Protein 6SJV (pdb70)

Radius of gyration: 28.3 Å; Cα contacts (8 Å, |Δi|>4): 1008; chains: 1; bounding box: 75×75×84 Å

InterPro domains:
  IPR000569 HECT domain [PF00632] (576-874)
  IPR000569 HECT domain [PS50237] (547-875)
  IPR000569 HECT domain [SM00119] (545-875)
  IPR000569 HECT domain [cd00078] (523-873)
  IPR017134 Ubiquitin-protein ligase E3A [PIRSF037201] (8-875)
  IPR032353 Ubiquitin-protein ligase E3A, N-terminal zinc-binding domain [PF16558] (29-83)
  IPR035983 HECT, E3 ligase catalytic domain [SSF56204] (521-868)
  IPR042556 Ubiquitin-protein ligase E3A, N-terminal zinc-binding domain superfamily [G3DSA:6.10.130.10] (24-87)
  IPR044611 Ubiquitin-protein ligase E3A/B/C-like [PTHR45700] (105-874)

Foldseek 3Di:
DDDPQEFEEEEAPLFLQVLLVVLQVVLCVVPVHHYHYDYDDPVLVVLLVQLVVLDDGQKYKDFLQQVQQCVVSVFFDFDDDDPVLCVQFDVVQQVSQAHPRTGFWAFWAKKWKWKKFQCVLPVPQDQAPVCQVVVQVVVVVVQAAAEAEALQFVLQLQLQLCQQDDWDWDDDDHDIDTHRLDSLDDSSLVSLVSVLVCCVVPNYPNPGHHVNRLVCVLVPRYGIYMDMQQSVVSSVVRPGDMDTAFDHHYPNGGRARAMTGTIMTGTSSDPCNVVVSCSVSPRCPDPSNQCSRCNSGNRAGTRGPVCVVVQVVDVNSVRRVVNNVSHYHRHNHSLVVLLRVLVSQLSSCCSVVNDPNSVSSSLSSQSSVLLVCLVPPVPHFWALVVNCVSSVHDLQDDWAAAPPPRDTEDSVQSVLQNQQRGTFDADSSGTHTHYQVVQQVVLVVLCVVFFDAKAAQVVVCVVVVHHPQPDFAAASRRNRTEHVVQSVCCNVVVPIWTQGPHRTHGHHPVRVPVPVPVVVVCVVVPNDD

Secondary structure (DSSP, 8-state):
-PPTTEEEEE--TTS-HHHHHHHHHHHHHHH--EEEEE--TTHHHHHHHHHTTT-S-SEEEEEGGGHHHHHHTT-BPPP---HHHHTTB-HHHHHHTEETTEE-SEEEEEE--EEEEETTT-SS--SBSTTHHHHHHHHHHTT-EEE----SSHHHHHHHHHHT--PEEEEETTEEEEE--TT-SHHHHHHHHHHHHHHHTTSS-TT--HHHHHHHHHTTSEEEEEE-GGGHHHHHHSS--EEEEPPPEETTEEP-PEEEEEEEEEBTT-S-HHHHHHHIIIIITSHHHHHHHHHHS--SEESBGGGHHHHTTSHHHHHHHHHHHHSEEPP--TTHHHHHHHHHHHHHHHHTTSS-HHHHHHHHHHHHHHHHGGG-TTTS--BHHHHHHHTT--TTT---EETTT-PBPPHHHHHHHHHTT-B-EEETTEEEE--HHHHHHHHHHHHHHTEEEEE-HHHHHHHHTS-TTT---BBTTT-PBPPHHHHHHHHHTT--EEEETTEEEB--HHHH--TTHHHHHHHHTTS--

Organism: Homo sapiens (NCBI:txid9606)

Sequence (529 aa):
KIEEGKLVIWINGDKGYNGLAEVGKKFEKDTGIKVTVEHPDKLEEKFPQVAATGDGPDIIFWAHDRFGGYAQSGLLAEITPAAAFQDKLYPFTWDAVRYNGKLIAYPIAVEALSLIYNKDLLPNPPKTWEEIPALDKELKAKGKSALMFNLQEPYFTWPLIAADGGYAFKYENGKYDIKDVGVDNAGAKAGLTFLVDLIKNKHMNADTDYSIAEAAFNKGETAMTINGPWAWSNIDTSAVNYGVTVLPTFKGQPSKPFVGVLSAGINAASPNKELAKEFLENYLLTDEGLEAVNKDKPLGAVALKSYEEELAKDPRIAATMENAQKGEIMPNIPQMSAFWYAVRTAVINAASGRQTVDAALAAAQTNAAAMARFEDPTRRPYKLPDLCTELNTSLQDIEITCVYCKTVLELTEVFEFARKDLFVVYRDSIPHAACHKCIDFYSRIRELRHYSDSVYGDTLEKLTNTGLYNLLIRCLRCQKPLNPAEKLRHLNEKRRFHNIAGHYRGQCHSCCNAESSELTFQELLGERR

Solvent-accessible surface area: 25794 Å² total; per-residue (Å²): 183,12,115,139,42,55,0,19,0,25,2,37,35,35,23,1,58,88,0,1,47,96,8,1,147,90,0,70,171,72,56,55,26,125,26,55,28,76,78,29,101,126,0,23,82,78,0,25,66,45,7,66,100,26,57,16,0,0,0,0,3,45,15,2,5,28,0,0,17,9,14,84,41,50,12,18,12,93,8,90,11,65,83,81,13,56,95,103,1,27,90,81,0,7,85,11,0,85,50,130,55,116,12,9,0,0,0,2,0,3,9,0,1,1,1,0,28,9,87,112,35,11,93,126,24,9,132,41,2,77,80,3,28,59,42,2,139,124,8,91,93,145,60,64,18,1,2,41,2,9,4,59,71,3,37,14,0,29,1,2,1,13,5,38,36,41,148,31,162,109,127,122,118,55,119,164,93,104,97,95,34,34,15,42,13,82,8,5,42,26,0,0,55,33,0,10,55,2,21,135,90,159,16,16,82,20,106,6,46,56,70,84,3,36,47,6,0,26,154,13,88,0,0,0,5,2,10,0,0,10,5,2,17,57,2,80,119,27,100,21,87,29,10,17,30,30,2,1,37,9,116,61,76,47,2,53,0,19,2,0,0,4,0,0,0,4,1,41,36,6,44,2,71,127,48,0,65,66,0,0,15,76,31,2,3,29,83,110,3,7,99,18,5,53,163,34,43,16,8,3,1,17,0,12,74,82,73,106,155,79,23,73,149,33,96,61,24,40,12,0,66,88,1,12,149,52,7,94,81,9,62,33,88,32,50,5,49,14,39,14,92,3,2,58,48,2,3,57,33,3,13,71,53,156,55,95,20,78,39,1,1,30,12,2,62,72,16,22,50,2,24,39,94,12,65,36,79,113,164,35,8,84,43,0,66,63,2,7,102,63,15,94,42,56,43,123,63,23,117,7,35,0,24,122,61,71,85,79,7,120,64,90,25,3,82,34,6,31,158,16,60,26,108,2,50,19,138,72,33,88,21,3,2,11,5,82,162,14,20,38,118,88,4,113,69,106,43,121,187,101,121,75,57,35,21,102,2,80,53,2,64,142,99,48,142,64,40,17,156,126,33,106,2,26,0,18,60,25,30,50,34,10,63,60,38,6,12,91,100,1,69,103,99,149,44,88,0,26,18,5,34,57,122,39,28,1,38,3,69,92,48,50,162,121,149,83,84,98,65,67,112,57,92,134,104,68,120,182,195

CATH classification: 3.40.190.10

GO terms:
  GO:0031398 positive regulation of protein ubiquitination (P, IDA)
  GO:0061630 ubiquitin protein ligase activity (F, IMP)
  GO:0061630 ubiquitin protein ligase activity (F, IDA)
  GO:0004842 ubiquitin-protein transferase activity (F, IDA)
  GO:0032570 response to progesterone (P, IDA)
  GO:0050847 progesterone receptor signaling pathway (P, IDA)
  GO:0070936 protein K48-linked ubiquitination (P, IDA)
  GO:0061630 ubiquitin protein ligase activity (F, EXP)
  GO:0042752 regulation of circadian rhythm (P, IMP)
  GO:2000058 regulation of ubiquitin-dependent protein catabolic process (P, IMP)
  GO:0005515 protein binding (F, IPI)
  GO:0006508 proteolysis (P, TAS)
  GO:0006511 ubiquitin-dependent protein catabolic process (P, TAS)
  GO:0007420 brain development (P, TAS)
  GO:0051865 protein autoubiquitination (P, IDA)

Structure (mmCIF, N/CA/C/O backbone):
data_6SJV
#
_entry.id   6SJV
#
_cell.length_a   106.825
_cell.length_b   106.825
_cell.length_c   100.377
_cell.angle_alpha   90.000
_cell.angle_beta   90.000
_cell.angle_gamma   120.000
#
_symmetry.space_group_name_H-M   'P 31 2 1'
#
loop_
_entity.id
_entity.type
_entity.pdbx_description
1 polymer 'Maltodextrin-binding protein,Protein E6,Ubiquitin-protein ligase E3A'
2 branched alpha-D-glucopyranose-(1-4)-alpha-D-glucopyranose
3 non-polymer 'ZINC ION'
4 water water
#
loop_
_atom_site.group_PDB
_atom_site.id
_atom_site.type_symbol
_atom_site.label_atom_id
_atom_site.label_alt_id
_atom_site.label_comp_id
_atom_site.label_asym_id
_atom_site.label_entity_id
_atom_site.label_seq_id
_atom_site.pdbx_PDB_ins_code
_atom_site.Cartn_x
_atom_site.Cartn_y
_atom_site.Cartn_z
_atom_site.occupancy
_atom_site.B_iso_or_equiv
_atom_site.auth_seq_id
_atom_site.auth_comp_id
_atom_site.auth_asym_id
_atom_site.auth_atom_id
_atom_site.pdbx_PDB_model_num
ATOM 1 N N . LYS A 1 2 ? -22.20700 69.29100 -4.23500 1.000 67.62000 2 LYS A N 1
ATOM 2 C CA . LYS A 1 2 ? -21.66100 68.38200 -3.23300 1.000 67.60000 2 LYS A CA 1
ATOM 3 C C . LYS A 1 2 ? -20.78900 67.28700 -3.87300 1.000 67.78000 2 LYS A C 1
ATOM 4 O O . LYS A 1 2 ? -20.36700 67.40500 -5.02800 1.000 68.68000 2 LYS A O 1
ATOM 10 N N . ILE A 1 3 ? -20.52800 66.22000 -3.10300 1.000 64.92000 3 ILE A N 1
ATOM 11 C CA . ILE A 1 3 ? -19.58700 65.16400 -3.46300 1.000 59.21000 3 ILE A CA 1
ATOM 12 C C . ILE A 1 3 ? -20.36100 63.99700 -4.06800 1.000 58.83000 3 ILE A C 1
ATOM 13 O O . ILE A 1 3 ? -21.52700 63.76300 -3.73200 1.000 58.15000 3 ILE A O 1
ATOM 18 N N . GLU A 1 4 ? -19.71100 63.25300 -4.96600 1.000 53.38000 4 GLU A N 1
ATOM 19 C CA . GLU A 1 4 ? -20.36300 62.18500 -5.72300 1.000 53.61000 4 GLU A CA 1
ATOM 20 C C . GLU A 1 4 ? -20.40000 60.89300 -4.90900 1.000 49.09000 4 GLU A C 1
ATOM 21 O O . GLU A 1 4 ? -19.35300 60.35100 -4.54600 1.000 46.98000 4 GLU A O 1
ATOM 27 N N . GLU A 1 5 ? -21.60200 60.39100 -4.64500 1.000 43.83000 5 GLU A N 1
ATOM 28 C CA . GLU A 1 5 ? -21.76300 59.13600 -3.92100 1.000 44.05000 5 GLU A CA 1
ATOM 29 C C . GLU A 1 5 ? -21.28000 57.95400 -4.75800 1.000 42.91000 5 GLU A C 1
ATOM 30 O O . GLU A 1 5 ? -21.48700 57.91100 -5.97100 1.000 46.74000 5 GLU A O 1
ATOM 36 N N . GLY A 1 6 ? -20.62600 56.98700 -4.10400 1.000 42.41000 6 GLY A N 1
ATOM 37 C CA . GLY A 1 6 ? -20.10900 55.80000 -4.77700 1.000 35.95000 6 GLY A CA 1
ATOM 38 C C . GLY A 1 6 ? -18.76500 55.96100 -5.45600 1.000 41.15000 6 GLY A C 1
ATOM 39 O O . GLY A 1 6 ? -18.35600 55.08500 -6.22200 1.000 39.56000 6 GLY A O 1
ATOM 40 N N . LYS A 1 7 ? -18.06700 57.05500 -5.19200 1.000 42.04000 7 LYS A N 1
ATOM 41 C CA . LYS A 1 7 ? -16.77700 57.37900 -5.77600 1.000 38.63000 7 LYS A CA 1
ATOM 42 C C . LYS A 1 7 ? -15.91400 57.94400 -4.65300 1.000 33.77000 7 LYS A C 1
ATOM 43 O O . LYS A 1 7 ? -16.43600 58.55400 -3.72400 1.000 36.65000 7 LYS A O 1
ATOM 49 N N . LEU A 1 8 ? -14.60100 57.73900 -4.72000 1.000 33.27000 8 LEU A N 1
ATOM 50 C CA . LEU A 1 8 ? -13.69200 58.40100 -3.79000 1.000 35.92000 8 LEU A CA 1
ATOM 51 C C . LEU A 1 8 ? -12.85000 59.41700 -4.54700 1.000 29.20000 8 LEU A C 1
ATOM 52 O O . LEU A 1 8 ? -12.29800 59.11000 -5.60500 1.000 33.10000 8 LEU A O 1
ATOM 57 N N . VAL A 1 9 ? -12.79900 60.63700 -4.02800 1.000 29.85000 9 VAL A N 1
ATOM 58 C CA . VAL A 1 9 ? -11.87700 61.65900 -4.49200 1.000 28.95000 9 VAL A CA 1
ATOM 59 C C . VAL A 1 9 ? -10.89200 61.94400 -3.36900 1.000 30.64000 9 VAL A C 1
ATOM 60 O O . VAL A 1 9 ? -11.29600 62.16500 -2.22100 1.000 28.85000 9 VAL A O 1
ATOM 64 N N . ILE A 1 10 ? -9.60600 61.95700 -3.70700 1.000 27.15000 10 ILE A N 1
ATOM 65 C CA . ILE A 1 10 ? -8.52600 62.06900 -2.73500 1.000 26.95000 10 ILE A CA 1
ATOM 66 C C . ILE A 1 10 ? -7.63900 63.24900 -3.11700 1.000 25.96000 10 ILE A C 1
ATOM 67 O O . ILE A 1 10 ? -7.23500 63.38000 -4.28000 1.000 28.36000 10 ILE A O 1
ATOM 72 N N . TRP A 1 11 ? -7.33700 64.11000 -2.15100 1.000 24.98000 11 TRP A N 1
ATOM 73 C CA . TRP A 1 11 ? -6.33500 65.15000 -2.33500 1.000 25.76000 11 TRP A CA 1
ATOM 74 C C . TRP A 1 11 ? -5.09200 64.82500 -1.52100 1.000 29.64000 11 TRP A C 1
ATOM 75 O O . TRP A 1 11 ? -5.18900 64.44400 -0.34600 1.000 26.99000 11 TRP A O 1
ATOM 86 N N . ILE A 1 12 ? -3.92300 65.05200 -2.12600 1.000 27.80000 12 ILE A N 1
ATOM 87 C CA . ILE A 1 12 ? -2.64000 64.85200 -1.45500 1.000 27.18000 12 ILE A CA 1
ATOM 88 C C . ILE A 1 12 ? -1.64500 65.82000 -2.08200 1.000 31.15000 12 ILE A C 1
ATOM 89 O O . ILE A 1 12 ? -1.79500 66.21500 -3.23700 1.000 29.17000 12 ILE A O 1
ATOM 94 N N . ASN A 1 13 ? -0.65200 66.25100 -1.31200 1.000 21.77000 13 ASN A N 1
ATOM 95 C CA . ASN A 1 13 ? 0.20800 67.31600 -1.81300 1.000 26.48000 13 ASN A CA 1
ATOM 96 C C . ASN A 1 13 ? 1.04800 66.84800 -3.00600 1.000 29.10000 13 ASN A C 1
ATOM 97 O O . ASN A 1 13 ? 1.35700 65.65500 -3.16600 1.000 26.50000 13 ASN A O 1
ATOM 102 N N . GLY A 1 14 ? 1.44400 67.81100 -3.83800 1.000 28.38000 14 GLY A N 1
ATOM 103 C CA . GLY A 1 14 ? 2.10800 67.48600 -5.08500 1.000 27.70000 14 GLY A CA 1
ATOM 104 C C . GLY A 1 14 ? 3.52400 66.98600 -4.93400 1.000 29.60000 14 GLY A C 1
ATOM 105 O O . GLY A 1 14 ? 4.11200 66.54600 -5.92500 1.000 30.73000 14 GLY A O 1
ATOM 106 N N . ASP A 1 15 ? 4.09700 67.04400 -3.73800 1.000 27.89000 15 ASP A N 1
ATOM 107 C CA . ASP A 1 15 ? 5.43000 66.48300 -3.56400 1.000 29.42000 15 ASP A CA 1
ATOM 108 C C . ASP A 1 15 ? 5.40500 65.04400 -3.07600 1.000 28.78000 15 ASP A C 1
ATOM 109 O O . ASP A 1 15 ? 6.47200 64.44800 -2.92300 1.000 31.56000 15 ASP A O 1
ATOM 114 N N . LYS A 1 16 ? 4.22200 64.46200 -2.86300 1.000 23.61000 16 LYS A N 1
ATOM 115 C CA . LYS A 1 16 ? 4.09500 63.11500 -2.32200 1.000 26.65000 16 LYS A CA 1
ATOM 116 C C . LYS A 1 16 ? 3.90400 62.09300 -3.45200 1.000 30.30000 16 LYS A C 1
ATOM 117 O O . LYS A 1 16 ? 3.83500 62.43900 -4.63500 1.000 27.85000 16 LYS A O 1
ATOM 123 N N . GLY A 1 17 ? 3.80300 60.82100 -3.06800 1.000 24.05000 17 GLY A N 1
ATOM 124 C CA . GLY A 1 17 ? 3.72000 59.72500 -4.01600 1.000 27.28000 17 GLY A CA 1
ATOM 125 C C . GLY A 1 17 ? 2.31100 59.51300 -4.53900 1.000 26.50000 17 GLY A C 1
ATOM 126 O O . GLY A 1 17 ? 1.71400 58.43800 -4.35500 1.000 24.28000 17 GLY A O 1
ATOM 127 N N . TYR A 1 18 ? 1.76300 60.54300 -5.20300 1.000 24.76000 18 TYR A N 1
ATOM 128 C CA . TYR A 1 18 ? 0.37600 60.45700 -5.64600 1.000 22.34000 18 TYR A CA 1
ATOM 129 C C . TYR A 1 18 ? 0.21000 59.45000 -6.77400 1.000 26.09000 18 TYR A C 1
ATOM 130 O O . TYR A 1 18 ? -0.86000 58.84300 -6.90400 1.000 24.31000 18 TYR A O 1
ATOM 139 N N . ASN A 1 19 ? 1.25500 59.22900 -7.58300 1.000 28.89000 19 ASN A N 1
ATOM 140 C CA . ASN A 1 19 ? 1.16800 58.18400 -8.59800 1.000 24.30000 19 ASN A CA 1
ATOM 141 C C . ASN A 1 19 ? 1.05600 56.81300 -7.95300 1.000 27.05000 19 ASN A C 1
ATOM 142 O O . ASN A 1 19 ? 0.24100 55.98900 -8.37000 1.000 26.04000 19 ASN A O 1
ATOM 147 N N . GLY A 1 20 ? 1.84800 56.54800 -6.91300 1.000 28.11000 20 GLY A N 1
ATOM 148 C CA . GLY A 1 20 ? 1.68600 55.29000 -6.19900 1.000 26.01000 20 GLY A CA 1
ATOM 149 C C . GLY A 1 20 ? 0.34400 55.20800 -5.49600 1.000 26.64000 20 GLY A C 1
ATOM 150 O O . GLY A 1 20 ? -0.28500 54.14800 -5.45200 1.000 26.53000 20 GLY A O 1
ATOM 151 N N . LEU A 1 21 ? -0.12600 56.33700 -4.96300 1.000 26.31000 21 LEU A N 1
ATOM 152 C CA . LEU A 1 21 ? -1.43200 56.33600 -4.32700 1.000 24.81000 21 LEU A CA 1
ATOM 153 C C . LEU A 1 21 ? -2.52100 56.01500 -5.33900 1.000 24.73000 21 LEU A C 1
ATOM 154 O O . LEU A 1 21 ? -3.48300 55.31100 -5.02000 1.000 26.22000 21 LEU A O 1
ATOM 159 N N . ALA A 1 22 ? -2.37700 56.49000 -6.57600 1.000 24.23000 22 ALA A N 1
ATOM 160 C CA . ALA A 1 22 ? -3.35800 56.13600 -7.60100 1.000 26.94000 22 ALA A CA 1
ATOM 161 C C . ALA A 1 22 ? -3.32000 54.64100 -7.92200 1.000 25.80000 22 ALA A C 1
ATOM 162 O O . ALA A 1 22 ? -4.35400 54.06000 -8.25800 1.000 25.38000 22 ALA A O 1
ATOM 164 N N . GLU A 1 23 ? -2.15500 53.99100 -7.80100 1.000 26.08000 23 GLU A N 1
ATOM 165 C CA . GLU A 1 23 ? -2.12400 52.54000 -7.97900 1.000 25.32000 23 GLU A CA 1
ATOM 166 C C . GLU A 1 23 ? -2.87400 51.83700 -6.85700 1.000 27.37000 23 GLU A C 1
ATOM 167 O O . GLU A 1 23 ? -3.56200 50.83800 -7.09500 1.000 27.05000 23 GLU A O 1
ATOM 173 N N . VAL A 1 24 ? -2.78600 52.35200 -5.62500 1.000 23.52000 24 VAL A N 1
ATOM 174 C CA . VAL A 1 24 ? -3.62700 51.77900 -4.57200 1.000 23.28000 24 VAL A CA 1
ATOM 175 C C . VAL A 1 24 ? -5.09700 51.96400 -4.91700 1.000 23.86000 24 VAL A C 1
ATOM 176 O O . VAL A 1 24 ? -5.91400 51.04600 -4.74500 1.000 26.70000 24 VAL A O 1
ATOM 180 N N . GLY A 1 25 ? -5.45800 53.15400 -5.41000 1.000 24.15000 25 GLY A N 1
ATOM 181 C CA . GLY A 1 25 ? -6.82900 53.38500 -5.85600 1.000 25.94000 25 GLY A CA 1
ATOM 182 C C . GLY A 1 25 ? -7.27700 52.46000 -6.98200 1.000 28.18000 25 GLY A C 1
ATOM 183 O O . GLY A 1 25 ? -8.43800 52.03100 -7.02100 1.000 29.36000 25 GLY A O 1
ATOM 184 N N . LYS A 1 26 ? -6.37000 52.15300 -7.91800 1.000 29.60000 26 LYS A N 1
ATOM 185 C CA . LYS A 1 26 ? -6.66800 51.18800 -8.98200 1.000 31.34000 26 LYS A CA 1
ATOM 186 C C . LYS A 1 26 ? -6.95800 49.80500 -8.40600 1.000 29.05000 26 LYS A C 1
ATOM 187 O O . LYS A 1 26 ? -7.94800 49.15500 -8.76800 1.000 28.06000 26 LYS A O 1
ATOM 193 N N . LYS A 1 27 ? -6.10800 49.34300 -7.48800 1.000 29.66000 27 LYS A N 1
ATOM 194 C CA . LYS A 1 27 ? -6.36100 48.06800 -6.82600 1.000 29.74000 27 LYS A CA 1
ATOM 195 C C . LYS A 1 27 ? -7.69400 48.09100 -6.08200 1.000 33.66000 27 LYS A C 1
ATOM 196 O O . LYS A 1 27 ? -8.42700 47.09400 -6.07000 1.000 30.61000 27 LYS A O 1
ATOM 202 N N . PHE A 1 28 ? -8.03600 49.23200 -5.47600 1.000 29.92000 28 PHE A N 1
ATOM 203 C CA . PHE A 1 28 ? -9.30900 49.34400 -4.77600 1.000 29.54000 28 PHE A CA 1
ATOM 204 C C . PHE A 1 28 ? -10.47500 49.18800 -5.75100 1.000 29.44000 28 PHE A C 1
ATOM 205 O O . PHE A 1 28 ? -11.47100 48.52000 -5.43800 1.000 30.26000 28 PHE A O 1
ATOM 213 N N . GLU A 1 29 ? -10.35800 49.77300 -6.94200 1.000 31.51000 29 GLU A N 1
ATOM 214 C CA . GLU A 1 29 ? -11.43000 49.65700 -7.92900 1.000 34.24000 29 GLU A CA 1
ATOM 215 C C . GLU A 1 29 ? -11.57100 48.23100 -8.44100 1.000 34.58000 29 GLU A C 1
ATOM 216 O O . GLU A 1 29 ? -12.69000 47.75500 -8.64700 1.000 36.59000 29 GLU A O 1
ATOM 222 N N . LYS A 1 30 ? -10.45300 47.54100 -8.66300 1.000 33.09000 30 LYS A N 1
ATOM 223 C CA . LYS A 1 30 ? -10.51600 46.15200 -9.11300 1.000 35.91000 30 LYS A CA 1
ATOM 224 C C . LYS A 1 30 ? -11.22100 45.26700 -8.09900 1.000 38.14000 30 LYS A C 1
ATOM 225 O O . LYS A 1 30 ? -12.00400 44.38300 -8.47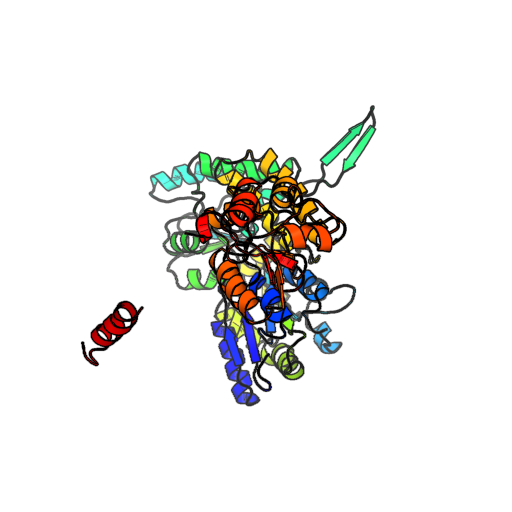200 1.000 38.30000 30 LYS A O 1
ATOM 231 N N . ASP A 1 31 ? -10.92600 45.46000 -6.81400 1.000 33.03000 31 ASP A N 1
ATOM 232 C CA . ASP A 1 31 ? -11.48600 44.60500 -5.77600 1.000 33.94000 31 ASP A CA 1
ATOM 233 C C . ASP A 1 31 ? -12.91500 44.98500 -5.40700 1.000 34.01000 31 ASP A C 1
ATOM 234 O O . ASP A 1 31 ? -13.68300 44.12100 -4.96400 1.000 33.51000 31 ASP A O 1
ATOM 239 N N . THR A 1 32 ? -13.29400 46.25600 -5.54300 1.000 34.02000 32 THR A N 1
ATOM 240 C CA . THR A 1 32 ? -14.57800 46.69200 -5.01300 1.000 33.10000 32 THR A CA 1
ATOM 241 C C . THR A 1 32 ? -15.51400 47.28100 -6.04100 1.000 36.37000 32 THR A C 1
ATOM 242 O O . THR A 1 32 ? -16.70400 47.43200 -5.73800 1.000 36.25000 32 THR A O 1
ATOM 246 N N . GLY A 1 33 ? -15.02200 47.64100 -7.22600 1.000 31.81000 33 GLY A N 1
ATOM 247 C CA . GLY A 1 33 ? -15.80300 48.40000 -8.16900 1.000 39.62000 33 GLY A CA 1
ATOM 248 C C . GLY A 1 33 ? -15.80700 49.89500 -7.94700 1.000 37.24000 33 GLY A C 1
ATOM 249 O O . GLY A 1 33 ? -16.28900 50.62600 -8.81500 1.000 39.69000 33 GLY A O 1
ATOM 250 N N . ILE A 1 34 ? -15.26200 50.38400 -6.83500 1.000 39.14000 34 ILE A N 1
ATOM 251 C CA . ILE A 1 34 ? -15.30700 51.81000 -6.51300 1.000 34.57000 34 ILE A CA 1
ATOM 252 C C . ILE A 1 34 ? -14.16600 52.54400 -7.20600 1.000 36.79000 34 ILE A C 1
ATOM 253 O O . ILE A 1 34 ? -12.98200 52.22600 -7.01000 1.000 35.56000 34 ILE A O 1
ATOM 258 N N . LYS A 1 35 ? -14.51900 53.56000 -7.98400 1.000 38.96000 35 LYS A N 1
ATOM 259 C CA . LYS A 1 35 ? -13.54100 54.38400 -8.68300 1.000 38.37000 35 LYS A CA 1
ATOM 260 C C . LYS A 1 35 ? -12.87100 55.35300 -7.72400 1.000 34.43000 35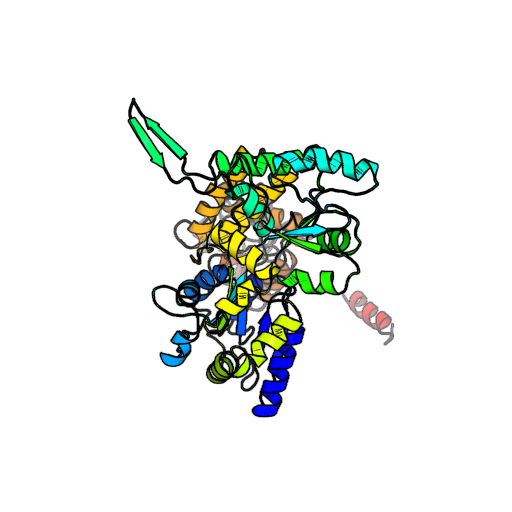 LYS A C 1
ATOM 261 O O . LYS A 1 35 ? -13.53700 56.00400 -6.91800 1.000 34.90000 35 LYS A O 1
ATOM 267 N N . VAL A 1 36 ? -11.55300 55.46600 -7.83400 1.000 34.10000 36 VAL A N 1
ATOM 268 C CA . VAL A 1 36 ? -10.76300 56.37400 -7.01200 1.000 33.53000 36 VAL A CA 1
ATOM 269 C C . VAL A 1 36 ? -10.08300 57.37300 -7.93000 1.000 33.05000 36 VAL A C 1
ATOM 270 O O . VAL A 1 36 ? -9.49600 56.98500 -8.94300 1.000 35.16000 36 VAL A O 1
ATOM 274 N N . THR A 1 37 ? -10.17000 58.65500 -7.59100 1.000 32.31000 37 THR A N 1
ATOM 275 C CA . THR A 1 37 ? -9.46900 59.69100 -8.33500 1.000 29.56000 37 THR A CA 1
ATOM 276 C C . THR A 1 37 ? -8.56600 60.45500 -7.38500 1.000 30.69000 37 THR A C 1
ATOM 277 O O . THR A 1 37 ? -9.05300 61.08500 -6.44200 1.000 31.63000 37 THR A O 1
ATOM 281 N N . VAL A 1 38 ? -7.26300 60.43600 -7.66000 1.000 30.71000 38 VAL A N 1
ATOM 282 C CA . VAL A 1 38 ? -6.27600 61.12700 -6.84500 1.000 29.06000 38 VAL A CA 1
ATOM 283 C C . VAL A 1 38 ? -5.88600 62.41900 -7.53500 1.000 30.16000 38 VAL A C 1
ATOM 284 O O . VAL A 1 38 ? -5.56300 62.42200 -8.72500 1.000 32.42000 38 VAL A O 1
ATOM 288 N N . GLU A 1 39 ? -5.87600 63.50800 -6.77800 1.000 28.17000 39 GLU A N 1
ATOM 289 C CA . GLU A 1 39 ? -5.51800 64.82000 -7.28900 1.000 29.44000 39 GLU A CA 1
ATOM 290 C C . GLU A 1 39 ? -4.60500 65.50700 -6.29600 1.000 30.44000 39 GLU A C 1
ATOM 291 O O . GLU A 1 39 ? -4.62000 65.20100 -5.10100 1.000 29.81000 39 GLU A O 1
ATOM 297 N N . HIS A 1 40 ? -3.83300 66.47300 -6.79100 1.000 28.83000 40 HIS A N 1
ATOM 298 C CA . HIS A 1 40 ? -2.93100 67.25800 -5.95300 1.000 28.20000 40 HIS A CA 1
ATOM 299 C C . HIS A 1 40 ? -3.07200 68.74400 -6.28000 1.000 30.29000 40 HIS A C 1
ATOM 300 O O . HIS A 1 40 ? -2.15300 69.36700 -6.82400 1.000 28.78000 40 HIS A O 1
ATOM 307 N N . PRO A 1 41 ? -4.21200 69.34800 -5.92300 1.000 34.33000 41 PRO A N 1
ATOM 308 C CA . PRO A 1 41 ? -4.40100 70.78400 -6.17100 1.000 34.44000 41 PRO A CA 1
ATOM 309 C C . PRO A 1 41 ? -3.29700 71.60600 -5.53200 1.000 35.82000 41 PRO A C 1
ATOM 310 O O . PRO A 1 41 ? -2.79300 71.28700 -4.45200 1.000 36.01000 41 PRO A O 1
ATOM 314 N N . ASP A 1 42 ? -2.91900 72.66900 -6.22400 1.000 35.22000 42 ASP A N 1
ATOM 315 C CA . ASP A 1 42 ? -2.02700 73.66400 -5.65900 1.000 35.53000 42 ASP A CA 1
ATOM 316 C C . ASP A 1 42 ? -2.67100 74.29400 -4.42700 1.000 37.99000 42 ASP A C 1
ATOM 317 O O . ASP A 1 42 ? -3.88100 74.54000 -4.39800 1.000 36.84000 42 ASP A O 1
ATOM 322 N N . LYS A 1 43 ? -1.85900 74.50600 -3.38900 1.000 33.87000 43 LYS A N 1
ATOM 323 C CA . LYS A 1 43 ? -2.31400 75.09400 -2.12500 1.000 38.40000 43 LYS A CA 1
ATOM 324 C C . LYS A 1 43 ? -3.49700 74.33300 -1.51800 1.000 35.72000 43 LYS A C 1
ATOM 325 O O . LYS A 1 43 ? -4.41400 74.93100 -0.95800 1.000 34.38000 43 LYS A O 1
ATOM 331 N N . LEU A 1 44 ? -3.49600 72.99900 -1.62000 1.000 32.77000 44 LEU A N 1
ATOM 332 C CA . LEU A 1 44 ? -4.69500 72.27600 -1.20000 1.000 33.18000 44 LEU A CA 1
ATOM 333 C C . LEU A 1 44 ? -4.96200 72.41700 0.29500 1.000 32.51000 44 LEU A C 1
ATOM 334 O O . LEU A 1 44 ? -6.11100 72.26900 0.72000 1.000 29.03000 44 LEU A O 1
ATOM 339 N N . GLU A 1 45 ? -3.94100 72.71900 1.09800 1.000 29.51000 45 GLU A N 1
ATOM 340 C CA . GLU A 1 45 ? -4.17600 72.85900 2.53100 1.000 35.79000 45 GLU A CA 1
ATOM 341 C C . GLU A 1 45 ? -4.99400 74.10800 2.85000 1.000 38.03000 45 GLU A C 1
ATOM 342 O O . GLU A 1 45 ? -5.57200 74.20300 3.94500 1.000 35.72000 45 GLU A O 1
ATOM 348 N N . GLU A 1 46 ? -5.04000 75.07300 1.93000 1.000 34.76000 46 GLU A N 1
ATOM 349 C CA . GLU A 1 46 ? -5.93800 76.21000 2.06200 1.000 36.65000 46 GLU A CA 1
ATOM 350 C C . GLU A 1 46 ? -7.23000 76.01500 1.29800 1.000 39.00000 46 GLU A C 1
ATOM 351 O O . GLU A 1 46 ? -8.28400 76.45600 1.76000 1.000 42.68000 46 GLU A O 1
ATOM 357 N N . LYS A 1 47 ? -7.18400 75.32500 0.15800 1.000 39.50000 47 LYS A N 1
ATOM 358 C CA . LYS A 1 47 ? -8.40400 75.11800 -0.60600 1.000 37.20000 47 LYS A CA 1
ATOM 359 C C . LYS A 1 47 ? -9.36500 74.18200 0.11300 1.000 41.23000 47 LYS A C 1
ATOM 360 O O . LYS A 1 47 ? -10.58400 74.35300 -0.00300 1.000 39.80000 47 LYS A O 1
ATOM 366 N N . PHE A 1 48 ? -8.85200 73.20600 0.87400 1.000 35.81000 48 PHE A N 1
ATOM 367 C CA . PHE A 1 48 ? -9.74900 72.23100 1.49500 1.000 32.91000 48 PHE A CA 1
ATOM 368 C C . PHE A 1 48 ? -10.77300 72.86700 2.41900 1.000 29.35000 48 PHE A C 1
ATOM 369 O O . PHE A 1 48 ? -11.97400 72.61100 2.23000 1.000 34.81000 48 PHE A O 1
ATOM 377 N N . PRO A 1 49 ? -10.40300 73.68800 3.41900 1.000 35.72000 49 PRO A N 1
ATOM 378 C CA . PRO A 1 49 ? -11.44400 74.26800 4.29200 1.000 39.51000 49 PRO A CA 1
ATOM 379 C C . PRO A 1 49 ? -12.41700 75.19400 3.56400 1.000 42.02000 49 PRO A C 1
ATOM 380 O O . PRO A 1 49 ? -13.55600 75.35300 4.01600 1.000 42.14000 49 PRO A O 1
ATOM 384 N N . GLN A 1 50 ? -12.00700 75.80700 2.45200 1.000 45.09000 50 GLN A N 1
ATOM 385 C CA . GLN A 1 50 ? -12.92400 76.65600 1.69200 1.000 44.25000 50 GLN A CA 1
ATOM 386 C C . GLN A 1 50 ? -13.97600 75.83100 0.96400 1.000 45.48000 50 GLN A C 1
ATOM 387 O O . GLN A 1 50 ? -15.16600 76.17000 0.97600 1.000 51.38000 50 GLN A O 1
ATOM 393 N N . VAL A 1 51 ? -13.56200 74.75900 0.29700 1.000 40.91000 51 VAL A N 1
ATOM 394 C CA . VAL A 1 51 ? -14.55200 73.98000 -0.42900 1.000 40.95000 51 VAL A CA 1
ATOM 395 C C . VAL A 1 51 ? -15.28700 73.03500 0.50800 1.000 45.54000 51 VAL A C 1
ATOM 396 O O . VAL A 1 51 ? -16.48100 72.77500 0.31800 1.000 51.48000 51 VAL A O 1
ATOM 400 N N . ALA A 1 52 ? -14.62300 72.52700 1.55200 1.000 45.34000 52 ALA A N 1
ATOM 401 C CA . ALA A 1 52 ? -15.32800 71.64200 2.47400 1.000 43.78000 52 ALA A CA 1
ATOM 402 C C . ALA A 1 52 ? -16.36000 72.40700 3.29100 1.000 45.20000 52 ALA A C 1
ATOM 403 O O . ALA A 1 52 ? -17.37100 71.82900 3.70600 1.000 49.62000 52 ALA A O 1
ATOM 405 N N . ALA A 1 53 ? -16.13900 73.70500 3.51900 1.000 43.90000 53 ALA A N 1
ATOM 406 C CA . ALA A 1 53 ? -17.15900 74.50000 4.19200 1.000 52.17000 53 ALA A CA 1
ATOM 407 C C . ALA A 1 53 ? -18.47400 74.49900 3.41500 1.000 56.55000 53 ALA A C 1
ATOM 408 O O . ALA A 1 53 ? -19.54700 74.62900 4.01500 1.000 61.52000 53 ALA A O 1
ATOM 410 N N . THR A 1 54 ? -18.41900 74.33400 2.09000 1.000 52.88000 54 THR A N 1
ATOM 411 C CA . THR A 1 54 ? -19.61100 74.33800 1.25000 1.000 54.82000 54 THR A CA 1
ATOM 412 C C . THR A 1 54 ? -20.06700 72.93000 0.88100 1.000 57.52000 54 THR A C 1
ATOM 413 O O . THR A 1 54 ? -20.67400 72.73400 -0.17900 1.000 64.35000 54 THR A O 1
ATOM 417 N N . GLY A 1 55 ? -19.77100 71.94100 1.72500 1.000 51.60000 55 GLY A N 1
ATOM 418 C CA . GLY A 1 55 ? -20.21300 70.58000 1.47100 1.000 51.45000 55 GLY A CA 1
ATOM 419 C C . GLY A 1 55 ? -19.59700 69.92200 0.25900 1.000 55.02000 55 GLY A C 1
ATOM 420 O O . GLY A 1 55 ? -20.09300 68.88600 -0.19600 1.000 56.81000 55 GLY A O 1
ATOM 421 N N . ASP A 1 56 ? -18.53000 70.49600 -0.27700 1.000 48.31000 56 ASP A N 1
ATOM 422 C CA . ASP A 1 56 ? -17.83500 70.01900 -1.46200 1.000 51.03000 56 ASP A CA 1
ATOM 423 C C . ASP A 1 56 ? -16.41400 69.57900 -1.07200 1.000 48.75000 56 ASP A C 1
ATOM 424 O O . ASP A 1 56 ? -16.06200 69.53800 0.11200 1.000 44.73000 56 ASP A O 1
ATOM 429 N N . GLY A 1 57 ? -15.59100 69.26700 -2.08100 1.000 45.71000 57 GLY A N 1
ATOM 430 C CA . GLY A 1 57 ? -14.20000 68.92200 -1.86400 1.000 38.05000 57 GLY A CA 1
ATOM 431 C C . GLY A 1 57 ? -13.92900 67.43500 -2.00100 1.000 37.50000 57 GLY A C 1
ATOM 432 O O . GLY A 1 57 ? -14.78300 66.67700 -2.46900 1.000 42.53000 57 GLY A O 1
ATOM 433 N N . PRO A 1 58 ? -12.74900 66.97800 -1.57900 1.000 33.41000 58 PRO A N 1
ATOM 434 C CA . PRO A 1 58 ? -12.43300 65.54400 -1.67500 1.000 29.51000 58 PRO A CA 1
ATOM 435 C C . PRO A 1 58 ? -13.14700 64.72600 -0.60700 1.000 29.82000 58 PRO A C 1
ATOM 436 O O . PRO A 1 58 ? -13.59600 65.23200 0.41800 1.000 32.12000 58 PRO A O 1
ATOM 440 N N . ASP A 1 59 ? -13.23000 63.42200 -0.85300 1.000 30.87000 59 ASP A N 1
ATOM 441 C CA . ASP A 1 59 ? -13.61300 62.53100 0.23500 1.000 28.02000 59 ASP A CA 1
ATOM 442 C C . ASP A 1 59 ? -12.50500 62.42500 1.27400 1.000 27.88000 59 ASP A C 1
ATOM 443 O O . ASP A 1 59 ? -12.78200 62.40700 2.48000 1.000 27.87000 59 ASP A O 1
ATOM 448 N N . ILE A 1 60 ? -11.24900 62.37300 0.83300 1.000 26.68000 60 ILE A N 1
ATOM 449 C CA . ILE A 1 60 ? -10.10700 62.16500 1.71700 1.000 25.66000 60 ILE A CA 1
ATOM 450 C C . ILE A 1 60 ? -9.08700 63.25100 1.43200 1.000 28.08000 60 ILE A C 1
ATOM 451 O O . ILE A 1 60 ? -8.79000 63.55600 0.26900 1.000 26.87000 60 ILE A O 1
ATOM 456 N N . ILE A 1 61 ? -8.52900 63.82500 2.48700 1.000 25.72000 61 ILE A N 1
ATOM 457 C CA . ILE A 1 61 ? -7.47300 64.81100 2.33600 1.000 24.36000 61 ILE A CA 1
ATOM 458 C C . ILE A 1 61 ? -6.26000 64.32300 3.11300 1.000 26.77000 61 ILE A C 1
ATOM 459 O O . ILE A 1 61 ? -6.38500 63.90900 4.27300 1.000 23.21000 61 ILE A O 1
ATOM 464 N N . PHE A 1 62 ? -5.10100 64.35200 2.45800 1.000 24.85000 62 PHE A N 1
ATOM 465 C CA . PHE A 1 62 ? -3.82000 63.99900 3.06100 1.000 25.27000 62 PHE A CA 1
ATOM 466 C C . PHE A 1 62 ? -3.05800 65.28100 3.34600 1.000 25.97000 62 PHE A C 1
ATOM 467 O O . PHE A 1 62 ? -2.94400 66.13900 2.46300 1.000 28.17000 62 PHE A O 1
ATOM 475 N N . TRP A 1 63 ? -2.51700 65.40000 4.55900 1.000 26.81000 63 TRP A N 1
ATOM 476 C CA . TRP A 1 63 ? -1.60100 66.49300 4.87800 1.000 25.84000 63 TRP A CA 1
ATOM 477 C C . TRP A 1 63 ? -0.87700 66.11800 6.16000 1.000 26.33000 63 TRP A C 1
ATOM 478 O O . TRP A 1 63 ? -1.30000 65.21500 6.88300 1.000 27.79000 63 TRP A O 1
ATOM 489 N N . ALA A 1 64 ? 0.22200 66.81400 6.43700 1.000 24.40000 64 ALA A N 1
ATOM 490 C CA . ALA A 1 64 ? 0.81100 66.73000 7.76500 1.000 24.67000 64 ALA A CA 1
ATOM 491 C C . ALA A 1 64 ? -0.24100 67.07900 8.81200 1.000 23.92000 64 ALA A C 1
ATOM 492 O O . ALA A 1 64 ? -1.14800 67.88400 8.56800 1.000 24.50000 64 ALA A O 1
ATOM 494 N N . HIS A 1 65 ? -0.11400 66.46000 9.98800 1.000 25.54000 65 HIS A N 1
ATOM 495 C CA . HIS A 1 65 ? -1.15000 66.53300 11.01800 1.000 26.05000 65 HIS A CA 1
ATOM 496 C C . HIS A 1 65 ? -1.38500 67.94600 11.54300 1.000 23.20000 65 HIS A C 1
ATOM 497 O O . HIS A 1 65 ? -2.41500 68.18300 12.17500 1.000 24.64000 65 HIS A O 1
ATOM 504 N N . ASP A 1 66 ? -0.46300 68.88200 11.31400 1.000 24.02000 66 ASP A N 1
ATOM 505 C CA . ASP A 1 66 ? -0.58800 70.19100 11.95800 1.000 24.25000 66 ASP A CA 1
ATOM 506 C C . ASP A 1 66 ? -1.80600 70.96200 11.46400 1.000 29.78000 66 ASP A C 1
ATOM 507 O O . ASP A 1 66 ? -2.37200 71.75800 12.22100 1.000 29.74000 66 ASP A O 1
ATOM 512 N N . ARG A 1 67 ? -2.23200 70.74000 10.22100 1.000 25.89000 67 ARG A N 1
ATOM 513 C CA . ARG A 1 67 ? -3.40200 71.45600 9.71800 1.000 27.75000 67 ARG A CA 1
ATOM 514 C C . ARG A 1 67 ? -4.72600 70.88900 10.21700 1.000 28.62000 67 ARG A C 1
ATOM 515 O O . ARG A 1 67 ? -5.75100 71.57400 10.13400 1.000 26.38000 67 ARG A O 1
ATOM 523 N N . PHE A 1 68 ? -4.74100 69.66500 10.74000 1.000 24.78000 68 PHE A N 1
ATOM 524 C CA . PHE A 1 68 ? -6.01600 68.99000 10.95800 1.000 21.29000 68 PHE A CA 1
ATOM 525 C C . PHE A 1 68 ? -6.76300 69.48900 12.19200 1.000 25.30000 68 PHE A C 1
ATOM 526 O O . PHE A 1 68 ? -7.99100 69.36600 12.24800 1.000 26.52000 68 PHE A O 1
ATOM 534 N N . GLY A 1 69 ? -6.07000 70.04700 13.18400 1.000 23.22000 69 GLY A N 1
ATOM 535 C CA . GLY A 1 69 ? -6.78500 70.66400 14.29700 1.000 30.21000 69 GLY A CA 1
ATOM 536 C C . GLY A 1 69 ? -7.75400 71.74000 13.82900 1.000 29.54000 69 GLY A C 1
ATOM 537 O O . GLY A 1 69 ? -8.93600 71.74600 14.20300 1.000 27.49000 69 GLY A O 1
ATOM 538 N N . GLY A 1 70 ? -7.27000 72.65100 12.98700 1.000 27.91000 70 GLY A N 1
ATOM 539 C CA . GLY A 1 70 ? -8.12900 73.70600 12.47000 1.000 30.20000 70 GLY A CA 1
ATOM 540 C C . GLY A 1 70 ? -9.28400 73.17000 11.65100 1.000 29.52000 70 GLY A C 1
ATOM 541 O O . GLY A 1 70 ? -10.40800 73.66700 11.75500 1.000 28.18000 70 GLY A O 1
ATOM 542 N N . TYR A 1 71 ? -9.03100 72.14400 10.83000 1.000 28.22000 71 TYR A N 1
ATOM 543 C CA . TYR A 1 71 ? -10.13000 71.53600 10.08400 1.000 26.17000 71 TYR A CA 1
ATOM 544 C C . TYR A 1 71 ? -11.15300 70.93700 11.03700 1.000 29.58000 71 TYR A C 1
ATOM 545 O O . TYR A 1 71 ? -12.36900 71.09700 10.84800 1.000 31.06000 71 TYR A O 1
ATOM 554 N N . ALA A 1 72 ? -10.67800 70.23000 12.06700 1.000 28.29000 72 ALA A N 1
ATOM 555 C CA . ALA A 1 72 ? -11.59700 69.59100 13.00300 1.000 29.63000 72 ALA A CA 1
ATOM 556 C C . ALA A 1 72 ? -12.41100 70.63300 13.76900 1.000 31.78000 72 ALA A C 1
ATOM 557 O O . ALA A 1 72 ? -13.61900 70.47000 13.95800 1.000 30.56000 72 ALA A O 1
ATOM 559 N N . GLN A 1 73 ? -11.76800 71.71800 14.20600 1.000 34.48000 73 GLN A N 1
ATOM 560 C CA . GLN A 1 73 ? -12.49900 72.73900 14.94700 1.000 37.44000 73 GLN A CA 1
ATOM 561 C C . GLN A 1 73 ? -13.62900 73.31200 14.10900 1.000 37.08000 73 GLN A C 1
ATOM 562 O O . GLN A 1 73 ? -14.70100 73.62100 14.63300 1.000 37.55000 73 GLN A O 1
ATOM 568 N N . SER A 1 74 ? -13.41300 73.44500 12.80100 1.000 35.91000 74 SER A N 1
ATOM 569 C CA . SER A 1 74 ? -14.42900 73.99300 11.91600 1.000 34.39000 74 SER A CA 1
ATOM 570 C C . SER A 1 74 ? -15.47200 72.96900 11.49200 1.000 32.55000 74 SER A C 1
ATOM 571 O O . SER A 1 74 ? -16.24600 73.26000 10.57800 1.000 39.42000 74 SER A O 1
ATOM 574 N N . GLY A 1 75 ? -15.49900 71.78200 12.09800 1.000 32.94000 75 GLY A N 1
ATOM 575 C CA . GLY A 1 75 ? -16.43800 70.75400 11.68400 1.000 31.93000 75 GLY A CA 1
ATOM 576 C C . GLY A 1 75 ? -16.20500 70.13600 10.32000 1.000 32.80000 75 GLY A C 1
ATOM 577 O O . GLY A 1 75 ? -17.13900 69.56700 9.74100 1.000 33.16000 75 GLY A O 1
ATOM 578 N N . LEU A 1 76 ? -14.98300 70.18600 9.79200 1.000 33.00000 76 LEU A N 1
ATOM 579 C CA . LEU A 1 76 ? -14.76000 69.73700 8.42500 1.000 29.31000 76 LEU A CA 1
ATOM 580 C C . LEU A 1 76 ? -14.39700 68.26100 8.32100 1.000 31.28000 76 LEU A C 1
ATOM 581 O O . LEU A 1 76 ? -14.33500 67.73200 7.20500 1.000 31.69000 76 LEU A O 1
ATOM 586 N N . LEU A 1 77 ? -14.16100 67.58600 9.43600 1.000 28.81000 77 LEU A N 1
ATOM 587 C CA . LEU A 1 77 ? -13.67200 66.21500 9.42400 1.000 31.07000 77 LEU A CA 1
ATOM 588 C C . LEU A 1 77 ? -14.62700 65.28500 10.15700 1.000 33.85000 77 LEU A C 1
ATOM 589 O O . LEU A 1 77 ? -15.18700 65.64300 11.20200 1.000 30.79000 77 LEU A O 1
ATOM 594 N N . ALA A 1 78 ? -14.79400 64.08300 9.60900 1.000 33.95000 78 ALA A N 1
ATOM 595 C CA . ALA A 1 78 ? -15.50100 63.02300 10.31200 1.000 31.52000 78 ALA A CA 1
ATOM 596 C C . ALA A 1 78 ? -14.61500 62.44800 11.41300 1.000 34.16000 78 ALA A C 1
ATOM 597 O O . ALA A 1 78 ? -13.39300 62.35300 11.26300 1.000 30.54000 78 ALA A O 1
ATOM 599 N N . GLU A 1 79 ? -15.23100 62.06900 12.52700 1.000 28.43000 79 GLU A N 1
ATOM 600 C CA . GLU A 1 79 ? -14.50800 61.32900 13.55100 1.000 30.16000 79 GLU A CA 1
ATOM 601 C C . GLU A 1 79 ? -14.12800 59.94900 13.01600 1.000 30.45000 79 GLU A C 1
ATOM 602 O O . GLU A 1 79 ? -14.93200 59.26600 12.38600 1.000 30.82000 79 GLU A O 1
ATOM 608 N N . ILE A 1 80 ? -12.90500 59.54500 13.26300 1.000 34.05000 80 ILE A N 1
ATOM 609 C CA . ILE A 1 80 ? -12.37800 58.26100 12.79800 1.000 34.24000 80 ILE A CA 1
ATOM 610 C C . ILE A 1 80 ? -12.64100 57.19700 13.86300 1.000 37.47000 80 ILE A C 1
ATOM 611 O O . ILE A 1 80 ? -12.42800 57.44200 15.05300 1.000 34.30000 80 ILE A O 1
ATOM 616 N N . THR A 1 81 ? -13.07300 55.99200 13.44200 1.000 36.41000 81 THR A N 1
ATOM 617 C CA . THR A 1 81 ? -13.55600 54.96700 14.37700 1.000 41.42000 81 THR A CA 1
ATOM 618 C C . THR A 1 81 ? -12.83100 53.61900 14.25800 1.000 37.66000 81 THR A C 1
ATOM 619 O O . THR A 1 81 ? -13.47200 52.57800 14.16300 1.000 37.59000 81 THR A O 1
ATOM 623 N N . PRO A 1 82 ? -11.49800 53.59600 14.28800 1.000 37.42000 82 PRO A N 1
ATOM 624 C CA . PRO A 1 82 ? -10.80600 52.31500 14.06300 1.000 34.07000 82 PRO A CA 1
ATOM 625 C C . PRO A 1 82 ? -10.98600 51.36800 15.24200 1.000 36.29000 82 PRO A C 1
ATOM 626 O O . PRO A 1 82 ? -11.06400 51.78900 16.39500 1.000 34.64000 82 PRO A O 1
ATOM 630 N N . ALA A 1 83 ? -11.05600 50.07200 14.94300 1.000 34.24000 83 ALA A N 1
ATOM 631 C CA . ALA A 1 83 ? -11.14900 49.08800 16.01200 1.000 36.07000 83 ALA A CA 1
ATOM 632 C C . ALA A 1 83 ? -9.85400 49.04200 16.80700 1.000 35.74000 83 ALA A C 1
ATOM 633 O O . ALA A 1 83 ? -8.77300 49.39400 16.31400 1.000 33.22000 83 ALA A O 1
ATOM 635 N N . ALA A 1 84 ? -9.97900 48.57600 18.05500 1.000 36.85000 84 ALA A N 1
ATOM 636 C CA . ALA A 1 84 ? -8.83300 48.52600 18.95700 1.000 38.69000 84 ALA A CA 1
ATOM 637 C C . ALA A 1 84 ? -7.67200 47.78600 18.31700 1.000 35.94000 84 ALA A C 1
ATOM 638 O O . ALA A 1 84 ? -6.52000 48.23700 18.37800 1.000 38.90000 84 ALA A O 1
ATOM 640 N N . ALA A 1 85 ? -7.96500 46.67100 17.65800 1.000 37.40000 85 ALA A N 1
ATOM 641 C CA . ALA A 1 85 ? -6.90600 45.88100 17.04100 1.000 40.01000 85 ALA A CA 1
ATOM 642 C C . ALA A 1 85 ? -6.24800 46.64100 15.90100 1.000 38.68000 85 ALA A C 1
ATOM 643 O O . ALA A 1 85 ? -5.03200 46.52800 15.70500 1.000 41.76000 85 ALA A O 1
ATOM 645 N N . PHE A 1 86 ? -7.02500 47.43000 15.14100 1.000 34.50000 86 PHE A N 1
ATOM 646 C CA . PHE A 1 86 ? -6.40400 48.24400 14.10100 1.000 36.43000 86 PHE A CA 1
ATOM 647 C C . PHE A 1 86 ? -5.53500 49.34500 14.70600 1.000 34.42000 86 PHE A C 1
ATOM 648 O O . PHE A 1 86 ? -4.45300 49.64700 14.18500 1.000 34.50000 86 PHE A O 1
ATOM 656 N N . GLN A 1 87 ? -6.00000 49.97600 15.78300 1.000 30.55000 87 GLN A N 1
ATOM 657 C CA . GLN A 1 87 ? -5.20100 51.02800 16.40200 1.000 32.06000 87 GLN A CA 1
ATOM 658 C C . GLN A 1 87 ? -3.85200 50.49900 16.87500 1.000 31.75000 87 GLN A C 1
ATOM 659 O O . GLN A 1 87 ? -2.82200 51.17500 16.73000 1.000 30.03000 87 GLN A O 1
ATOM 665 N N . ASP A 1 88 ? -3.83800 49.29200 17.44100 1.000 31.40000 88 ASP A N 1
ATOM 666 C CA . ASP A 1 88 ? -2.60100 48.70500 17.94000 1.000 36.64000 88 ASP A CA 1
ATOM 667 C C . ASP A 1 88 ? -1.59200 48.43000 16.82700 1.000 34.76000 88 ASP A C 1
ATOM 668 O O . ASP A 1 88 ? -0.43200 48.14200 17.13100 1.000 37.97000 88 ASP A O 1
ATOM 673 N N . LYS A 1 89 ? -1.99600 48.53100 15.55400 1.000 30.93000 89 LYS A N 1
ATOM 674 C CA . LYS A 1 89 ? -1.06500 48.34700 14.44500 1.000 33.81000 89 LYS A CA 1
ATOM 675 C C . LYS A 1 89 ? -0.09200 49.50800 14.27900 1.000 34.80000 89 LYS A C 1
ATOM 676 O O . LYS A 1 89 ? 0.95900 49.32000 13.65400 1.000 33.70000 89 LYS A O 1
ATOM 682 N N . LEU A 1 90 ? -0.42500 50.70100 14.77600 1.000 29.29000 90 LEU A N 1
ATOM 683 C CA . LEU A 1 90 ? 0.37300 51.90200 14.54600 1.000 28.31000 90 LEU A CA 1
ATOM 684 C C . LEU A 1 90 ? 0.96100 52.40700 15.85700 1.000 31.48000 90 LEU A C 1
ATOM 685 O O . LEU A 1 90 ? 0.40300 52.17600 16.93500 1.000 29.26000 90 LEU A O 1
ATOM 690 N N . TYR A 1 91 ? 2.08200 53.11600 15.75200 1.000 28.59000 91 TYR A N 1
ATOM 691 C CA . TYR A 1 91 ? 2.71900 53.66900 16.93900 1.000 29.09000 91 TYR A CA 1
ATOM 692 C C . TYR A 1 91 ? 1.74000 54.56100 17.69200 1.000 27.02000 91 TYR A C 1
ATOM 693 O O . TYR A 1 91 ? 1.08000 55.40400 17.06800 1.000 22.73000 91 TYR A O 1
ATOM 702 N N . PRO A 1 92 ? 1.62200 54.41400 19.01900 1.000 26.62000 92 PRO A N 1
ATOM 703 C CA . PRO A 1 92 ? 0.71300 55.28600 19.78900 1.000 28.14000 92 PRO A CA 1
ATOM 704 C C . PRO A 1 92 ? 0.92600 56.76600 19.54400 1.000 25.39000 92 PRO A C 1
ATOM 705 O O . PRO A 1 92 ? -0.06000 57.50000 19.42200 1.000 24.71000 92 PRO A O 1
ATOM 709 N N . PHE A 1 93 ? 2.17400 57.23500 19.43900 1.000 27.03000 93 PHE A N 1
ATOM 710 C CA . PHE A 1 93 ? 2.34500 58.67400 19.24000 1.000 27.24000 93 PHE A CA 1
ATOM 711 C C . PHE A 1 93 ? 1.81900 59.14600 17.88300 1.000 27.35000 93 PHE A C 1
ATOM 712 O O . PHE A 1 93 ? 1.50900 60.33800 17.73100 1.000 24.81000 93 PHE A O 1
ATOM 720 N N . THR A 1 94 ? 1.69100 58.26400 16.88500 1.000 24.54000 94 THR A N 1
ATOM 721 C CA . THR A 1 94 ? 1.15800 58.77800 15.62000 1.000 25.19000 94 THR A CA 1
ATOM 722 C C . THR A 1 94 ? -0.33100 59.03600 15.73100 1.000 26.97000 94 THR A C 1
ATOM 723 O O . THR A 1 94 ? -0.81600 60.06700 15.24500 1.000 25.88000 94 THR A O 1
ATOM 727 N N . TRP A 1 95 ? -1.06800 58.14400 16.41100 1.000 24.45000 95 TRP A N 1
ATOM 728 C CA . TRP A 1 95 ? -2.46800 58.43600 16.72500 1.000 24.29000 95 TRP A CA 1
ATOM 729 C C . TRP A 1 95 ? -2.59800 59.72600 17.53100 1.000 27.14000 95 TRP A C 1
ATOM 730 O O . TRP A 1 95 ? -3.53000 60.50600 17.31400 1.000 24.85000 95 TRP A O 1
ATOM 741 N N . ASP A 1 96 ? -1.68300 59.95600 18.48100 1.000 25.66000 96 ASP A N 1
ATOM 742 C CA . ASP A 1 96 ? -1.76400 61.16100 19.30300 1.000 26.66000 96 ASP A CA 1
ATOM 743 C C . ASP A 1 96 ? -1.69700 62.42900 18.45700 1.000 28.02000 96 ASP A C 1
ATOM 744 O O . ASP A 1 96 ? -2.35400 63.43200 18.78500 1.000 26.86000 96 ASP A O 1
ATOM 749 N N . ALA A 1 97 ? -0.94300 62.39300 17.34900 1.000 25.09000 97 ALA A N 1
ATOM 750 C CA . ALA A 1 97 ? -0.80500 63.56700 16.49000 1.000 26.55000 97 ALA A CA 1
ATOM 751 C C . ALA A 1 97 ? -2.12400 63.95900 15.83800 1.000 24.96000 97 ALA A C 1
ATOM 752 O O . ALA A 1 97 ? -2.29200 65.12100 15.42800 1.000 27.58000 97 ALA A O 1
ATOM 754 N N . VAL A 1 98 ? -3.04100 63.01100 15.68200 1.000 24.53000 98 VAL A N 1
ATOM 755 C CA . VAL A 1 98 ? -4.27900 63.25000 14.94700 1.000 25.86000 98 VAL A CA 1
ATOM 756 C C . VAL A 1 98 ? -5.44800 63.14200 15.91800 1.000 27.88000 98 VAL A C 1
ATOM 757 O O . VAL A 1 98 ? -6.58200 62.82700 15.53000 1.000 27.78000 98 VAL A O 1
ATOM 761 N N . ARG A 1 99 ? -5.18300 63.39900 17.18800 1.000 28.48000 99 ARG A N 1
ATOM 762 C CA . ARG A 1 99 ? -6.23500 63.49500 18.18300 1.000 29.70000 99 ARG A CA 1
ATOM 763 C C . ARG A 1 99 ? -6.61700 64.95900 18.36900 1.000 30.87000 99 ARG A C 1
ATOM 764 O O . ARG A 1 99 ? -5.75400 65.83700 18.42400 1.000 33.47000 99 ARG A O 1
ATOM 772 N N . TYR A 1 100 ? -7.91200 65.22500 18.41600 1.000 34.44000 100 TYR A N 1
ATOM 773 C CA . TYR A 1 100 ? -8.40800 66.58400 18.59600 1.000 38.56000 100 TYR A CA 1
ATOM 774 C C . TYR A 1 100 ? -9.44200 66.53800 19.70700 1.000 36.90000 100 TYR A C 1
ATOM 775 O O . TYR A 1 100 ? -10.48300 65.88700 19.55800 1.000 31.92000 100 TYR A O 1
ATOM 784 N N . ASN A 1 101 ? -9.14100 67.21100 20.81500 1.000 40.49000 101 ASN A N 1
ATOM 785 C CA . ASN A 1 101 ? -9.98300 67.19400 22.00900 1.000 42.28000 101 ASN A CA 1
ATOM 786 C C . ASN A 1 101 ? -10.52200 65.78600 22.24400 1.000 40.17000 101 ASN A C 1
ATOM 787 O O . ASN A 1 101 ? -11.72500 65.52600 22.23600 1.000 39.19000 101 ASN A O 1
ATOM 792 N N . GLY A 1 102 ? -9.57700 64.84900 22.35400 1.000 39.39000 102 GLY A N 1
ATOM 793 C CA . GLY A 1 102 ? -9.88800 63.48600 22.69500 1.000 42.20000 102 GLY A CA 1
ATOM 794 C C . GLY A 1 102 ? -10.27700 62.58300 21.54000 1.000 42.34000 102 GLY A C 1
ATOM 795 O O . GLY A 1 102 ? -10.15600 61.35900 21.67500 1.000 48.28000 102 GLY A O 1
ATOM 796 N N . LYS A 1 103 ? -10.72600 63.14000 20.40600 1.000 34.90000 103 LYS A N 1
ATOM 797 C CA . LYS A 1 103 ? -11.26400 62.33900 19.30900 1.000 34.16000 103 LYS A CA 1
ATOM 798 C C . LYS A 1 103 ? -10.25800 62.19700 18.16700 1.000 30.85000 103 LYS A C 1
ATOM 799 O O . LYS A 1 103 ? -9.54500 63.14900 17.82500 1.000 30.26000 103 LYS A O 1
ATOM 805 N N . LEU A 1 104 ? -10.24500 61.01800 17.54200 1.000 27.65000 104 LEU A N 1
ATOM 806 C CA . LEU A 1 104 ? -9.39100 60.78700 16.38100 1.000 28.82000 104 LEU A CA 1
ATOM 807 C C . LEU A 1 104 ? -10.04800 61.38700 15.14800 1.000 24.89000 104 LEU A C 1
ATOM 808 O O . LEU A 1 104 ? -11.20400 61.07700 14.84800 1.000 28.89000 104 LEU A O 1
ATOM 813 N N . ILE A 1 105 ? -9.30600 62.20900 14.40900 1.000 25.47000 105 ILE A N 1
ATOM 814 C CA . ILE A 1 105 ? -9.84400 62.89800 13.24300 1.000 25.72000 105 ILE A CA 1
ATOM 815 C C . ILE A 1 105 ? -9.06600 62.58700 11.97100 1.000 27.06000 105 ILE A C 1
ATOM 816 O O . ILE A 1 105 ? -9.33600 63.18200 10.93000 1.000 29.46000 105 ILE A O 1
ATOM 821 N N . ALA A 1 106 ? -8.11000 61.66500 12.02300 1.000 26.17000 106 ALA A N 1
ATOM 822 C CA . ALA A 1 106 ? -7.43900 61.27500 10.79400 1.000 26.87000 106 ALA A CA 1
ATOM 823 C C . ALA A 1 106 ? -6.67100 59.98800 11.05300 1.000 29.23000 106 ALA A C 1
ATOM 824 O O . ALA A 1 106 ? -6.39800 59.62500 12.20200 1.000 26.27000 106 ALA A O 1
ATOM 826 N N . TYR A 1 107 ? -6.34600 59.29400 9.96500 1.000 24.85000 107 TYR A N 1
ATOM 827 C CA . TYR A 1 107 ? -5.48000 58.12600 10.02200 1.000 24.56000 107 TYR A CA 1
ATOM 828 C C . TYR A 1 107 ? -4.03700 58.56100 9.82500 1.000 24.79000 107 TYR A C 1
ATOM 829 O O . TYR A 1 107 ? -3.73700 59.20400 8.81100 1.000 25.51000 107 TYR A O 1
ATOM 838 N N . PRO A 1 108 ? -3.12400 58.23800 10.74100 1.000 24.40000 108 PRO A N 1
ATOM 839 C CA . PRO A 1 108 ? -1.70500 58.50700 10.48500 1.000 25.18000 108 PRO A CA 1
ATOM 840 C C . PRO A 1 108 ? -1.13500 57.54600 9.45400 1.000 25.66000 108 PRO A C 1
ATOM 841 O O . PRO A 1 108 ? -1.49600 56.36100 9.39900 1.000 25.73000 108 PRO A O 1
ATOM 845 N N . ILE A 1 109 ? -0.20800 58.07000 8.65400 1.000 23.09000 109 ILE A N 1
ATOM 846 C CA . ILE A 1 109 ? 0.42500 57.32400 7.57000 1.000 27.32000 109 ILE A CA 1
ATOM 847 C C . ILE A 1 109 ? 1.91800 57.13200 7.82400 1.000 25.25000 109 ILE A C 1
ATOM 848 O O . ILE A 1 109 ? 2.42200 56.00500 7.80400 1.000 25.56000 109 ILE A O 1
ATOM 853 N N . ALA A 1 110 ? 2.64200 58.22700 8.06200 1.000 25.01000 110 ALA A N 1
ATOM 854 C CA . ALA A 1 110 ? 4.10300 58.16200 8.09400 1.000 25.82000 110 ALA A CA 1
ATOM 855 C C . ALA A 1 110 ? 4.65800 59.37500 8.82200 1.000 26.58000 110 ALA A C 1
ATOM 856 O O . ALA A 1 110 ? 4.02000 60.43400 8.87900 1.000 24.70000 110 ALA A O 1
ATOM 858 N N . VAL A 1 111 ? 5.89600 59.23800 9.29000 1.000 24.55000 111 VAL A N 1
ATOM 859 C CA . VAL A 1 111 ? 6.58500 60.28100 10.03500 1.000 23.02000 111 VAL A CA 1
ATOM 860 C C . VAL A 1 111 ? 7.65600 60.90800 9.15100 1.000 25.51000 111 VAL A C 1
ATOM 861 O O . VAL A 1 111 ? 8.49400 60.20300 8.57500 1.000 27.28000 111 VAL A O 1
ATOM 865 N N . GLU A 1 112 ? 7.62900 62.23400 9.04500 1.000 25.15000 112 GLU A N 1
ATOM 866 C CA . GLU A 1 112 ? 8.53700 62.96000 8.17400 1.000 29.40000 112 GLU A CA 1
ATOM 867 C C . GLU A 1 112 ? 9.32900 63.97700 8.98000 1.000 32.59000 112 GLU A C 1
ATOM 868 O O . GLU A 1 112 ? 8.78800 64.64100 9.88000 1.000 25.76000 112 GLU A O 1
ATOM 874 N N . ALA A 1 113 ? 10.61000 64.09200 8.64500 1.000 23.68000 113 ALA A N 1
ATOM 875 C CA . ALA A 1 113 ? 11.42400 65.20000 9.11700 1.000 28.35000 113 ALA A CA 1
ATOM 876 C C . ALA A 1 113 ? 12.44000 65.53800 8.03200 1.000 26.24000 113 ALA A C 1
ATOM 877 O O . ALA A 1 113 ? 12.81000 64.68000 7.22900 1.000 26.02000 113 ALA A O 1
ATOM 879 N N . LEU A 1 114 ? 12.85800 66.80300 7.99500 1.000 26.83000 114 LEU A N 1
ATOM 880 C CA . LEU A 1 114 ? 13.93000 67.22700 7.10900 1.000 25.57000 114 LEU A CA 1
ATOM 881 C C . LEU A 1 114 ? 15.27000 66.63400 7.53400 1.000 27.45000 114 LEU A C 1
ATOM 882 O O . LEU A 1 114 ? 15.54300 66.45700 8.72500 1.000 28.04000 114 LEU A O 1
ATOM 887 N N . SER A 1 115 ? 16.12800 66.37500 6.54500 1.000 28.45000 115 SER A N 1
ATOM 888 C CA . SER A 1 115 ? 17.50800 65.95700 6.77200 1.000 29.36000 115 SER A CA 1
ATOM 889 C C . SER A 1 115 ? 18.44900 66.77300 5.89400 1.000 28.54000 115 SER A C 1
ATOM 890 O O . SER A 1 115 ? 18.03200 67.49200 4.97100 1.000 28.06000 115 SER A O 1
ATOM 893 N N . LEU A 1 116 ? 19.74000 66.61600 6.16500 1.000 28.15000 116 LEU A N 1
ATOM 894 C CA . LEU A 1 116 ? 20.78500 67.16600 5.30700 1.000 28.65000 116 LEU A CA 1
ATOM 895 C C . LEU A 1 116 ? 21.10500 66.13500 4.23100 1.000 29.95000 116 LEU A C 1
ATOM 896 O O . LEU A 1 116 ? 21.46000 64.99000 4.54400 1.000 30.64000 116 LEU A O 1
ATOM 901 N N . ILE A 1 117 ? 20.94500 66.53200 2.97400 1.000 29.34000 117 ILE A N 1
ATOM 902 C CA . ILE A 1 117 ? 21.22900 65.68200 1.82300 1.000 31.82000 117 ILE A CA 1
ATOM 903 C C . ILE A 1 117 ? 22.47700 66.25000 1.16600 1.000 28.28000 117 ILE A C 1
ATOM 904 O O . ILE A 1 117 ? 22.57600 67.46200 0.98100 1.000 32.19000 117 ILE A O 1
ATOM 909 N N . TYR A 1 118 ? 23.44700 65.39000 0.85700 1.000 32.92000 118 TYR A N 1
ATOM 910 C CA . TYR A 1 118 ? 24.74000 65.88500 0.40400 1.000 34.01000 118 TYR A CA 1
ATOM 911 C C . TYR A 1 118 ? 25.27500 65.00700 -0.71600 1.000 33.84000 118 TYR A C 1
ATOM 912 O O . TYR A 1 118 ? 25.06500 63.79200 -0.74600 1.000 34.11000 118 TYR A O 1
ATOM 921 N N . ASN A 1 119 ? 25.95800 65.65500 -1.64400 1.000 37.00000 119 ASN A N 1
ATOM 922 C CA . ASN A 1 119 ? 26.57000 64.99900 -2.79700 1.000 40.73000 119 ASN A CA 1
ATOM 923 C C . ASN A 1 119 ? 27.90900 64.40900 -2.35900 1.000 39.34000 119 ASN A C 1
ATOM 924 O O . ASN A 1 119 ? 28.87800 65.14700 -2.15400 1.000 39.76000 119 ASN A O 1
ATOM 929 N N . LYS A 1 120 ? 27.97300 63.07900 -2.22900 1.000 35.61000 120 LYS A N 1
ATOM 930 C CA . LYS A 1 120 ? 29.16600 62.44000 -1.66900 1.000 42.86000 120 LYS A CA 1
ATOM 931 C C . LYS A 1 120 ? 30.39900 62.63400 -2.55100 1.000 48.40000 120 LYS A C 1
ATOM 932 O O . LYS A 1 120 ? 31.52500 62.64400 -2.03900 1.000 46.56000 120 LYS A O 1
ATOM 938 N N . ASP A 1 121 ? 30.21500 62.78700 -3.86800 1.000 44.99000 121 ASP A N 1
ATOM 939 C CA . ASP A 1 121 ? 31.36000 63.02200 -4.74500 1.000 44.69000 121 ASP A CA 1
ATOM 940 C C . ASP A 1 121 ? 31.92300 64.42600 -4.57100 1.000 46.50000 121 ASP A C 1
ATOM 941 O O . ASP A 1 121 ? 33.13400 64.62400 -4.70800 1.000 49.29000 121 ASP A O 1
ATOM 946 N N . LEU A 1 122 ? 31.07100 65.40700 -4.28600 1.000 46.17000 122 LEU A N 1
ATOM 947 C CA . LEU A 1 122 ? 31.52400 66.77300 -4.05300 1.000 46.43000 122 LEU A CA 1
ATOM 948 C C . LEU A 1 122 ? 31.91400 67.03400 -2.61400 1.000 48.66000 122 LEU A C 1
ATOM 949 O O . LEU A 1 122 ? 32.65200 67.99500 -2.35200 1.000 50.79000 122 LEU A O 1
ATOM 954 N N . LEU A 1 123 ? 31.44000 66.21100 -1.68400 1.000 46.01000 123 LEU A N 1
ATOM 955 C CA . LEU A 1 123 ? 31.54600 66.52000 -0.26400 1.000 45.52000 123 LEU A CA 1
ATOM 956 C C . LEU A 1 123 ? 31.51400 65.22300 0.52900 1.000 45.12000 123 LEU A C 1
ATOM 957 O O . LEU A 1 123 ? 30.50500 64.87800 1.14500 1.000 46.04000 123 LEU A O 1
ATOM 962 N N . PRO A 1 124 ? 32.60900 64.46600 0.52100 1.000 50.29000 124 PRO A N 1
ATOM 963 C CA . PRO A 1 124 ? 32.62700 63.20200 1.27300 1.000 47.02000 124 PRO A CA 1
ATO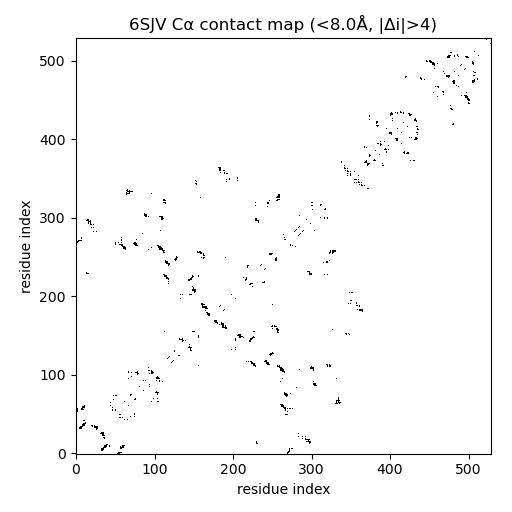M 964 C C . PRO A 1 124 ? 32.37300 63.38800 2.75600 1.000 40.94000 124 PRO A C 1
ATOM 965 O O . PRO A 1 124 ? 31.80100 62.50000 3.39600 1.000 42.33000 124 PRO A O 1
ATOM 969 N N . ASN A 1 125 ? 32.77300 64.53000 3.31500 1.000 48.38000 125 ASN A N 1
ATOM 970 C CA . ASN A 1 125 ? 32.65100 64.82500 4.74200 1.000 46.16000 125 ASN A CA 1
ATOM 971 C C . ASN A 1 125 ? 31.81300 66.07900 4.89700 1.000 45.90000 125 ASN A C 1
ATOM 972 O O . ASN A 1 125 ? 32.35100 67.19600 4.96900 1.000 46.27000 125 ASN A O 1
ATOM 977 N N . PRO A 1 126 ? 30.49300 65.93900 4.96400 1.000 45.23000 126 PRO A N 1
ATOM 978 C CA . PRO A 1 126 ? 29.64500 67.11400 5.06200 1.000 43.08000 126 PRO A CA 1
ATOM 979 C C . PRO A 1 126 ? 29.88800 67.84200 6.37700 1.000 41.55000 126 PRO A C 1
ATOM 980 O O . PRO A 1 126 ? 30.20900 67.21500 7.40000 1.000 42.95000 126 PRO A O 1
ATOM 984 N N . PRO A 1 127 ? 29.74200 69.16200 6.38400 1.000 41.63000 127 PRO A N 1
ATOM 985 C CA . PRO A 1 127 ? 30.00300 69.92900 7.60500 1.000 40.60000 127 PRO A CA 1
ATOM 986 C C . PRO A 1 127 ? 29.03000 69.57100 8.71200 1.000 45.31000 127 PRO A C 1
ATOM 987 O O . PRO A 1 127 ? 27.83900 69.36400 8.47100 1.000 39.88000 127 PRO A O 1
ATOM 991 N N . LYS A 1 128 ? 29.55200 69.52100 9.94000 1.000 42.08000 128 LYS A N 1
ATOM 992 C CA . LYS A 1 128 ? 28.75500 69.26200 11.12900 1.000 40.36000 128 LYS A CA 1
ATOM 993 C C . LYS A 1 128 ? 28.11400 70.51300 11.71200 1.000 40.90000 128 LYS A C 1
ATOM 994 O O . LYS A 1 128 ? 27.26800 70.38500 12.60400 1.000 38.79000 128 LYS A O 1
ATOM 1000 N N . THR A 1 129 ? 28.49800 71.70800 11.25800 1.000 37.20000 129 THR A N 1
ATOM 1001 C CA . THR A 1 129 ? 27.97000 72.95200 11.80800 1.000 39.72000 129 THR A CA 1
ATOM 1002 C C . THR A 1 129 ? 27.53400 73.89500 10.69900 1.000 41.24000 129 THR A C 1
ATOM 1003 O O . THR A 1 129 ? 28.10300 73.89600 9.60500 1.000 44.16000 129 THR A O 1
ATOM 1007 N N . TRP A 1 130 ? 26.54200 74.74000 11.01400 1.000 38.97000 130 TRP A N 1
ATOM 1008 C CA . TRP A 1 130 ? 26.14700 75.78900 10.08100 1.000 38.69000 130 TRP A CA 1
ATOM 1009 C C . TRP A 1 130 ? 27.27100 76.79900 9.85200 1.000 45.30000 130 TRP A C 1
ATOM 1010 O O . TRP A 1 130 ? 27.36000 77.39400 8.77000 1.000 43.52000 130 TRP A O 1
ATOM 1021 N N . GLU A 1 131 ? 28.13100 77.00900 10.85000 1.000 40.65000 131 GLU A N 1
ATOM 1022 C CA . GLU A 1 131 ? 29.11200 78.08600 10.75200 1.000 42.85000 131 GLU A CA 1
ATOM 1023 C C . GLU A 1 131 ? 30.21900 77.76100 9.74600 1.000 42.22000 131 GLU A C 1
ATOM 1024 O O . GLU A 1 131 ? 30.80100 78.67900 9.16000 1.000 44.66000 131 GLU A O 1
ATOM 1030 N N . GLU A 1 132 ? 30.49400 76.47200 9.50300 1.000 46.72000 132 GLU A N 1
ATOM 1031 C CA . GLU A 1 132 ? 31.44500 76.06700 8.46700 1.000 43.59000 132 GLU A CA 1
ATOM 1032 C C . GLU A 1 132 ? 30.98700 76.41000 7.05800 1.000 51.71000 132 GLU A C 1
ATOM 1033 O O . GLU A 1 132 ? 31.81900 76.44100 6.14100 1.000 51.65000 132 GLU A O 1
ATOM 1039 N N . ILE A 1 133 ? 29.69300 76.61100 6.84700 1.000 41.80000 133 ILE A N 1
ATOM 1040 C CA . ILE A 1 133 ? 29.14800 76.59500 5.49000 1.000 51.20000 133 ILE A CA 1
ATOM 1041 C C . ILE A 1 133 ? 29.66100 77.76300 4.64500 1.000 49.84000 133 ILE A C 1
ATOM 1042 O O . ILE A 1 133 ? 29.93500 77.55600 3.45200 1.000 47.38000 133 ILE A O 1
ATOM 1047 N N . PRO A 1 134 ? 29.82700 78.98200 5.18100 1.000 44.42000 134 PRO A N 1
ATOM 1048 C CA . PRO A 1 134 ? 30.39400 80.05700 4.33700 1.000 53.58000 134 PRO A CA 1
ATOM 1049 C C . PRO A 1 134 ? 31.76900 79.74300 3.76400 1.000 53.68000 134 PRO A C 1
ATOM 1050 O O . PRO A 1 134 ? 31.98800 79.92900 2.55900 1.000 55.48000 134 PRO A O 1
ATOM 1054 N N . ALA A 1 135 ? 32.70700 79.27000 4.58700 1.000 51.83000 135 ALA A N 1
ATOM 1055 C CA . ALA A 1 135 ? 34.03300 78.93900 4.07100 1.000 52.89000 135 ALA A CA 1
ATOM 1056 C C . ALA A 1 135 ? 33.94400 77.86300 3.00100 1.000 54.71000 135 ALA A C 1
ATOM 1057 O O . ALA A 1 135 ? 34.55600 77.97200 1.93200 1.000 56.01000 135 ALA A O 1
ATOM 1059 N N . LEU A 1 136 ? 33.17500 76.81000 3.27500 1.000 53.10000 136 LEU A N 1
ATOM 1060 C CA . LEU A 1 136 ? 32.98200 75.74800 2.29600 1.000 54.52000 136 LEU A CA 1
ATOM 1061 C C . LEU A 1 136 ? 32.36200 76.27300 1.00000 1.000 54.85000 136 LEU A C 1
ATOM 1062 O O . LEU A 1 136 ? 32.62200 75.72000 -0.07600 1.000 55.52000 136 LEU A O 1
ATOM 1067 N N . ASP A 1 137 ? 31.54800 77.33400 1.07700 1.000 53.32000 137 ASP A N 1
ATOM 1068 C CA . ASP A 1 137 ? 30.95100 77.88400 -0.13800 1.000 53.25000 137 ASP A CA 1
ATOM 1069 C C . ASP A 1 137 ? 31.97800 78.64600 -0.96600 1.000 55.04000 137 ASP A C 1
ATOM 1070 O O . ASP A 1 137 ? 31.95700 78.57300 -2.20000 1.000 54.24000 137 ASP A O 1
ATOM 1075 N N . LYS A 1 138 ? 32.87700 79.38600 -0.31200 1.000 55.68000 138 LYS A N 1
ATOM 1076 C CA . LYS A 1 138 ? 33.97300 80.02200 -1.03800 1.000 55.04000 138 LYS A CA 1
ATOM 1077 C C . LYS A 1 138 ? 34.81100 78.98400 -1.78200 1.000 51.90000 138 LYS A C 1
ATOM 1078 O O . LYS A 1 138 ? 35.07700 79.12700 -2.98000 1.000 53.70000 138 LYS A O 1
ATOM 1084 N N . GLU A 1 139 ? 35.21200 77.91300 -1.09400 1.000 54.94000 139 GLU A N 1
ATOM 1085 C CA . GLU A 1 139 ? 36.01300 76.87600 -1.74100 1.000 58.44000 139 GLU A CA 1
ATOM 1086 C C . GLU A 1 139 ? 35.29100 76.27000 -2.93900 1.000 56.85000 139 GLU A C 1
ATOM 1087 O O . GLU A 1 139 ? 35.90900 76.00700 -3.97700 1.000 60.31000 139 GLU A O 1
ATOM 1093 N N . LEU A 1 140 ? 33.98100 76.04400 -2.81600 1.000 55.24000 140 LEU A N 1
ATOM 1094 C CA . LEU A 1 140 ? 33.23400 75.39900 -3.89000 1.000 54.96000 140 LEU A CA 1
ATOM 1095 C C . LEU A 1 140 ? 32.95300 76.34500 -5.04500 1.000 53.60000 140 LEU A C 1
ATOM 1096 O O . LEU A 1 140 ? 32.86500 75.89600 -6.19300 1.000 56.41000 140 LEU A O 1
ATOM 1101 N N . LYS A 1 141 ? 32.77300 77.63600 -4.77100 1.000 53.47000 141 LYS A N 1
ATOM 1102 C CA . LYS A 1 141 ? 32.63800 78.58500 -5.86800 1.000 58.45000 141 LYS A CA 1
ATOM 1103 C C . LYS A 1 141 ? 33.87500 78.54400 -6.75700 1.000 60.33000 141 LYS A C 1
ATOM 1104 O O . LYS A 1 141 ? 33.76100 78.54500 -7.99000 1.000 60.85000 141 LYS A O 1
ATOM 1110 N N . ALA A 1 142 ? 35.06200 78.44300 -6.14500 1.000 57.45000 142 ALA A N 1
ATOM 1111 C CA . ALA A 1 142 ? 36.30300 78.36900 -6.91100 1.000 61.78000 142 ALA A CA 1
ATOM 1112 C C . ALA A 1 142 ? 36.29100 77.20700 -7.89400 1.000 64.25000 142 ALA A C 1
ATOM 1113 O O . ALA A 1 142 ? 36.88700 77.30200 -8.97300 1.000 67.08000 142 ALA A O 1
ATOM 1115 N N . LYS A 1 143 ? 35.62100 76.10900 -7.54500 1.000 61.12000 143 LYS A N 1
ATOM 1116 C CA . LYS A 1 143 ? 35.44800 74.97900 -8.44600 1.000 57.15000 143 LYS A CA 1
ATOM 1117 C C . LYS A 1 143 ? 34.17000 75.07800 -9.27900 1.000 58.32000 143 LYS A C 1
ATOM 1118 O O . LYS A 1 143 ? 33.78300 74.09700 -9.92500 1.000 56.47000 143 LYS A O 1
ATOM 1124 N N . GLY A 1 144 ? 33.51200 76.23200 -9.28700 1.000 56.00000 144 GLY A N 1
ATOM 1125 C CA . GLY A 1 144 ? 32.25800 76.36000 -10.01200 1.000 57.26000 144 GLY A CA 1
ATOM 1126 C C . GLY A 1 144 ? 31.10100 75.59000 -9.40600 1.000 60.60000 144 GLY A C 1
ATOM 1127 O O . GLY A 1 144 ? 30.27200 75.03500 -10.14400 1.000 61.09000 144 GLY A O 1
ATOM 1128 N N . LYS A 1 145 ? 31.02300 75.53500 -8.07900 1.000 56.74000 145 LYS A N 1
ATOM 1129 C CA . LYS A 1 145 ? 29.91200 74.90300 -7.38900 1.000 52.91000 145 LYS A CA 1
ATOM 1130 C C . LYS A 1 145 ? 29.46100 75.81800 -6.25700 1.000 54.20000 145 LYS A C 1
ATOM 1131 O O . LYS A 1 145 ? 30.03600 76.88700 -6.03200 1.000 54.38000 145 LYS A O 1
ATOM 1137 N N . SER A 1 146 ? 28.40800 75.40800 -5.55000 1.000 51.16000 146 SER A N 1
ATOM 1138 C CA . SER A 1 146 ? 27.95100 76.10600 -4.35600 1.000 46.20000 146 SER A CA 1
ATOM 1139 C C . SER A 1 146 ? 27.76900 75.09200 -3.23400 1.000 40.76000 146 SER A C 1
ATOM 1140 O O . SER A 1 146 ? 27.64500 73.89000 -3.47100 1.000 41.87000 146 SER A O 1
ATOM 1143 N N . ALA A 1 147 ? 27.77200 75.58400 -1.99900 1.000 41.87000 147 ALA A N 1
ATOM 1144 C CA . ALA A 1 147 ? 27.67200 74.67800 -0.86000 1.000 45.30000 147 ALA A CA 1
ATOM 1145 C C . ALA A 1 147 ? 26.23800 74.19100 -0.63700 1.000 40.43000 147 ALA A C 1
ATOM 1146 O O . ALA A 1 147 ? 25.99100 72.98500 -0.53900 1.000 35.86000 147 ALA A O 1
ATOM 1148 N N . LEU A 1 148 ? 25.28000 75.10600 -0.54100 1.000 40.21000 148 LEU A N 1
ATOM 1149 C CA . LEU A 1 148 ? 23.96500 74.74800 -0.02700 1.000 38.02000 148 LEU A CA 1
ATOM 1150 C C . LEU A 1 148 ? 22.88600 75.47700 -0.79800 1.000 39.21000 148 LEU A C 1
ATOM 1151 O O . LEU A 1 148 ? 22.96200 76.69900 -0.95500 1.000 39.94000 148 LEU A O 1
ATOM 1156 N N . MET A 1 149 ? 21.86400 74.73400 -1.23900 1.000 39.60000 149 MET A N 1
ATOM 1157 C CA . MET A 1 149 ? 20.65400 75.33000 -1.79400 1.000 38.34000 149 MET A CA 1
ATOM 1158 C C . MET A 1 149 ? 19.43100 74.59100 -1.27600 1.000 36.54000 149 MET A C 1
ATOM 1159 O O . MET A 1 149 ? 19.33000 73.36900 -1.42700 1.000 35.21000 149 MET A O 1
ATOM 1164 N N . PHE A 1 150 ? 18.48700 75.33600 -0.70300 1.000 34.42000 150 PHE A N 1
ATOM 1165 C CA . PHE A 1 150 ? 17.25000 74.73400 -0.23600 1.000 35.22000 150 PHE A CA 1
ATOM 1166 C C . PHE A 1 150 ? 16.13400 75.76700 -0.32100 1.000 35.31000 150 PHE A C 1
ATOM 1167 O O . PHE A 1 150 ? 16.37900 76.96700 -0.45200 1.000 34.63000 150 PHE A O 1
ATOM 1175 N N . ASN A 1 151 ? 14.89600 75.27100 -0.28600 1.000 33.07000 151 ASN A N 1
ATOM 1176 C CA . ASN A 1 151 ? 13.70000 76.10000 -0.43100 1.000 35.71000 151 ASN A CA 1
ATOM 1177 C C . ASN A 1 151 ? 13.57700 77.13800 0.67900 1.000 37.76000 151 ASN A C 1
ATOM 1178 O O . ASN A 1 151 ? 13.18300 76.81100 1.80700 1.000 38.18000 151 ASN A O 1
ATOM 1183 N N . LEU A 1 152 ? 13.89000 78.39600 0.36600 1.000 37.94000 152 LEU A N 1
ATOM 1184 C CA . LEU A 1 152 ? 13.76100 79.49800 1.31500 1.000 36.84000 152 LEU A CA 1
ATOM 1185 C C . LEU A 1 152 ? 12.35600 80.09100 1.35700 1.000 38.59000 152 LEU A C 1
ATOM 1186 O O . LEU A 1 152 ? 12.09400 80.97900 2.18000 1.000 41.72000 152 LEU A O 1
ATOM 1191 N N . GLN A 1 153 ? 11.44600 79.62000 0.50000 1.000 37.42000 153 GLN A N 1
ATOM 1192 C CA . GLN A 1 153 ? 10.12000 80.22000 0.39600 1.000 36.96000 153 GLN A CA 1
ATOM 1193 C C . GLN A 1 153 ? 9.15600 79.70500 1.46300 1.000 42.81000 153 GLN A C 1
ATOM 1194 O O . GLN A 1 153 ? 8.19800 80.41000 1.81800 1.000 42.27000 153 GLN A O 1
ATOM 1200 N N . GLU A 1 154 ? 9.36600 78.48500 1.96300 1.000 38.37000 154 GLU A N 1
ATOM 1201 C CA . GLU A 1 154 ? 8.47400 77.89600 2.95900 1.000 33.12000 154 GLU A CA 1
ATOM 1202 C C . GLU A 1 154 ? 9.18300 77.85200 4.30100 1.000 28.92000 154 GLU A C 1
ATOM 1203 O O . GLU A 1 154 ? 10.25700 77.24200 4.40700 1.000 29.68000 154 GLU A O 1
ATOM 1209 N N . PRO A 1 155 ? 8.62800 78.45000 5.35400 1.000 29.29000 155 PRO A N 1
ATOM 1210 C CA . PRO A 1 155 ? 9.33600 78.45800 6.64600 1.000 30.04000 155 PRO A CA 1
ATOM 1211 C C . PRO A 1 155 ? 9.57100 77.06000 7.23800 1.000 31.72000 155 PRO A C 1
ATOM 1212 O O . PRO A 1 155 ? 10.38400 76.93200 8.16300 1.000 32.03000 155 PRO A O 1
ATOM 1216 N N . TYR A 1 156 ? 8.88600 76.01900 6.73800 1.000 28.66000 156 TYR A N 1
ATOM 1217 C CA . TYR A 1 156 ? 9.20600 74.64600 7.12900 1.000 27.06000 156 TYR A CA 1
ATOM 1218 C C . TYR A 1 156 ? 10.69500 74.35400 6.96200 1.000 28.28000 156 TYR A C 1
ATOM 1219 O O . TYR A 1 156 ? 11.31100 73.69300 7.80200 1.000 27.28000 156 TYR A O 1
ATOM 1228 N N . PHE A 1 157 ? 11.29700 74.86800 5.89200 1.000 27.86000 157 PHE A N 1
ATOM 1229 C CA . PHE A 1 157 ? 12.67800 74.52700 5.57100 1.000 29.76000 157 PHE A CA 1
ATOM 1230 C C . PHE A 1 157 ? 13.67500 75.39500 6.33600 1.000 27.74000 157 PHE A C 1
ATOM 1231 O O . PHE A 1 157 ? 14.81100 74.96800 6.56700 1.000 32.80000 157 PHE A O 1
ATOM 1239 N N . THR A 1 158 ? 13.28500 76.60500 6.72200 1.000 30.50000 158 THR A N 1
ATOM 1240 C CA . THR A 1 158 ? 14.15800 77.45600 7.51200 1.000 28.99000 158 THR A CA 1
ATOM 1241 C C . THR A 1 158 ? 13.95100 77.27200 9.00300 1.000 36.30000 158 THR A C 1
ATOM 1242 O O . THR A 1 158 ? 14.85600 77.59700 9.78000 1.000 34.72000 158 THR A O 1
ATOM 1246 N N . TRP A 1 159 ? 12.79400 76.74300 9.41500 1.000 31.93000 159 TRP A N 1
ATOM 1247 C CA . TRP A 1 159 ? 12.55000 76.46100 10.82900 1.000 33.74000 159 TRP A CA 1
ATOM 1248 C C . TRP A 1 159 ? 13.69800 75.74300 11.53300 1.000 32.44000 159 TRP A C 1
ATOM 1249 O O . TRP A 1 159 ? 14.10700 76.20800 12.61000 1.000 33.48000 159 TRP A O 1
ATOM 1260 N N . PRO A 1 160 ? 14.27200 74.64800 11.00100 1.000 30.97000 160 PRO A N 1
ATOM 1261 C CA . PRO A 1 160 ? 15.30000 73.92600 11.77700 1.000 29.96000 160 PRO A CA 1
ATOM 1262 C C . PRO A 1 160 ? 16.41300 74.81900 12.30100 1.000 37.53000 160 PRO A C 1
ATOM 1263 O O . PRO A 1 160 ? 16.83500 74.67900 13.45800 1.000 34.33000 160 PRO A O 1
ATOM 1267 N N . LEU A 1 161 ? 16.87800 75.76000 11.47700 1.000 34.76000 161 LEU A N 1
ATOM 1268 C CA . LEU A 1 161 ? 17.98300 76.62500 11.86400 1.000 33.50000 161 LEU A CA 1
ATOM 1269 C C . LEU A 1 161 ? 17.51400 77.73000 12.79300 1.000 35.27000 161 LEU A C 1
ATOM 1270 O O . LEU A 1 161 ? 18.17700 78.02800 13.79300 1.000 38.16000 161 LEU A O 1
ATOM 1275 N N . ILE A 1 162 ? 16.37500 78.34700 12.47600 1.000 34.39000 162 ILE A N 1
ATOM 1276 C CA . ILE A 1 162 ? 15.79400 79.34600 13.36300 1.000 34.91000 162 ILE A CA 1
ATOM 1277 C C . ILE A 1 162 ? 15.53300 78.75500 14.74600 1.000 36.64000 162 ILE A C 1
ATOM 1278 O O . ILE A 1 162 ? 15.75300 79.41400 15.77100 1.000 35.61000 162 ILE A O 1
ATOM 1283 N N . ALA A 1 163 ? 15.07000 77.50500 14.80600 1.000 35.82000 163 ALA A N 1
ATOM 1284 C CA . ALA A 1 163 ? 14.72000 76.91600 16.09500 1.000 32.99000 163 ALA A CA 1
ATOM 1285 C C . ALA A 1 163 ? 15.92500 76.39500 16.86800 1.000 33.82000 163 ALA A C 1
ATOM 1286 O O . ALA A 1 163 ? 15.80500 76.16200 18.07600 1.000 35.16000 163 ALA A O 1
ATOM 1288 N N . ALA A 1 164 ? 17.07500 76.22300 16.21300 1.000 31.99000 164 ALA A N 1
ATOM 1289 C CA . ALA A 1 164 ? 18.19500 75.50200 16.82200 1.000 33.84000 164 ALA A CA 1
ATOM 1290 C C . ALA A 1 164 ? 18.59600 76.08700 18.18000 1.000 33.81000 164 ALA A C 1
ATOM 1291 O O . ALA A 1 164 ? 18.77700 75.35500 19.15900 1.000 28.71000 164 ALA A O 1
ATOM 1293 N N . ASP A 1 165 ? 18.77900 77.40100 18.25700 1.000 32.97000 165 ASP A N 1
ATOM 1294 C CA . ASP A 1 165 ? 19.12900 78.01000 19.53100 1.000 36.60000 165 ASP A CA 1
ATOM 1295 C C . ASP A 1 165 ? 17.93900 78.70900 20.18600 1.000 37.44000 165 ASP A C 1
ATOM 1296 O O . ASP A 1 165 ? 18.12900 79.48300 21.13200 1.000 35.51000 165 ASP A O 1
ATOM 1301 N N . GLY A 1 166 ? 16.71800 78.42600 19.72300 1.000 35.52000 166 GLY A N 1
ATOM 1302 C CA . GLY A 1 166 ? 15.54000 79.00500 20.34900 1.000 32.46000 166 GLY A CA 1
ATOM 1303 C C . GLY A 1 166 ? 15.47100 78.68400 21.82800 1.000 34.07000 166 GLY A C 1
ATOM 1304 O O . GLY A 1 166 ? 15.98400 77.67300 22.29100 1.000 34.87000 166 GLY A O 1
ATOM 1305 N N . GLY A 1 167 ? 14.83500 79.56900 22.58700 1.000 35.03000 167 GLY A N 1
ATOM 1306 C CA . GLY A 1 167 ? 14.75100 79.35800 24.02000 1.000 31.42000 167 GLY A CA 1
ATOM 1307 C C . GLY A 1 167 ? 13.68900 80.24200 24.62700 1.000 37.33000 167 GLY A C 1
ATOM 1308 O O . GLY A 1 167 ? 13.12800 81.11600 23.96700 1.000 36.06000 167 GLY A O 1
ATOM 1309 N N . TYR A 1 168 ? 13.38200 79.97800 25.89600 1.000 37.12000 168 TYR A N 1
ATOM 1310 C CA . TYR A 1 168 ? 12.60700 80.95000 26.64000 1.000 37.60000 168 TYR A CA 1
ATOM 1311 C C . TYR A 1 168 ? 13.48400 82.16600 26.94000 1.000 39.91000 168 TYR A C 1
ATOM 1312 O O . TYR A 1 168 ? 14.71700 82.09700 26.91400 1.000 38.37000 168 TYR A O 1
ATOM 1321 N N . ALA A 1 169 ? 12.83600 83.29400 27.20200 1.000 41.41000 169 ALA A N 1
ATOM 1322 C CA . ALA A 1 169 ? 13.52900 84.53600 27.51600 1.000 41.89000 169 ALA A CA 1
ATOM 1323 C C . ALA A 1 169 ? 13.54900 84.76200 29.02200 1.000 39.95000 169 ALA A C 1
ATOM 1324 O O . ALA A 1 169 ? 12.77600 84.16700 29.77600 1.000 40.58000 169 ALA A O 1
ATOM 1326 N N . PHE A 1 170 ? 14.45200 85.63100 29.46300 1.000 40.71000 170 PHE A N 1
ATOM 1327 C CA . PHE A 1 170 ? 14.49600 85.96900 30.87500 1.000 37.95000 170 PHE A CA 1
ATOM 1328 C C . PHE A 1 170 ? 13.73600 87.26900 31.10600 1.000 41.74000 170 PHE A C 1
ATOM 1329 O O . PHE A 1 170 ? 13.65700 88.14000 30.23700 1.000 45.34000 170 PHE A O 1
ATOM 1337 N N . LYS A 1 171 ? 13.11500 87.34400 32.27000 1.000 44.02000 171 LYS A N 1
ATOM 1338 C CA . LYS A 1 171 ? 12.31300 88.47100 32.70100 1.000 47.45000 171 LYS A CA 1
ATOM 1339 C C . LYS A 1 171 ? 12.97100 89.03500 33.94600 1.000 45.41000 171 LYS A C 1
ATOM 1340 O O . LYS A 1 171 ? 13.65200 88.31100 34.67900 1.000 45.46000 171 LYS A O 1
ATOM 1346 N N . TYR A 1 172 ? 12.77400 90.32700 34.18200 1.000 45.96000 172 TYR A N 1
ATOM 1347 C CA . TYR A 1 172 ? 13.45000 90.97400 35.29400 1.000 44.30000 172 TYR A CA 1
ATOM 1348 C C . TYR A 1 172 ? 12.67100 92.20800 35.71600 1.000 44.17000 172 TYR A C 1
ATOM 1349 O O . TYR A 1 172 ? 12.25300 93.01200 34.87900 1.000 43.11000 172 TYR A O 1
ATOM 1358 N N . GLU A 1 173 ? 12.49800 92.35100 37.01900 1.000 46.92000 173 GLU A N 1
ATOM 1359 C CA . GLU A 1 173 ? 11.98400 93.58600 37.58600 1.000 48.81000 173 GLU A CA 1
ATOM 1360 C C . GLU A 1 173 ? 12.51500 93.69400 39.00200 1.000 47.75000 173 GLU A C 1
ATOM 1361 O O . GLU A 1 173 ? 12.26300 92.80500 39.82000 1.000 43.60000 173 GLU A O 1
ATOM 1367 N N . ASN A 1 174 ? 13.25200 94.76900 39.28400 1.000 48.54000 174 ASN A N 1
ATOM 1368 C CA . ASN A 1 174 ? 13.48300 95.19000 40.66100 1.000 48.19000 174 ASN A CA 1
ATOM 1369 C C . ASN A 1 174 ? 14.17700 94.07800 41.45200 1.000 42.80000 174 ASN A C 1
ATOM 1370 O O . ASN A 1 174 ? 13.70100 93.62700 42.49300 1.000 41.93000 174 ASN A O 1
ATOM 1375 N N . GLY A 1 175 ? 15.30100 93.60400 40.90900 1.000 47.29000 175 GLY A N 1
ATOM 1376 C CA . GLY A 1 175 ? 16.09200 92.55200 41.52700 1.000 49.66000 175 GLY A CA 1
ATOM 1377 C C . GLY A 1 175 ? 15.52200 91.14900 41.45100 1.000 51.07000 175 GLY A C 1
ATOM 1378 O O . GLY A 1 175 ? 16.03800 90.25100 42.12500 1.000 55.41000 175 GLY A O 1
ATOM 1379 N N . LYS A 1 176 ? 14.47800 90.91900 40.65900 1.000 47.61000 176 LYS A N 1
ATOM 1380 C CA . LYS A 1 176 ? 13.79000 89.63200 40.63200 1.000 47.93000 176 LYS A CA 1
ATOM 1381 C C . LYS A 1 176 ? 13.73300 89.11600 39.20300 1.000 45.72000 176 LYS A C 1
ATOM 1382 O O . LYS A 1 176 ? 13.29200 89.82800 38.29700 1.000 46.88000 176 LYS A O 1
ATOM 1388 N N . TYR A 1 177 ? 14.17700 87.88300 39.00600 1.000 45.66000 177 TYR A N 1
ATOM 1389 C CA . TYR A 1 177 ? 14.27700 87.30100 37.68100 1.000 44.02000 177 TYR A CA 1
ATOM 1390 C C . TYR A 1 177 ? 13.27400 86.16900 37.53800 1.000 43.27000 177 TYR A C 1
ATOM 1391 O O . TYR A 1 177 ? 12.98800 85.43900 38.49200 1.000 43.80000 177 TYR A O 1
ATOM 1400 N N . ASP A 1 178 ? 12.76100 86.02000 36.32400 1.000 44.11000 178 ASP A N 1
ATOM 1401 C CA . ASP A 1 178 ? 11.88400 84.91200 35.99900 1.000 44.97000 178 ASP A CA 1
ATOM 1402 C C . ASP A 1 178 ? 12.15700 84.50300 34.56100 1.000 44.65000 178 ASP A C 1
ATOM 1403 O O . ASP A 1 178 ? 12.89700 85.17000 33.83300 1.000 40.25000 178 ASP A O 1
ATOM 1408 N N . ILE A 1 179 ? 11.52800 83.40600 34.15100 1.000 39.15000 179 ILE A N 1
ATOM 1409 C CA . ILE A 1 179 ? 11.64700 82.88900 32.79500 1.000 36.99000 179 ILE A CA 1
ATOM 1410 C C . ILE A 1 179 ? 10.28600 82.99100 32.13300 1.000 35.31000 179 ILE A C 1
ATOM 1411 O O . ILE A 1 179 ? 9.26200 82.69000 32.75500 1.000 42.15000 179 ILE A O 1
ATOM 1416 N N . LYS A 1 180 ? 10.27300 83.39800 30.87000 1.000 37.54000 180 LYS A N 1
ATOM 1417 C CA . LYS A 1 180 ? 9.02400 83.61900 30.16200 1.000 38.81000 180 LYS A CA 1
ATOM 1418 C C . LYS A 1 180 ? 9.09400 83.03400 28.75700 1.000 41.47000 180 LYS A C 1
ATOM 1419 O O . LYS A 1 180 ? 10.09700 83.18800 28.05500 1.000 39.27000 180 LYS A O 1
ATOM 1425 N N . ASP A 1 181 ? 8.01300 82.36100 28.36500 1.000 41.93000 181 ASP A N 1
ATOM 1426 C CA . ASP A 1 181 ? 7.80500 81.88700 27.00000 1.000 40.94000 181 ASP A CA 1
ATOM 1427 C C . ASP A 1 181 ? 7.33400 83.05300 26.14400 1.000 41.07000 181 ASP A C 1
ATOM 1428 O O . ASP A 1 181 ? 6.23100 83.57000 26.34800 1.000 42.09000 181 ASP A O 1
ATOM 1433 N N . VAL A 1 182 ? 8.16100 83.45700 25.18300 1.000 42.01000 182 VAL A N 1
ATOM 1434 C CA . VAL A 1 182 ? 7.86600 84.56800 24.28500 1.000 41.28000 182 VAL A CA 1
ATOM 1435 C C . VAL A 1 182 ? 7.66000 84.08200 22.85200 1.000 40.36000 182 VAL A C 1
ATOM 1436 O O . VAL A 1 182 ? 7.76500 84.86800 21.91500 1.000 36.08000 182 VAL A O 1
ATOM 1440 N N . GLY A 1 183 ? 7.38300 82.79200 22.66400 1.000 37.90000 183 GLY A N 1
ATOM 1441 C CA . GLY A 1 183 ? 7.21000 82.28800 21.31100 1.000 33.13000 183 GLY A CA 1
ATOM 1442 C C . GLY A 1 183 ? 8.45100 82.50400 20.47100 1.000 34.57000 183 GLY A C 1
ATOM 1443 O O . GLY A 1 183 ? 9.58400 82.39000 20.95000 1.000 41.34000 183 GLY A O 1
ATOM 1444 N N . VAL A 1 184 ? 8.24600 82.84200 19.19500 1.000 33.54000 184 VAL A N 1
ATOM 1445 C CA . VAL A 1 184 ? 9.37100 83.01500 18.27500 1.000 35.71000 184 VAL A CA 1
ATOM 1446 C C . VAL A 1 184 ? 10.10300 84.33500 18.44500 1.000 36.69000 184 VAL A C 1
ATOM 1447 O O . VAL A 1 184 ? 11.07400 84.58400 17.71600 1.000 36.34000 184 VAL A O 1
ATOM 1451 N N . ASP A 1 185 ? 9.66700 85.19400 19.36400 1.000 36.94000 185 ASP A N 1
ATOM 1452 C CA . ASP A 1 185 ? 10.32900 86.48200 19.59300 1.000 43.19000 185 ASP A CA 1
ATOM 1453 C C . ASP A 1 185 ? 11.35200 86.32200 20.72300 1.000 42.95000 185 ASP A C 1
ATOM 1454 O O . ASP A 1 185 ? 11.19800 86.83900 21.83100 1.000 47.07000 185 ASP A O 1
ATOM 1459 N N . ASN A 1 186 ? 12.40500 85.55500 20.43900 1.000 39.01000 186 ASN A N 1
ATOM 1460 C CA . ASN A 1 186 ? 13.45900 85.32700 21.42400 1.000 38.20000 186 ASN A CA 1
ATOM 1461 C C . ASN A 1 186 ? 14.82000 85.45200 20.75100 1.000 33.56000 186 ASN A C 1
ATOM 1462 O O . ASN A 1 186 ? 14.93900 85.45200 19.52300 1.000 37.59000 186 ASN A O 1
ATOM 1467 N N . ALA A 1 187 ? 15.85700 85.55300 21.58000 1.000 36.81000 187 ALA A N 1
ATOM 1468 C CA . ALA A 1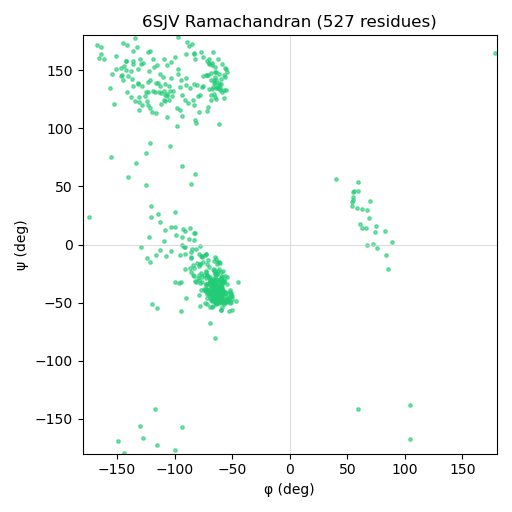 187 ? 17.19700 85.83900 21.07300 1.000 36.47000 187 ALA A CA 1
ATOM 1469 C C . ALA A 1 187 ? 17.75600 84.68700 20.24100 1.000 34.22000 187 ALA A C 1
ATOM 1470 O O . ALA A 1 187 ? 18.40300 84.91600 19.21100 1.000 34.97000 187 ALA A O 1
ATOM 1472 N N . GLY A 1 188 ? 17.52600 83.44300 20.66400 1.000 33.25000 188 GLY A N 1
ATOM 1473 C CA . GLY A 1 188 ? 18.02600 82.30900 19.89500 1.000 35.46000 188 GLY A CA 1
ATOM 1474 C C . GLY A 1 188 ? 17.44700 82.23500 18.49300 1.000 36.25000 188 GLY A C 1
ATOM 1475 O O . GLY A 1 188 ? 18.17000 81.98200 17.52400 1.000 36.76000 188 GLY A O 1
ATOM 1476 N N . ALA A 1 189 ? 16.13200 82.45800 18.36100 1.000 39.81000 189 ALA A N 1
ATOM 1477 C CA . ALA A 1 189 ? 15.51000 82.43800 17.03700 1.000 32.46000 189 ALA A CA 1
ATOM 1478 C C . ALA A 1 189 ? 16.03000 83.57200 16.16400 1.000 37.62000 189 ALA A C 1
ATOM 1479 O O . ALA A 1 189 ? 16.27600 83.37800 14.96800 1.000 35.50000 189 ALA A O 1
ATOM 1481 N N . LYS A 1 190 ? 16.17000 84.77300 16.73100 1.000 39.47000 190 LYS A N 1
ATOM 1482 C CA . LYS A 1 190 ? 16.74600 85.87700 15.97300 1.000 38.61000 190 LYS A CA 1
ATOM 1483 C C . LYS A 1 190 ? 18.17200 85.56100 15.55600 1.000 35.83000 190 LYS A C 1
ATOM 1484 O O . LYS A 1 190 ? 18.59100 85.88900 14.44000 1.000 38.78000 190 LYS A O 1
ATOM 1490 N N . ALA A 1 191 ? 18.92500 84.89400 16.43100 1.000 38.76000 191 ALA A N 1
ATOM 1491 C CA . ALA A 1 191 ? 20.27700 84.47100 16.08100 1.000 39.80000 191 ALA A CA 1
ATOM 1492 C C . ALA A 1 191 ? 20.27700 83.59200 14.83200 1.000 39.23000 191 ALA A C 1
ATOM 1493 O O . ALA A 1 191 ? 21.01900 83.84800 13.88000 1.000 45.15000 191 ALA A O 1
ATOM 1495 N N . GLY A 1 192 ? 19.44600 82.55000 14.80900 1.000 38.95000 192 GLY A N 1
ATOM 1496 C CA . GLY A 1 192 ? 19.44500 81.66200 13.65500 1.000 36.33000 192 GLY A CA 1
ATOM 1497 C C . GLY A 1 192 ? 18.95000 82.33900 12.38900 1.000 37.63000 192 GLY A C 1
ATOM 1498 O O . GLY A 1 192 ? 19.46700 82.08700 11.29800 1.000 36.64000 192 GLY A O 1
ATOM 1499 N N . LEU A 1 193 ? 17.94300 83.20700 12.51800 1.000 37.11000 193 LEU A N 1
ATOM 1500 C CA . LEU A 1 193 ? 17.42400 83.91400 11.35300 1.000 41.61000 193 LEU A CA 1
ATOM 1501 C C . LEU A 1 193 ? 18.43300 84.93600 10.83700 1.000 39.97000 193 LEU A C 1
ATOM 1502 O O . LEU A 1 193 ? 18.51900 85.15700 9.62500 1.000 40.38000 193 LEU A O 1
ATOM 1507 N N . THR A 1 194 ? 19.21100 85.54300 11.73900 1.000 42.18000 194 THR A N 1
ATOM 1508 C CA . THR A 1 194 ? 20.32700 86.39600 11.33200 1.000 40.99000 194 THR A CA 1
ATOM 1509 C C . THR A 1 194 ? 21.37000 85.60600 10.55600 1.000 42.78000 194 THR A C 1
ATOM 1510 O O . THR A 1 194 ? 21.92000 86.09900 9.56500 1.000 45.61000 194 THR A O 1
ATOM 1514 N N . PHE A 1 195 ? 21.67400 84.38100 10.99600 1.000 43.06000 195 PHE A N 1
ATOM 1515 C CA . PHE A 1 195 ? 22.67900 83.60100 10.28400 1.000 44.13000 195 PHE A CA 1
ATOM 1516 C C . PHE A 1 195 ? 22.22100 83.29800 8.86300 1.000 46.10000 195 PHE A C 1
ATOM 1517 O O . PHE A 1 195 ? 23.01200 83.37500 7.91500 1.000 46.58000 195 PHE A O 1
ATOM 1525 N N . LEU A 1 196 ? 20.94000 82.97100 8.69600 1.000 42.28000 196 LEU A N 1
ATOM 1526 C CA . LEU A 1 196 ? 20.41500 82.68900 7.36900 1.000 43.83000 196 LEU A CA 1
ATOM 1527 C C . LEU A 1 196 ? 20.47100 83.93100 6.49200 1.000 48.40000 196 LEU A C 1
ATOM 1528 O O . LEU A 1 196 ? 20.82300 83.85500 5.30800 1.000 47.93000 196 LEU A O 1
ATOM 1533 N N . VAL A 1 197 ? 20.12700 85.08900 7.06000 1.000 49.10000 197 VAL A N 1
ATOM 1534 C CA . VAL A 1 197 ? 20.15100 86.33300 6.29300 1.000 51.84000 197 VAL A CA 1
ATOM 1535 C C . VAL A 1 197 ? 21.57600 86.65700 5.85700 1.000 53.45000 197 VAL A C 1
ATOM 1536 O O . VAL A 1 197 ? 21.83000 86.99500 4.69300 1.000 52.23000 197 VAL A O 1
ATOM 1540 N N . ASP A 1 198 ? 22.52900 86.53800 6.78500 1.000 46.86000 198 ASP A N 1
ATOM 1541 C CA . ASP A 1 198 ? 23.92700 86.78300 6.45200 1.000 53.58000 198 ASP A CA 1
ATOM 1542 C C . ASP A 1 198 ? 24.41700 85.85000 5.35100 1.000 53.40000 198 ASP A C 1
ATOM 1543 O O . ASP A 1 198 ? 25.30700 86.22300 4.58100 1.000 49.26000 198 ASP A O 1
ATOM 1548 N N . LEU A 1 199 ? 23.84800 84.64200 5.24700 1.000 50.97000 199 LEU A N 1
ATOM 1549 C CA . LEU A 1 199 ? 24.19000 83.77700 4.12300 1.000 44.61000 199 LEU A CA 1
ATOM 1550 C C . LEU A 1 199 ? 23.72000 84.38600 2.80700 1.000 49.53000 199 LEU A C 1
ATOM 1551 O O . LEU A 1 199 ? 24.39100 84.25500 1.77400 1.000 52.45000 199 LEU A O 1
ATOM 1556 N N . ILE A 1 200 ? 22.58300 85.07100 2.82600 1.000 49.72000 200 ILE A N 1
ATOM 1557 C CA . ILE A 1 200 ? 22.10100 85.72400 1.61700 1.000 49.49000 200 ILE A CA 1
ATOM 1558 C C . ILE A 1 200 ? 22.87800 87.00900 1.35700 1.000 53.72000 200 ILE A C 1
ATOM 1559 O O . ILE A 1 200 ? 23.21300 87.31700 0.20700 1.000 55.38000 200 ILE A O 1
ATOM 1564 N N . LYS A 1 201 ? 23.19900 87.76300 2.41700 1.000 51.94000 201 LYS A N 1
ATOM 1565 C CA . LYS A 1 201 ? 23.94200 89.01000 2.24600 1.000 56.41000 201 LYS A CA 1
ATOM 1566 C C . LYS A 1 201 ? 25.30400 88.75500 1.61500 1.000 54.90000 201 LYS A C 1
ATOM 1567 O O . LYS A 1 201 ? 25.72800 89.48800 0.71500 1.000 61.99000 201 LYS A O 1
ATOM 1573 N N . ASN A 1 202 ? 25.99100 87.71100 2.06100 1.000 53.46000 202 ASN A N 1
ATOM 1574 C CA . ASN A 1 202 ? 27.31600 87.36000 1.57700 1.000 54.28000 202 ASN A CA 1
ATOM 1575 C C . ASN A 1 202 ? 27.27500 86.47200 0.33900 1.000 52.82000 202 ASN A C 1
ATOM 1576 O O . ASN A 1 202 ? 28.30300 85.89600 -0.03000 1.000 54.33000 202 ASN A O 1
ATOM 1581 N N . LYS A 1 203 ? 26.11400 86.36700 -0.31000 1.000 53.28000 203 LYS A N 1
ATOM 1582 C CA . LYS A 1 203 ? 25.95000 85.66900 -1.59100 1.000 56.97000 203 LYS A CA 1
ATOM 1583 C C . LYS A 1 203 ? 26.26100 84.17800 -1.48100 1.000 52.02000 203 LYS A C 1
ATOM 1584 O O . LYS A 1 203 ? 26.72400 83.55200 -2.44000 1.000 52.30000 203 LYS A O 1
ATOM 1590 N N . HIS A 1 204 ? 26.01300 83.59000 -0.31500 1.000 53.40000 204 HIS A N 1
ATOM 1591 C CA . HIS A 1 204 ? 26.06400 82.14300 -0.20000 1.000 51.40000 204 HIS A CA 1
ATOM 1592 C C . HIS A 1 204 ? 24.74700 81.48500 -0.58000 1.000 44.45000 204 HIS A C 1
ATOM 1593 O O . HIS A 1 204 ? 24.74700 80.31800 -0.97700 1.000 42.13000 204 HIS A O 1
ATOM 1600 N N . MET A 1 205 ? 23.63300 82.20800 -0.49200 1.000 43.19000 205 MET A N 1
ATOM 1601 C CA . MET A 1 205 ? 22.34800 81.71500 -0.97500 1.000 46.60000 205 MET A CA 1
ATOM 1602 C C . MET A 1 205 ? 21.59100 82.87800 -1.60100 1.000 48.19000 205 MET A C 1
ATOM 1603 O O . MET A 1 205 ? 21.85500 84.04500 -1.29900 1.000 47.98000 205 MET A O 1
ATOM 1608 N N . ASN A 1 206 ? 20.63600 82.55800 -2.47100 1.000 47.26000 206 ASN A N 1
ATOM 1609 C CA . ASN A 1 206 ? 19.78600 83.56800 -3.08500 1.000 51.13000 206 ASN A CA 1
ATOM 1610 C C . ASN A 1 206 ? 18.39200 83.50900 -2.48700 1.000 52.91000 206 ASN A C 1
ATOM 1611 O O . ASN A 1 206 ? 17.76900 82.44100 -2.46400 1.000 50.47000 206 ASN A O 1
ATOM 1616 N N . ALA A 1 207 ? 17.89700 84.67300 -2.05300 1.000 48.46000 207 ALA A N 1
ATOM 1617 C CA . ALA A 1 207 ? 16.59700 84.75100 -1.39600 1.000 49.44000 207 ALA A CA 1
ATOM 1618 C C . ALA A 1 207 ? 15.47800 84.17700 -2.25700 1.000 50.13000 207 ALA A C 1
ATOM 1619 O O . ALA A 1 207 ? 14.47500 83.69500 -1.72100 1.000 52.73000 207 ALA A O 1
ATOM 1621 N N . ASP A 1 208 ? 15.62600 84.19800 -3.58000 1.000 48.93000 208 ASP A N 1
ATOM 1622 C CA . ASP A 1 208 ? 14.56100 83.72600 -4.45900 1.000 50.40000 208 ASP A CA 1
ATOM 1623 C C . ASP A 1 208 ? 14.53500 82.21600 -4.62800 1.000 45.62000 208 ASP A C 1
ATOM 1624 O O . ASP A 1 208 ? 13.64300 81.70600 -5.31100 1.000 48.13000 208 ASP A O 1
ATOM 1629 N N . THR A 1 209 ? 15.48300 81.49000 -4.04900 1.000 42.45000 209 THR A N 1
ATOM 1630 C CA . THR A 1 209 ? 15.52300 80.04700 -4.24000 1.000 42.66000 209 THR A CA 1
ATOM 1631 C C . THR A 1 209 ? 14.26900 79.38400 -3.67700 1.000 43.04000 209 THR A C 1
ATOM 1632 O O . THR A 1 209 ? 13.82500 79.70300 -2.56600 1.000 43.65000 209 THR A O 1
ATOM 1636 N N . ASP A 1 210 ? 13.69400 78.46000 -4.44900 1.000 40.73000 210 ASP A N 1
ATOM 1637 C CA . ASP A 1 210 ? 12.51100 77.74400 -3.98900 1.000 38.49000 210 ASP A CA 1
ATOM 1638 C C . ASP A 1 210 ? 12.70600 76.23700 -4.10500 1.000 39.96000 210 ASP A C 1
ATOM 1639 O O . ASP A 1 210 ? 13.83400 75.75600 -4.29000 1.000 36.64000 210 ASP A O 1
ATOM 1644 N N . TYR A 1 211 ? 11.61400 75.48100 -3.98800 1.000 33.97000 211 TYR A N 1
ATOM 1645 C CA . TYR A 1 211 ? 11.71400 74.02800 -4.01100 1.000 34.54000 211 TYR A CA 1
ATOM 1646 C C . TYR A 1 211 ? 12.31600 73.53200 -5.32500 1.000 36.05000 211 TYR A C 1
ATOM 1647 O O . TYR A 1 211 ? 13.32600 72.82000 -5.33100 1.000 34.78000 211 TYR A O 1
ATOM 1656 N N . SER A 1 212 ? 11.70300 73.89200 -6.45700 1.000 37.79000 212 SER A N 1
ATOM 1657 C CA . SER A 1 212 ? 12.13300 73.30400 -7.72100 1.000 39.19000 212 SER A CA 1
ATOM 1658 C C . SER A 1 212 ? 13.52600 73.77500 -8.12400 1.000 35.79000 212 SER A C 1
ATOM 1659 O O . SER A 1 212 ? 14.28600 72.99700 -8.71200 1.000 42.12000 212 SER A O 1
ATOM 1662 N N . ILE A 1 213 ? 13.89800 75.00800 -7.78800 1.000 36.24000 213 ILE A N 1
ATOM 1663 C CA . ILE A 1 213 ? 15.24100 75.49200 -8.12100 1.000 40.45000 213 ILE A CA 1
ATOM 1664 C C . ILE A 1 213 ? 16.29700 74.73200 -7.33200 1.000 39.65000 213 ILE A C 1
ATOM 1665 O O . ILE A 1 213 ? 17.27200 74.21500 -7.89400 1.000 42.42000 213 ILE A O 1
ATOM 1670 N N . ALA A 1 214 ? 16.14300 74.69000 -6.00800 1.000 37.97000 214 ALA A N 1
ATOM 1671 C CA . ALA A 1 214 ? 17.09500 73.97300 -5.17400 1.000 35.53000 214 ALA A CA 1
ATOM 1672 C C . ALA A 1 214 ? 17.14000 72.50200 -5.54100 1.000 33.83000 214 ALA A C 1
ATOM 1673 O O . ALA A 1 214 ? 18.22000 71.90300 -5.57700 1.000 38.85000 214 ALA A O 1
ATOM 1675 N N . GLU A 1 215 ? 15.98100 71.89800 -5.83200 1.000 33.21000 215 GLU A N 1
ATOM 1676 C CA . GLU A 1 215 ? 15.97300 70.51300 -6.30400 1.000 35.35000 215 GLU A CA 1
ATOM 1677 C C . GLU A 1 215 ? 16.73100 70.35900 -7.62200 1.000 41.42000 215 GLU A C 1
ATOM 1678 O O . GLU A 1 215 ? 17.50600 69.41000 -7.79600 1.000 41.10000 215 GLU A O 1
ATOM 1684 N N . ALA A 1 216 ? 16.49200 71.25800 -8.58100 1.000 40.41000 216 ALA A N 1
ATOM 1685 C CA . ALA A 1 216 ? 17.16200 71.12900 -9.87200 1.000 44.92000 216 ALA A CA 1
ATOM 1686 C C . ALA A 1 216 ? 18.67000 71.26000 -9.70500 1.000 40.05000 216 ALA A C 1
ATOM 1687 O O . ALA A 1 216 ? 19.44100 70.44300 -10.21600 1.000 42.94000 216 ALA A O 1
ATOM 1689 N N . ALA A 1 217 ? 19.09600 72.28100 -8.96900 1.000 40.30000 217 ALA A N 1
ATOM 1690 C CA . ALA A 1 217 ? 20.50600 72.49100 -8.68600 1.000 41.26000 217 ALA A CA 1
ATOM 1691 C C . ALA A 1 217 ? 21.15100 71.25700 -8.06500 1.000 45.28000 217 ALA A C 1
ATOM 1692 O O . ALA A 1 217 ? 22.22900 70.82900 -8.49600 1.000 43.20000 217 ALA A O 1
ATOM 1694 N N . PHE A 1 218 ? 20.51100 70.67000 -7.03900 1.000 40.34000 218 PHE A N 1
ATOM 1695 C CA . PHE A 1 218 ? 21.14800 69.53900 -6.37600 1.000 37.90000 218 PHE A CA 1
ATOM 1696 C C . PHE A 1 218 ? 21.18300 68.31200 -7.27700 1.000 39.45000 218 PHE A C 1
ATOM 1697 O O . PHE A 1 218 ? 22.18600 67.59000 -7.30800 1.000 37.20000 218 PHE A O 1
ATOM 1705 N N . ASN A 1 219 ? 20.08300 68.02000 -7.96900 1.000 35.11000 219 ASN A N 1
ATOM 1706 C CA . ASN A 1 219 ? 20.02300 66.77300 -8.71900 1.000 35.43000 219 ASN A CA 1
ATOM 1707 C C . ASN A 1 219 ? 20.84800 66.82400 -10.00500 1.000 37.78000 219 ASN A C 1
ATOM 1708 O O . ASN A 1 219 ? 21.14600 65.76700 -10.56800 1.000 36.84000 219 ASN A O 1
ATOM 1713 N N . LYS A 1 220 ? 21.24800 68.01900 -10.44500 1.000 37.97000 220 LYS A N 1
ATOM 1714 C CA . LYS A 1 220 ? 22.18400 68.22500 -11.54700 1.000 45.49000 220 LYS A CA 1
ATOM 1715 C C . LYS A 1 220 ? 23.63400 68.37300 -11.08300 1.000 49.03000 220 LYS A C 1
ATOM 1716 O O . LYS A 1 220 ? 24.50000 68.69400 -11.90400 1.000 47.76000 220 LYS A O 1
ATOM 1722 N N . GLY A 1 221 ? 23.91300 68.17600 -9.78800 1.000 47.41000 221 GLY A N 1
ATOM 1723 C CA . GLY A 1 221 ? 25.27300 68.24500 -9.26900 1.000 42.85000 221 GLY A CA 1
ATOM 1724 C C . GLY A 1 221 ? 25.84100 69.64000 -9.14000 1.000 44.02000 221 GLY A C 1
ATOM 1725 O O . GLY A 1 221 ? 27.05500 69.79600 -8.98000 1.000 48.10000 221 GLY A O 1
ATOM 1726 N N . GLU A 1 222 ? 24.99500 70.66500 -9.18100 1.000 43.28000 222 GLU A N 1
ATOM 1727 C CA . GLU A 1 222 ? 25.47900 72.03800 -9.13400 1.000 41.87000 222 GLU A CA 1
ATOM 1728 C C . GLU A 1 222 ? 25.76900 72.52000 -7.71300 1.000 47.75000 222 GLU A C 1
ATOM 1729 O O . GLU A 1 222 ? 26.66600 73.34800 -7.51700 1.000 45.99000 222 GLU A O 1
ATOM 1735 N N . THR A 1 223 ? 25.03700 72.03100 -6.71300 1.000 45.04000 223 THR A N 1
ATOM 1736 C CA . THR A 1 223 ? 25.26700 72.40900 -5.32500 1.000 39.14000 223 THR A CA 1
ATOM 1737 C C . THR A 1 223 ? 25.55800 71.15200 -4.51200 1.000 37.67000 223 THR A C 1
ATOM 1738 O O . THR A 1 223 ? 25.11300 70.05100 -4.85300 1.000 37.26000 223 THR A O 1
ATOM 1742 N N . ALA A 1 224 ? 26.37400 71.29800 -3.46700 1.000 40.37000 224 ALA A N 1
ATOM 1743 C CA . ALA A 1 224 ? 26.84900 70.10500 -2.78000 1.000 37.29000 224 ALA A CA 1
ATOM 1744 C C . ALA A 1 224 ? 25.86500 69.59200 -1.73900 1.000 35.36000 224 ALA A C 1
ATOM 1745 O O . ALA A 1 224 ? 25.97200 68.43100 -1.32700 1.000 31.72000 224 ALA A O 1
ATOM 1747 N N . MET A 1 225 ? 24.91900 70.42400 -1.31900 1.000 36.05000 225 MET A N 1
ATOM 1748 C CA . MET A 1 225 ? 24.03400 70.11000 -0.21200 1.000 35.43000 225 MET A CA 1
ATOM 1749 C C . MET A 1 225 ? 22.65600 70.70000 -0.46600 1.000 35.92000 225 MET A C 1
ATOM 1750 O O . MET A 1 225 ? 22.51900 71.78600 -1.03900 1.000 37.09000 225 MET A O 1
ATOM 1755 N N . THR A 1 226 ? 21.63400 69.98600 0.00100 1.000 34.58000 226 THR A N 1
ATOM 1756 C CA . THR A 1 226 ? 20.29600 70.54200 0.07600 1.000 32.93000 226 THR A CA 1
ATOM 1757 C C . THR A 1 226 ? 19.64800 70.04000 1.36600 1.000 35.32000 226 THR A C 1
ATOM 1758 O O . THR A 1 226 ? 20.20600 69.20500 2.09100 1.000 32.14000 226 THR A O 1
ATOM 1762 N N . ILE A 1 227 ? 18.48200 70.60200 1.67000 1.000 31.74000 227 ILE A N 1
ATOM 1763 C CA . ILE A 1 227 ? 17.69700 70.24200 2.84500 1.000 28.31000 227 ILE A CA 1
ATOM 1764 C C . ILE A 1 227 ? 16.32100 69.83600 2.34300 1.000 29.50000 227 ILE A C 1
ATOM 1765 O O . ILE A 1 227 ? 15.65500 70.60100 1.62200 1.000 28.84000 227 ILE A O 1
ATOM 1770 N N . ASN A 1 228 ? 15.91200 68.62200 2.67900 1.000 27.59000 228 ASN A N 1
ATOM 1771 C CA . ASN A 1 228 ? 14.65800 68.14300 2.13300 1.000 26.26000 228 ASN A CA 1
ATOM 1772 C C . ASN A 1 228 ? 14.24100 66.89600 2.88500 1.000 28.74000 228 ASN A C 1
ATOM 1773 O O . ASN A 1 228 ? 15.00400 66.33500 3.68200 1.000 24.85000 228 ASN A O 1
ATOM 1778 N N . GLY A 1 229 ? 13.02000 66.45700 2.59300 1.000 26.98000 229 GLY A N 1
ATOM 1779 C CA . GLY A 1 229 ? 12.43800 65.33300 3.27500 1.000 27.78000 229 GLY A CA 1
ATOM 1780 C C . GLY A 1 229 ? 12.53900 64.06500 2.46300 1.000 25.87000 229 GLY A C 1
ATOM 1781 O O . GLY A 1 229 ? 13.12100 64.02400 1.36900 1.000 25.58000 229 GLY A O 1
ATOM 1782 N N . PRO A 1 230 ? 11.97100 62.99500 3.00200 1.000 24.17000 230 PRO A N 1
ATOM 1783 C CA . PRO A 1 230 ? 12.07500 61.69500 2.32700 1.000 24.24000 230 PRO A CA 1
ATOM 1784 C C . PRO A 1 230 ? 11.49400 61.68400 0.92100 1.000 28.61000 230 PRO A C 1
ATOM 1785 O O . PRO A 1 230 ? 12.03800 61.00700 0.04100 1.000 29.55000 230 PRO A O 1
ATOM 1789 N N . TRP A 1 231 ? 10.40200 62.40900 0.68200 1.000 27.98000 231 TRP A N 1
ATOM 1790 C CA . TRP A 1 231 ? 9.79100 62.41800 -0.64200 1.000 25.02000 231 TRP A CA 1
ATOM 1791 C C . TRP A 1 231 ? 10.78500 62.80800 -1.72200 1.000 28.96000 231 TRP A C 1
ATOM 1792 O O . TRP A 1 231 ? 10.63800 62.40100 -2.87600 1.000 31.51000 231 TRP A O 1
ATOM 1803 N N . ALA A 1 232 ? 11.79500 63.59600 -1.38500 1.000 31.23000 232 ALA A N 1
ATOM 1804 C CA . ALA A 1 232 ? 12.71300 64.04300 -2.42400 1.000 30.60000 232 ALA A CA 1
ATOM 1805 C C . ALA A 1 232 ? 13.74600 62.99200 -2.82600 1.000 27.30000 232 ALA A C 1
ATOM 1806 O O . ALA A 1 232 ? 14.43800 63.19500 -3.82800 1.000 34.38000 232 ALA A O 1
ATOM 1808 N N . TRP A 1 233 ? 13.84800 61.86300 -2.12000 1.000 28.98000 233 TRP A N 1
ATOM 1809 C CA . TRP A 1 233 ? 14.92100 60.91300 -2.42300 1.000 32.83000 233 TRP A CA 1
ATOM 1810 C C . TRP A 1 233 ? 14.77100 60.26800 -3.79800 1.000 36.66000 233 TRP A C 1
ATOM 1811 O O . TRP A 1 233 ? 15.78200 59.92500 -4.42400 1.000 33.81000 233 TRP A O 1
ATOM 1822 N N . SER A 1 234 ? 13.54000 60.05000 -4.27100 1.000 33.56000 234 SER A N 1
ATOM 1823 C CA . SER A 1 234 ? 13.39200 59.23600 -5.47400 1.000 35.67000 234 SER A CA 1
ATOM 1824 C C . SER A 1 234 ? 13.86300 59.97500 -6.71900 1.000 36.12000 234 SER A C 1
ATOM 1825 O O . SER A 1 234 ? 14.41800 59.34700 -7.63400 1.000 34.22000 234 SER A O 1
ATOM 1828 N N . ASN A 1 235 ? 13.67500 61.29700 -6.77300 1.000 31.36000 235 ASN A N 1
ATOM 1829 C CA . ASN A 1 235 ? 14.22300 62.05600 -7.89000 1.000 33.25000 235 ASN A CA 1
ATOM 1830 C C . ASN A 1 235 ? 15.75200 62.08900 -7.85300 1.000 40.82000 235 ASN A C 1
ATOM 1831 O O . ASN A 1 235 ? 16.38900 62.16100 -8.91000 1.000 38.22000 235 ASN A O 1
ATOM 1836 N N . ILE A 1 236 ? 16.36100 62.03600 -6.66200 1.000 36.78000 236 ILE A N 1
ATOM 1837 C CA . ILE A 1 236 ? 17.82000 61.97300 -6.59200 1.000 33.01000 236 ILE A CA 1
ATOM 1838 C C . ILE A 1 236 ? 18.30100 60.58800 -6.98300 1.000 37.80000 236 ILE A C 1
ATOM 1839 O O . ILE A 1 236 ? 19.34000 60.43900 -7.63500 1.000 38.47000 236 ILE A O 1
ATOM 1844 N N . ASP A 1 237 ? 17.56100 59.55400 -6.56600 1.000 37.13000 237 ASP A N 1
ATOM 1845 C CA . ASP A 1 237 ? 17.84700 58.18800 -6.96700 1.000 40.76000 237 ASP A CA 1
ATOM 1846 C C . ASP A 1 237 ? 17.96900 58.07100 -8.47600 1.000 43.31000 237 ASP A C 1
ATOM 1847 O O . ASP A 1 237 ? 18.88200 57.41600 -8.98600 1.000 43.32000 237 ASP A O 1
ATOM 1852 N N . THR A 1 238 ? 17.03600 58.68300 -9.20700 1.000 41.18000 238 THR A N 1
ATOM 1853 C CA . THR A 1 238 ? 17.05800 58.54100 -10.65300 1.000 47.00000 238 THR A CA 1
ATOM 1854 C C . THR A 1 238 ? 18.11000 59.44500 -11.27700 1.000 43.22000 238 THR A C 1
ATOM 1855 O O . THR A 1 238 ? 18.62500 59.13200 -12.35500 1.000 45.41000 238 THR A O 1
ATOM 1859 N N . SER A 1 239 ? 18.45400 60.54800 -10.61800 1.000 41.69000 239 SER A N 1
ATOM 1860 C CA . SER A 1 239 ? 19.58200 61.33400 -11.08300 1.000 41.67000 239 SER A CA 1
ATOM 1861 C C . SER A 1 239 ? 20.87300 60.53900 -10.90300 1.000 42.10000 239 SER A C 1
ATOM 1862 O O . SER A 1 239 ? 20.92800 59.52500 -10.19800 1.000 43.51000 239 SER A O 1
ATOM 1865 N N . ALA A 1 240 ? 21.92500 61.01000 -11.56000 1.000 44.89000 240 ALA A N 1
ATOM 1866 C CA . ALA A 1 240 ? 23.21600 60.35400 -11.42800 1.000 46.57000 240 ALA A CA 1
ATOM 1867 C C . ALA A 1 240 ? 23.91000 60.68800 -10.11100 1.000 45.68000 240 ALA A C 1
ATOM 1868 O O . ALA A 1 240 ? 24.90800 60.04300 -9.77900 1.000 41.34000 240 ALA A O 1
ATOM 1870 N N . VAL A 1 241 ? 23.39900 61.66200 -9.34900 1.000 44.83000 241 VAL A N 1
ATOM 1871 C CA . VAL A 1 241 ? 24.06800 62.08800 -8.12300 1.000 40.27000 241 VAL A CA 1
ATOM 1872 C C . VAL A 1 241 ? 24.16200 60.91500 -7.15900 1.000 42.98000 241 VAL A C 1
ATOM 1873 O O . VAL A 1 241 ? 23.20600 60.15100 -6.98100 1.000 43.41000 241 VAL A O 1
ATOM 1877 N N . ASN A 1 242 ? 25.33400 60.74300 -6.56100 1.000 40.55000 242 ASN A N 1
ATOM 1878 C CA . ASN A 1 242 ? 25.52300 59.81900 -5.45200 1.000 44.33000 242 ASN A CA 1
ATOM 1879 C C . ASN A 1 242 ? 25.45500 60.64600 -4.17300 1.000 43.09000 242 ASN A C 1
ATOM 1880 O O . ASN A 1 242 ? 26.26000 61.56400 -3.97800 1.000 39.85000 242 ASN A O 1
ATOM 1885 N N . TYR A 1 243 ? 24.46600 60.35500 -3.33300 1.000 44.06000 243 TYR A N 1
ATOM 1886 C CA . TYR A 1 243 ? 24.07200 61.26600 -2.27500 1.000 39.35000 243 TYR A CA 1
ATOM 1887 C C . TYR A 1 243 ? 24.01700 60.53000 -0.94700 1.000 38.94000 243 TYR A C 1
ATOM 1888 O O . TYR A 1 243 ? 23.85900 59.31200 -0.89400 1.000 34.18000 243 TYR A O 1
ATOM 1897 N N . GLY A 1 244 ? 24.17000 61.29300 0.12800 1.000 36.28000 244 GLY A N 1
ATOM 1898 C CA . GLY A 1 244 ? 23.94100 60.76100 1.45200 1.000 35.76000 244 GLY A CA 1
ATOM 1899 C C . GLY A 1 244 ? 22.89000 61.59500 2.15800 1.000 34.72000 244 GLY A C 1
ATOM 1900 O O . GLY A 1 244 ? 22.56100 62.69900 1.71200 1.000 35.08000 244 GLY A O 1
ATOM 1901 N N . VAL A 1 245 ? 22.36200 61.06600 3.25200 1.000 34.03000 245 VAL A N 1
ATOM 1902 C CA . VAL A 1 245 ? 21.33500 61.71300 4.05700 1.000 35.07000 245 VAL A CA 1
ATOM 1903 C C . VAL A 1 245 ? 21.81800 61.63500 5.49500 1.000 32.78000 245 VAL A C 1
ATOM 1904 O O . VAL A 1 245 ? 22.09400 60.53800 5.99100 1.000 29.12000 245 VAL A O 1
ATOM 1908 N N . THR A 1 246 ? 21.95100 62.78800 6.15400 1.000 31.46000 246 THR A N 1
ATOM 1909 C CA . THR A 1 246 ? 22.65400 62.84300 7.43200 1.000 32.89000 246 THR A CA 1
ATOM 1910 C C . THR A 1 246 ? 21.96700 63.85600 8.34500 1.000 33.18000 246 THR A C 1
ATOM 1911 O O . THR A 1 246 ? 20.95900 64.47700 7.98900 1.000 28.49000 246 THR A O 1
ATOM 1915 N N . VAL A 1 247 ? 22.52700 64.00200 9.54900 1.000 31.13000 247 VAL A N 1
ATOM 1916 C CA . VAL A 1 247 ? 22.01600 64.95300 10.52700 1.000 34.15000 247 VAL A CA 1
ATOM 1917 C C . VAL A 1 247 ? 22.21300 66.37500 10.01300 1.000 31.39000 247 VAL A C 1
ATOM 1918 O O . VAL A 1 247 ? 23.24200 66.70500 9.40900 1.000 33.04000 247 VAL A O 1
ATOM 1922 N N . LEU A 1 248 ? 21.20900 67.22400 10.22900 1.000 28.47000 248 LEU A N 1
ATOM 1923 C CA . LEU A 1 248 ? 21.36800 68.63600 9.93200 1.000 32.22000 248 LEU A CA 1
ATOM 1924 C C . LEU A 1 248 ? 22.52900 69.19900 10.75500 1.000 36.94000 248 LEU A C 1
ATOM 1925 O O . LEU A 1 248 ? 22.89000 68.64700 11.79800 1.000 32.92000 248 LEU A O 1
ATOM 1930 N N . PRO A 1 249 ? 23.14400 70.28100 10.29400 1.000 32.87000 249 PRO A N 1
ATOM 1931 C CA . PRO A 1 249 ? 24.25200 70.86200 11.04900 1.000 35.09000 249 PRO A CA 1
ATOM 1932 C C . PRO A 1 249 ? 23.74600 71.50300 12.32700 1.000 38.56000 249 PRO A C 1
ATOM 1933 O O . PRO A 1 249 ? 22.57700 71.88700 12.43900 1.000 32.54000 249 PRO A O 1
ATOM 1937 N N . THR A 1 250 ? 24.65200 71.60200 13.30300 1.000 36.51000 250 THR A N 1
ATOM 1938 C CA . THR A 1 250 ? 24.36600 72.33600 14.52400 1.000 35.46000 250 THR A CA 1
ATOM 1939 C C . THR A 1 250 ? 24.59300 73.82900 14.31600 1.000 34.34000 250 THR A C 1
ATOM 1940 O O . THR A 1 250 ? 25.26000 74.26000 13.37700 1.000 36.50000 250 THR A O 1
ATOM 1944 N N . PHE A 1 251 ? 23.98000 74.61800 15.19300 1.000 37.21000 251 PHE A N 1
ATOM 1945 C CA . PHE A 1 251 ? 24.11600 76.06700 15.19400 1.000 38.52000 251 PHE A CA 1
ATOM 1946 C C . PHE A 1 251 ? 24.35700 76.51500 16.62500 1.000 41.51000 251 PHE A C 1
ATOM 1947 O O . PHE A 1 251 ? 23.54800 76.21900 17.51200 1.000 39.33000 251 PHE A O 1
ATOM 1955 N N . LYS A 1 252 ? 25.46800 77.22000 16.84500 1.000 43.34000 252 LYS A N 1
ATOM 1956 C CA . LYS A 1 252 ? 25.89000 77.60300 18.19400 1.000 39.73000 252 LYS A CA 1
ATOM 1957 C C . LYS A 1 252 ? 25.96800 76.37500 19.09400 1.000 33.85000 252 LYS A C 1
ATOM 1958 O O . LYS A 1 252 ? 25.62800 76.41300 20.27300 1.000 39.35000 252 LYS A O 1
ATOM 1964 N N . GLY A 1 253 ? 26.39800 75.25900 18.51400 1.000 36.17000 253 GLY A N 1
ATOM 1965 C CA . GLY A 1 253 ? 26.48700 74.00300 19.22600 1.000 36.19000 253 GLY A CA 1
ATOM 1966 C C . GLY A 1 253 ? 25.16900 73.29800 19.47000 1.000 40.17000 253 GLY A C 1
ATOM 1967 O O . GLY A 1 253 ? 25.17600 72.19700 20.03100 1.000 42.98000 253 GLY A O 1
ATOM 1968 N N . GLN A 1 254 ? 24.03200 73.89500 19.08500 1.000 38.66000 254 GLN A N 1
ATOM 1969 C CA . GLN A 1 254 ? 22.73300 73.25100 19.27500 1.000 37.49000 254 GLN A CA 1
ATOM 1970 C C . GLN A 1 254 ? 22.33600 72.49800 18.01000 1.000 33.98000 254 GLN A C 1
ATOM 1971 O O . GLN A 1 254 ? 22.58200 72.98200 16.90800 1.000 33.37000 254 GLN A O 1
ATOM 1977 N N . PRO A 1 255 ? 21.72600 71.32300 18.13200 1.000 31.86000 255 PRO A N 1
ATOM 1978 C CA . PRO A 1 255 ? 21.15600 70.66900 16.94600 1.000 32.85000 255 PRO A CA 1
ATOM 1979 C C . PRO A 1 255 ? 20.09500 71.53900 16.28700 1.000 29.74000 255 PRO A C 1
ATOM 1980 O O . PRO A 1 255 ? 19.33800 72.24200 16.95900 1.000 31.87000 255 PRO A O 1
ATOM 1984 N N . SER A 1 256 ? 20.06700 71.50700 14.95700 1.000 28.82000 256 SER A N 1
ATOM 1985 C CA . SER A 1 256 ? 18.90300 71.99400 14.22600 1.000 30.66000 256 SER A CA 1
ATOM 1986 C C . SER A 1 256 ? 17.66000 71.23800 14.68800 1.000 28.88000 256 SER A C 1
ATOM 1987 O O . SER A 1 256 ? 17.71800 70.05700 15.02700 1.000 28.29000 256 SER A O 1
ATOM 1990 N N . LYS A 1 257 ? 16.52100 71.92600 14.70900 1.000 31.28000 257 LYS A N 1
ATOM 1991 C CA . LYS A 1 257 ? 15.30200 71.38300 15.30600 1.000 29.99000 257 LYS A CA 1
ATOM 1992 C C . LYS A 1 257 ? 14.17800 71.41800 14.27600 1.000 28.80000 257 LYS A C 1
ATOM 1993 O O . LYS A 1 257 ? 13.32000 72.31400 14.30100 1.000 31.35000 257 LYS A O 1
ATOM 1999 N N . PRO A 1 258 ? 14.15500 70.46200 13.34600 1.000 33.47000 258 PRO A N 1
ATOM 2000 C CA . PRO A 1 258 ? 13.06200 70.41600 12.37200 1.000 29.08000 258 PRO A CA 1
ATOM 2001 C C . PRO A 1 258 ? 11.73400 70.14700 13.05300 1.000 29.47000 258 PRO A C 1
ATOM 2002 O O . PRO A 1 258 ? 11.65300 69.48200 14.08800 1.000 31.85000 258 PRO A O 1
ATOM 2006 N N . PHE A 1 259 ? 10.68900 70.69400 12.47500 1.000 29.48000 259 PHE A N 1
ATOM 2007 C CA . PHE A 1 259 ? 9.35000 70.33300 12.89300 1.000 27.95000 259 PHE A CA 1
ATOM 2008 C C . PHE A 1 259 ? 8.99300 68.98400 12.28400 1.000 31.59000 259 PHE A C 1
ATOM 2009 O O . PHE A 1 259 ? 9.17600 68.77600 11.08000 1.000 36.62000 259 PHE A O 1
ATOM 2017 N N . VAL A 1 260 ? 8.53000 68.05700 13.11300 1.000 28.39000 260 VAL A N 1
ATOM 2018 C CA . VAL A 1 260 ? 8.20800 66.69800 12.67000 1.000 27.91000 260 VAL A CA 1
ATOM 2019 C C . VAL A 1 260 ? 6.73000 66.62200 12.31100 1.000 28.36000 260 VAL A C 1
ATOM 2020 O O . VAL A 1 260 ? 5.86000 66.97400 13.12200 1.000 22.87000 260 VAL A O 1
ATOM 2024 N N . GLY A 1 261 ? 6.44000 66.11900 11.11700 1.000 26.25000 261 GLY A N 1
ATOM 2025 C CA . GLY A 1 261 ? 5.07100 65.97100 10.64900 1.000 23.44000 261 GLY A CA 1
ATOM 2026 C C . GLY A 1 261 ? 4.68200 64.50700 10.58400 1.000 26.00000 261 GLY A C 1
ATOM 2027 O O . GLY A 1 261 ? 5.51600 63.64000 10.29000 1.000 24.01000 261 GLY A O 1
ATOM 2028 N N . VAL A 1 262 ? 3.42500 64.23400 10.89700 1.000 21.74000 262 VAL A N 1
ATOM 2029 C CA . VAL A 1 262 ? 2.84000 62.92000 10.68000 1.000 23.56000 262 VAL A CA 1
ATOM 2030 C C . VAL A 1 262 ? 1.91300 63.08300 9.49100 1.000 25.24000 262 VAL A C 1
ATOM 2031 O O . VAL A 1 262 ? 0.89800 63.79100 9.57800 1.000 24.31000 262 VAL A O 1
ATOM 2035 N N . LEU A 1 263 ? 2.29400 62.50300 8.35500 1.000 24.32000 263 LEU A N 1
ATOM 2036 C CA . LEU A 1 263 ? 1.41400 62.54700 7.19700 1.000 24.92000 263 LEU A CA 1
ATOM 2037 C C . LEU A 1 263 ? 0.16100 61.76700 7.54200 1.000 24.78000 263 LEU A C 1
ATOM 2038 O O . LEU A 1 263 ? 0.24700 60.63500 8.03200 1.000 24.14000 263 LEU A O 1
ATOM 2043 N N . SER A 1 264 ? -1.00500 62.40100 7.35400 1.000 21.55000 264 SER A N 1
ATOM 2044 C CA . SER A 1 264 ? -2.26000 61.86100 7.85100 1.000 24.97000 264 SER A CA 1
ATOM 2045 C C . SER A 1 264 ? -3.35100 61.98500 6.79200 1.000 24.60000 264 SER A C 1
ATOM 2046 O O . SER A 1 264 ? -3.31100 62.88100 5.95400 1.000 25.06000 264 SER A O 1
ATOM 2049 N N . ALA A 1 265 ? -4.37100 61.12400 6.88400 1.000 24.54000 265 ALA A N 1
ATOM 2050 C CA . ALA A 1 265 ? -5.51000 61.14500 5.96500 1.000 24.94000 265 ALA A CA 1
ATOM 2051 C C . ALA A 1 265 ? -6.80800 61.35800 6.74000 1.000 24.29000 265 ALA A C 1
ATOM 2052 O O . ALA A 1 265 ? -7.17500 60.53300 7.59200 1.000 23.65000 265 ALA A O 1
ATOM 2054 N N . GLY A 1 266 ? -7.48700 62.48100 6.45600 1.000 25.68000 266 GLY A N 1
ATOM 2055 C CA . GLY A 1 266 ? -8.74600 62.81300 7.08200 1.000 25.86000 266 GLY A CA 1
ATOM 2056 C C . GLY A 1 266 ? -9.91100 62.54300 6.13700 1.000 30.34000 266 GLY A C 1
ATOM 2057 O O . GLY A 1 266 ? -9.74900 62.48700 4.92100 1.000 28.91000 266 GLY A O 1
ATOM 2058 N N . ILE A 1 267 ? -11.09500 62.34500 6.70700 1.000 27.84000 267 ILE A N 1
ATOM 2059 C CA . ILE A 1 267 ? -12.29400 62.08100 5.92300 1.000 26.74000 267 ILE A CA 1
ATOM 2060 C C . ILE A 1 267 ? -13.19800 63.31100 6.00900 1.000 28.95000 267 ILE A C 1
ATOM 2061 O O . ILE A 1 267 ? -13.52300 63.78500 7.10600 1.000 27.44000 267 ILE A O 1
ATOM 2066 N N . ASN A 1 268 ? -13.56200 63.84500 4.85400 1.000 30.39000 268 ASN A N 1
ATOM 2067 C CA . ASN A 1 268 ? -14.40300 65.03600 4.78800 1.000 31.03000 268 ASN A CA 1
ATOM 2068 C C . ASN A 1 268 ? -15.71500 64.80900 5.53300 1.000 30.76000 268 ASN A C 1
ATOM 2069 O O . ASN A 1 268 ? -16.44000 63.84800 5.25800 1.000 29.80000 268 ASN A O 1
ATOM 2074 N N . ALA A 1 269 ? -16.03500 65.70000 6.47500 1.000 31.04000 269 ALA A N 1
ATOM 2075 C CA . ALA A 1 269 ? -17.30200 65.54600 7.19100 1.000 35.67000 269 ALA A CA 1
ATOM 2076 C C . ALA A 1 269 ? -18.49700 65.55600 6.24400 1.000 38.67000 269 ALA A C 1
ATOM 2077 O O . ALA A 1 269 ? -19.54000 64.98300 6.57500 1.000 37.61000 269 ALA A O 1
ATOM 2079 N N . ALA A 1 270 ? -18.35600 66.14200 5.05600 1.000 35.16000 270 ALA A N 1
ATOM 2080 C CA . ALA A 1 270 ? -19.45000 66.19500 4.09700 1.000 38.84000 270 ALA A CA 1
ATOM 2081 C C . ALA A 1 270 ? -19.47800 65.01400 3.13300 1.000 40.18000 270 ALA A C 1
ATOM 2082 O O . ALA A 1 270 ? -20.38800 64.94900 2.30200 1.000 36.49000 270 ALA A O 1
ATOM 2084 N N . SER A 1 271 ? -18.52100 64.08400 3.21000 1.000 35.95000 271 SER A N 1
ATOM 2085 C CA . SER A 1 271 ? -18.51500 62.96000 2.27300 1.000 36.59000 271 SER A CA 1
ATOM 2086 C C . SER A 1 271 ? -19.70800 62.04100 2.51400 1.000 37.50000 271 SER A C 1
ATOM 2087 O O . SER A 1 271 ? -19.98100 61.68000 3.66100 1.000 35.95000 271 SER A O 1
ATOM 2090 N N . PRO A 1 272 ? -20.42800 61.63000 1.46900 1.000 37.56000 272 PRO A N 1
ATOM 2091 C CA . PRO A 1 272 ? -21.35500 60.50300 1.59700 1.000 34.04000 272 PRO A CA 1
ATOM 2092 C C . PRO A 1 272 ? -20.70000 59.13800 1.46100 1.000 38.27000 272 PRO A C 1
ATOM 2093 O O . PRO A 1 272 ? -21.41100 58.13300 1.37800 1.000 34.20000 272 PRO A O 1
ATOM 2097 N N . ASN A 1 273 ? -19.37000 59.07100 1.45100 1.000 38.12000 273 ASN A N 1
ATOM 2098 C CA . ASN A 1 273 ? -18.64800 57.83600 1.18200 1.000 32.71000 273 ASN A CA 1
ATOM 2099 C C . ASN A 1 273 ? -17.74400 57.45200 2.35100 1.000 37.55000 273 ASN A C 1
ATOM 2100 O O . ASN A 1 273 ? -16.67800 56.85800 2.14700 1.000 35.18000 273 ASN A O 1
ATOM 2105 N N . LYS A 1 274 ? -18.17000 57.76100 3.58300 1.000 32.96000 274 LYS A N 1
ATOM 2106 C CA . LYS A 1 274 ? -17.27500 57.62200 4.72800 1.000 31.93000 274 LYS A CA 1
ATOM 2107 C C . LYS A 1 274 ? -16.87200 56.17200 4.95700 1.000 34.84000 274 LYS A C 1
ATOM 2108 O O . LYS A 1 274 ? -15.71700 55.89400 5.29700 1.000 30.79000 274 LYS A O 1
ATOM 2114 N N . GLU A 1 275 ? -17.81400 55.23600 4.80400 1.000 30.23000 275 GLU A N 1
ATOM 2115 C CA . GLU A 1 275 ? -17.48200 53.83200 5.00500 1.000 32.60000 275 GLU A CA 1
ATOM 2116 C C . GLU A 1 275 ? -16.54700 53.32600 3.91100 1.000 33.14000 275 GLU A C 1
ATOM 2117 O O . GLU A 1 275 ? -15.67500 52.48800 4.17300 1.000 32.63000 275 GLU A O 1
ATOM 2123 N N . LEU A 1 276 ? -16.71400 53.81400 2.68000 1.000 30.67000 276 LEU A N 1
ATOM 2124 C CA . LEU A 1 276 ? -15.77100 53.46500 1.62500 1.000 30.77000 276 LEU A CA 1
ATOM 2125 C C . LEU A 1 276 ? -14.39400 54.04200 1.91600 1.000 27.01000 276 LEU A C 1
ATOM 2126 O O . LEU A 1 276 ? -13.37900 53.37800 1.69100 1.000 26.93000 276 LEU A O 1
ATOM 2131 N N . ALA A 1 277 ? -14.34800 55.30000 2.36900 1.000 28.93000 277 ALA A N 1
ATOM 2132 C CA . ALA A 1 277 ? -13.07700 55.92600 2.70500 1.000 29.95000 277 ALA A CA 1
ATOM 2133 C C . ALA A 1 277 ? -12.37800 55.14500 3.80200 1.000 26.81000 277 ALA A C 1
ATOM 2134 O O . ALA A 1 277 ? -11.18700 54.84100 3.70000 1.000 28.97000 277 ALA A O 1
ATOM 2136 N N . LYS A 1 278 ? -13.12300 54.78000 4.84700 1.000 27.82000 278 LYS A N 1
ATOM 2137 C CA . LYS A 1 278 ? -12.55600 53.98200 5.93100 1.000 27.94000 278 LYS A CA 1
ATOM 2138 C C . LYS A 1 278 ? -12.02700 52.64400 5.41900 1.000 27.98000 278 LYS A C 1
ATOM 2139 O O . LYS A 1 278 ? -10.92600 52.21500 5.79300 1.000 26.28000 278 LYS A O 1
ATOM 2145 N N . GLU A 1 279 ? -12.79200 51.96300 4.56200 1.000 26.79000 279 GLU A N 1
ATOM 2146 C CA . GLU A 1 279 ? -12.30900 50.68600 4.04000 1.000 29.71000 279 GLU A CA 1
ATOM 2147 C C . GLU A 1 279 ? -11.03300 50.87400 3.22500 1.000 28.45000 279 GLU A C 1
ATOM 2148 O O . GLU A 1 279 ? -10.09100 50.07900 3.34100 1.000 28.34000 279 GLU A O 1
ATOM 2154 N N . PHE A 1 280 ? -10.97000 51.93400 2.41000 1.000 27.44000 280 PHE A N 1
ATOM 2155 C CA . PHE A 1 280 ? -9.77600 52.18100 1.60100 1.000 25.67000 280 PHE A CA 1
ATOM 2156 C C . PHE A 1 280 ? -8.56200 52.43400 2.49200 1.000 25.92000 280 PHE A C 1
ATOM 2157 O O . PHE A 1 280 ? -7.49500 51.82400 2.31800 1.000 24.20000 280 PHE A O 1
ATOM 2165 N N . LEU A 1 281 ? -8.72000 53.32000 3.46500 1.000 26.59000 281 LEU A N 1
ATOM 2166 C CA . LEU A 1 281 ? -7.58900 53.73300 4.28000 1.000 27.01000 281 LEU A CA 1
ATOM 2167 C C . LEU A 1 281 ? -7.09900 52.59200 5.14900 1.000 24.77000 281 LEU A C 1
ATOM 2168 O O . LEU A 1 281 ? -5.89400 52.29700 5.16600 1.000 25.53000 281 LEU A O 1
ATOM 2173 N N . GLU A 1 282 ? -8.01800 51.91000 5.85700 1.000 25.62000 282 GLU A N 1
ATOM 2174 C CA . GLU A 1 282 ? -7.59700 50.86000 6.79100 1.000 24.15000 282 GLU A CA 1
ATOM 2175 C C . GLU A 1 282 ? -7.09500 49.62400 6.06000 1.000 28.09000 282 GLU A C 1
ATOM 2176 O O . GLU A 1 282 ? -6.10100 49.01500 6.46900 1.000 26.89000 282 GLU A O 1
ATOM 2182 N N . ASN A 1 283 ? -7.78100 49.20900 5.00400 1.000 25.59000 283 ASN A N 1
ATOM 2183 C CA . ASN A 1 283 ? -7.60300 47.85600 4.49800 1.000 29.23000 283 ASN A CA 1
ATOM 2184 C C . ASN A 1 283 ? -6.94300 47.81800 3.12900 1.000 28.41000 283 ASN A C 1
ATOM 2185 O O . ASN A 1 283 ? -6.63100 46.72700 2.64300 1.000 27.10000 283 ASN A O 1
ATOM 2190 N N . TYR A 1 284 ? -6.68700 48.97100 2.50000 1.000 24.30000 284 TYR A N 1
ATOM 2191 C CA . TYR A 1 284 ? -5.90700 48.97700 1.26600 1.000 27.58000 284 TYR A CA 1
ATOM 2192 C C . TYR A 1 284 ? -4.63700 49.80300 1.38500 1.000 26.58000 284 TYR A C 1
ATOM 2193 O O . TYR A 1 284 ? -3.55300 49.30500 1.06500 1.000 27.91000 284 TYR A O 1
ATOM 2202 N N . LEU A 1 285 ? -4.73600 51.05200 1.84700 1.000 25.44000 285 LEU A N 1
ATOM 2203 C CA . LEU A 1 285 ? -3.54600 51.88900 1.96700 1.000 24.98000 285 LEU A CA 1
ATOM 2204 C C . LEU A 1 285 ? -2.65800 51.43600 3.11800 1.000 26.98000 285 LEU A C 1
ATOM 2205 O O . LEU A 1 285 ? -1.44400 51.26600 2.94800 1.000 25.73000 285 LEU A O 1
ATOM 2210 N N . LEU A 1 286 ? -3.23600 51.26800 4.30700 1.000 24.05000 286 LEU A N 1
ATOM 2211 C CA . LEU A 1 286 ? -2.43000 50.99600 5.49400 1.000 30.02000 286 LEU A CA 1
ATOM 2212 C C . LEU A 1 286 ? -2.16200 49.50100 5.60500 1.000 31.67000 286 LEU A C 1
ATOM 2213 O O . LEU A 1 286 ? -2.38800 48.88100 6.65400 1.000 29.52000 286 LEU A O 1
ATOM 2218 N N . THR A 1 287 ? -1.65500 48.93300 4.51300 1.000 29.15000 287 THR A N 1
ATOM 2219 C CA . THR A 1 287 ? -1.15500 47.56800 4.41100 1.000 29.26000 287 THR A CA 1
ATOM 2220 C C . THR A 1 287 ? 0.30200 47.62900 3.97200 1.000 30.96000 287 THR A C 1
ATOM 2221 O O . THR A 1 287 ? 0.78500 48.66500 3.50200 1.000 29.56000 287 THR A O 1
ATOM 2225 N N . ASP A 1 288 ? 1.00500 46.49900 4.09400 1.000 24.90000 288 ASP A N 1
ATOM 2226 C CA . ASP A 1 288 ? 2.36800 46.44300 3.57300 1.000 34.64000 288 ASP A CA 1
ATOM 2227 C C . ASP A 1 288 ? 2.40000 46.85600 2.10700 1.000 30.29000 288 ASP A C 1
ATOM 2228 O O . ASP A 1 288 ? 3.20400 47.70300 1.70100 1.000 25.90000 288 ASP A O 1
ATOM 2233 N N . GLU A 1 289 ? 1.50800 46.27100 1.30400 1.000 28.24000 289 GLU A N 1
ATOM 2234 C CA . GLU A 1 289 ? 1.52900 46.51400 -0.13700 1.000 33.10000 289 GLU A CA 1
ATOM 2235 C C . GLU A 1 289 ? 1.02600 47.91100 -0.48100 1.000 33.55000 289 GLU A C 1
ATOM 2236 O O . GLU A 1 289 ? 1.53000 48.53800 -1.42200 1.000 29.91000 289 GLU A O 1
ATOM 2242 N N . GLY A 1 290 ? 0.05100 48.42500 0.27000 1.000 29.30000 290 GLY A N 1
ATOM 2243 C CA . GLY A 1 290 ? -0.41800 49.77500 0.00700 1.000 26.39000 290 GLY A CA 1
ATOM 2244 C C . GLY A 1 290 ? 0.65900 50.81700 0.24700 1.000 26.89000 290 GLY A C 1
ATOM 2245 O O . GLY A 1 290 ? 0.93200 51.66000 -0.61200 1.000 25.93000 290 GLY A O 1
ATOM 2246 N N . LEU A 1 291 ? 1.28900 50.77500 1.42000 1.000 28.81000 291 LEU A N 1
ATOM 2247 C CA . LEU A 1 291 ? 2.33800 51.74900 1.71800 1.000 27.67000 291 LEU A CA 1
ATOM 2248 C C . LEU A 1 291 ? 3.56000 51.56900 0.80900 1.000 27.93000 291 LEU A C 1
ATOM 2249 O O . LEU A 1 291 ? 4.21600 52.55100 0.45300 1.000 24.20000 291 LEU A O 1
ATOM 2254 N N . GLU A 1 292 ? 3.87400 50.33200 0.41500 1.000 29.17000 292 GLU A N 1
ATOM 2255 C CA . GLU A 1 292 ? 4.99800 50.11700 -0.49800 1.000 27.94000 292 GLU A CA 1
ATOM 2256 C C . GLU A 1 292 ? 4.76000 50.78700 -1.84100 1.000 29.78000 292 GLU A C 1
ATOM 2257 O O . GLU A 1 292 ? 5.68900 51.35200 -2.43000 1.000 31.44000 292 GLU A O 1
ATOM 2263 N N . ALA A 1 293 ? 3.52500 50.73700 -2.34400 1.000 28.11000 293 ALA A N 1
ATOM 2264 C CA . ALA A 1 293 ? 3.24100 51.35700 -3.63700 1.000 28.91000 293 ALA A CA 1
ATOM 2265 C C . ALA A 1 293 ? 3.44700 52.86700 -3.58700 1.000 26.45000 293 ALA A C 1
ATOM 2266 O O . ALA A 1 293 ? 3.99900 53.45700 -4.52500 1.000 25.65000 293 ALA A O 1
ATOM 2268 N N . VAL A 1 294 ? 3.02300 53.51600 -2.50000 1.000 27.96000 294 VAL A N 1
ATOM 2269 C CA . VAL A 1 294 ? 3.25100 54.96000 -2.36900 1.000 22.89000 294 VAL A CA 1
ATOM 2270 C C . VAL A 1 294 ? 4.73000 55.24300 -2.16500 1.000 26.23000 294 VAL A C 1
ATOM 2271 O O . VAL A 1 294 ? 5.30000 56.17200 -2.76200 1.000 26.38000 294 VAL A O 1
ATOM 2275 N N . ASN A 1 295 ? 5.35900 54.47400 -1.27300 1.000 28.23000 295 ASN A N 1
ATOM 2276 C CA . ASN A 1 295 ? 6.74800 54.71400 -0.90200 1.000 26.70000 295 ASN A CA 1
ATOM 2277 C C . ASN A 1 295 ? 7.67800 54.51700 -2.09200 1.000 26.29000 295 ASN A C 1
ATOM 2278 O O . ASN A 1 295 ? 8.67900 55.23200 -2.22600 1.000 25.85000 295 ASN A O 1
ATOM 2283 N N . LYS A 1 296 ? 7.34200 53.57800 -2.98000 1.000 30.18000 296 LYS A N 1
ATOM 2284 C CA . LYS A 1 296 ? 8.13700 53.35900 -4.18700 1.000 32.01000 296 LYS A CA 1
ATOM 2285 C C . LYS A 1 296 ? 8.08700 54.56100 -5.11200 1.000 31.76000 296 LYS A C 1
ATOM 2286 O O . LYS A 1 296 ? 9.07100 54.86600 -5.79300 1.000 32.49000 296 LYS A O 1
ATOM 2292 N N . ASP A 1 297 ? 6.95200 55.24400 -5.16100 1.000 25.62000 297 ASP A N 1
ATOM 2293 C CA . ASP A 1 297 ? 6.81900 56.46600 -5.94200 1.000 29.03000 297 ASP A CA 1
ATOM 2294 C C . ASP A 1 297 ? 7.64800 57.58500 -5.30000 1.000 30.23000 297 ASP A C 1
ATOM 2295 O O . ASP A 1 297 ? 8.65300 58.03500 -5.86400 1.000 30.50000 297 ASP A O 1
ATOM 2300 N N . LYS A 1 298 ? 7.24200 58.03700 -4.11600 1.000 27.99000 298 LYS A N 1
ATOM 2301 C CA . LYS A 1 298 ? 7.99500 59.01000 -3.34100 1.000 27.28000 298 LYS A CA 1
ATOM 2302 C C . LYS A 1 298 ? 8.09300 58.45600 -1.92200 1.000 27.32000 298 LYS A C 1
ATOM 2303 O O . LYS A 1 298 ? 7.06100 58.07800 -1.33900 1.000 26.10000 298 LYS A O 1
ATOM 2309 N N . PRO A 1 299 ? 9.29100 58.34000 -1.34400 1.000 28.22000 299 PRO A N 1
ATOM 2310 C CA . PRO A 1 299 ? 9.39300 57.69300 -0.02900 1.000 28.13000 299 PRO A CA 1
ATOM 2311 C C . PRO A 1 299 ? 8.59800 58.45600 1.02400 1.000 26.05000 299 PRO A C 1
ATOM 2312 O O . PRO A 1 299 ? 8.60600 59.69000 1.07400 1.000 24.76000 299 PRO A O 1
ATOM 2316 N N . LEU A 1 300 ? 7.88400 57.69200 1.85300 1.000 25.68000 300 LEU A N 1
ATOM 2317 C CA . LEU A 1 300 ? 7.04100 58.25000 2.90800 1.000 26.75000 300 LEU A CA 1
ATOM 2318 C C . LEU A 1 300 ? 7.82000 58.78600 4.10100 1.000 30.77000 300 LEU A C 1
ATOM 2319 O O . LEU A 1 300 ? 7.31700 59.68000 4.78900 1.000 30.29000 300 LEU A O 1
ATOM 2324 N N . GLY A 1 301 ? 9.02300 58.26800 4.36500 1.000 28.29000 301 GLY A N 1
ATOM 2325 C CA . GLY A 1 301 ? 9.67900 58.44400 5.65400 1.000 27.35000 301 GLY A CA 1
ATOM 2326 C C . GLY A 1 301 ? 9.60800 57.18500 6.50300 1.000 26.17000 301 GLY A C 1
ATOM 2327 O O . GLY A 1 301 ? 9.79600 56.06700 6.00500 1.000 28.88000 301 GLY A O 1
ATOM 2328 N N . ALA A 1 302 ? 9.34800 57.33400 7.79200 1.000 26.67000 302 ALA A N 1
ATOM 2329 C CA . ALA A 1 302 ? 9.12600 56.18300 8.65800 1.000 27.98000 302 ALA A CA 1
ATOM 2330 C C . ALA A 1 302 ? 7.62500 55.93600 8.75500 1.000 27.35000 302 ALA A C 1
ATOM 2331 O O . ALA A 1 302 ? 6.89500 56.77600 9.29500 1.000 28.89000 302 ALA A O 1
ATOM 2333 N N . VAL A 1 303 ? 7.16600 54.78000 8.25200 1.000 27.44000 303 VAL A N 1
ATOM 2334 C CA . VAL A 1 303 ? 5.72100 54.52100 8.25400 1.000 30.54000 303 VAL A CA 1
ATOM 2335 C C . VAL A 1 303 ? 5.24000 54.29500 9.68100 1.000 29.99000 303 VAL A C 1
ATOM 2336 O O . VAL A 1 303 ? 6.00300 53.90200 10.56800 1.000 28.56000 303 VAL A O 1
ATOM 2340 N N . ALA A 1 304 ? 3.93800 54.54000 9.88900 1.000 27.68000 304 ALA A N 1
ATOM 2341 C CA . ALA A 1 304 ? 3.28900 54.44900 11.19200 1.000 30.48000 304 ALA A CA 1
ATOM 2342 C C . ALA A 1 304 ? 3.03000 53.01200 11.63900 1.000 30.92000 304 ALA A C 1
ATOM 2343 O O . ALA A 1 304 ? 2.68100 52.81100 12.79900 1.000 30.87000 304 ALA A O 1
ATOM 2345 N N . LEU A 1 305 ? 3.21300 52.01800 10.76700 1.000 35.31000 305 LEU A N 1
ATOM 2346 C CA . LEU A 1 305 ? 3.00800 50.60500 11.12600 1.000 35.61000 305 LEU A CA 1
ATOM 2347 C C . LEU A 1 305 ? 4.06600 50.10700 12.11900 1.000 38.72000 305 LEU A C 1
ATOM 2348 O O . LEU A 1 305 ? 5.27000 50.16200 11.84200 1.000 42.86000 305 LEU A O 1
ATOM 2353 N N . LYS A 1 306 ? 3.61100 49.57800 13.26200 1.000 41.13000 306 LYS A N 1
ATOM 2354 C CA . LYS A 1 306 ? 4.52200 49.08700 14.29800 1.000 42.43000 306 LYS A CA 1
ATOM 2355 C C . LYS A 1 306 ? 5.43900 47.98400 13.79100 1.000 45.86000 306 LYS A C 1
ATOM 2356 O O . LYS A 1 306 ? 6.54800 47.81000 14.31500 1.000 46.19000 306 LYS A O 1
ATOM 2362 N N . SER A 1 307 ? 5.00800 47.23400 12.77600 1.000 46.28000 307 SER A N 1
ATOM 2363 C CA . SER A 1 307 ? 5.76800 46.06900 12.34000 1.000 48.29000 307 SER A CA 1
ATOM 2364 C C . SER A 1 307 ? 7.12600 46.43700 11.76700 1.000 50.83000 307 SER A C 1
ATOM 2365 O O . SER A 1 307 ? 8.05000 45.61800 11.83000 1.000 55.34000 307 SER A O 1
ATOM 2368 N N . TYR A 1 308 ? 7.27700 47.65100 11.24500 1.000 45.66000 308 TYR A N 1
ATOM 2369 C CA . TYR A 1 308 ? 8.46800 48.04900 10.51300 1.000 47.00000 308 TYR A CA 1
ATOM 2370 C C . TYR A 1 308 ? 9.51900 48.71800 11.37800 1.000 50.28000 308 TYR A C 1
ATOM 2371 O O . TYR A 1 308 ? 10.46600 49.28800 10.82600 1.000 52.10000 308 TYR A O 1
ATOM 2380 N N . GLU A 1 309 ? 9.39600 48.63000 12.70900 1.000 50.65000 309 GLU A N 1
ATOM 2381 C CA . GLU A 1 309 ? 10.21600 49.45400 13.60300 1.000 53.50000 309 GLU A CA 1
ATOM 2382 C C . GLU A 1 309 ? 11.70200 49.14300 13.46700 1.000 57.28000 309 GLU A C 1
ATOM 2383 O O . GLU A 1 309 ? 12.52600 50.05200 13.32400 1.000 57.54000 309 GLU A O 1
ATOM 2389 N N . GLU A 1 310 ? 12.07200 47.87000 13.53100 1.000 58.26000 310 GLU A N 1
ATOM 2390 C CA . GLU A 1 310 ? 13.48000 47.52400 13.41100 1.000 64.05000 310 GLU A CA 1
ATOM 2391 C C . GLU A 1 310 ? 13.92700 47.36800 11.95900 1.000 60.61000 310 GLU A C 1
ATOM 2392 O O . GLU A 1 310 ? 15.12700 47.21600 11.70500 1.000 66.50000 310 GLU A O 1
ATOM 2398 N N . GLU A 1 311 ? 12.99900 47.43100 11.00200 1.000 64.07000 311 GLU A N 1
ATOM 2399 C CA . GLU A 1 311 ? 13.37100 47.55500 9.59900 1.000 60.30000 311 GLU A CA 1
ATOM 2400 C C . GLU A 1 311 ? 13.74800 48.98500 9.23300 1.000 63.07000 311 GLU A C 1
ATOM 2401 O O . GLU A 1 311 ? 14.42000 49.19400 8.21500 1.000 64.86000 311 GLU A O 1
ATOM 2407 N N . LEU A 1 312 ? 13.35200 49.96200 10.05700 1.000 55.22000 312 LEU A N 1
ATOM 2408 C CA . LEU A 1 312 ? 13.57600 51.36600 9.72400 1.000 53.32000 312 LEU A CA 1
ATOM 2409 C C . LEU A 1 312 ? 15.06500 51.67100 9.60200 1.000 56.61000 312 LEU A C 1
ATOM 2410 O O . LEU A 1 312 ? 15.50900 52.26000 8.60900 1.000 51.71000 312 LEU A O 1
ATOM 2415 N N . ALA A 1 313 ? 15.85300 51.27100 10.60300 1.000 56.39000 313 ALA A N 1
ATOM 2416 C CA . ALA A 1 313 ? 17.27000 51.62300 10.65400 1.000 57.00000 313 ALA A CA 1
ATOM 2417 C C . ALA A 1 313 ? 18.12300 50.84400 9.65600 1.000 57.58000 313 ALA A C 1
ATOM 2418 O O . ALA A 1 313 ? 19.30700 51.17700 9.49700 1.000 53.10000 313 ALA A O 1
ATOM 2420 N N . LYS A 1 314 ? 17.56400 49.82000 8.99500 1.000 55.16000 314 LYS A N 1
ATOM 2421 C CA . LYS A 1 314 ? 18.27000 49.18700 7.88300 1.000 54.33000 314 LYS A CA 1
ATOM 2422 C C . LYS A 1 314 ? 18.52900 50.17500 6.75000 1.000 53.05000 314 LYS A C 1
ATOM 2423 O O . LYS A 1 314 ? 19.52600 50.04600 6.03500 1.000 56.86000 314 LYS A O 1
ATOM 2429 N N . ASP A 1 315 ? 17.64600 51.16100 6.56500 1.000 49.05000 315 ASP A N 1
ATOM 2430 C CA . ASP A 1 315 ? 17.84300 52.21200 5.57000 1.000 40.05000 315 ASP A CA 1
ATOM 2431 C C . ASP A 1 315 ? 18.52100 53.39200 6.25700 1.000 40.87000 315 ASP A C 1
ATOM 2432 O O . ASP A 1 315 ? 17.88700 54.04500 7.10100 1.000 42.57000 315 ASP A O 1
ATOM 2437 N N . PRO A 1 316 ? 19.79400 53.69500 5.95500 1.000 39.82000 316 PRO A N 1
ATOM 2438 C CA . PRO A 1 316 ? 20.45100 54.84100 6.60700 1.000 37.85000 316 PRO A CA 1
ATOM 2439 C C . PRO A 1 316 ? 19.73000 56.15100 6.40000 1.000 34.93000 316 PRO A C 1
ATOM 2440 O O . PRO A 1 316 ? 19.83200 57.04200 7.24700 1.000 30.58000 316 PRO A O 1
ATOM 2444 N N . ARG A 1 317 ? 19.04000 56.32000 5.27200 1.000 33.62000 317 ARG A N 1
ATOM 2445 C CA . ARG A 1 317 ? 18.33500 57.57300 5.04200 1.000 30.96000 317 ARG A CA 1
ATOM 2446 C C . ARG A 1 317 ? 17.18500 57.72200 6.03200 1.000 30.03000 317 ARG A C 1
ATOM 2447 O O . ARG A 1 317 ? 16.89400 58.83300 6.50100 1.000 31.99000 317 ARG A O 1
ATOM 2455 N N . ILE A 1 318 ? 16.54400 56.60700 6.38600 1.000 30.63000 318 ILE A N 1
ATOM 2456 C CA . ILE A 1 318 ? 15.47200 56.64300 7.37400 1.000 29.89000 318 ILE A CA 1
ATOM 2457 C C . ILE A 1 318 ? 16.05200 56.74900 8.78700 1.000 37.67000 318 ILE A C 1
ATOM 2458 O O . ILE A 1 318 ? 15.47400 57.42100 9.65300 1.000 30.63000 318 ILE A O 1
ATOM 2463 N N . ALA A 1 319 ? 17.22100 56.14500 9.03300 1.000 32.63000 319 ALA A N 1
ATOM 2464 C CA . ALA A 1 319 ? 17.88400 56.34800 10.31800 1.000 32.72000 319 ALA A CA 1
ATOM 2465 C C . ALA A 1 319 ? 18.24900 57.81600 10.50400 1.000 29.03000 319 ALA A C 1
ATOM 2466 O O . ALA A 1 319 ? 18.02900 58.39000 11.58000 1.000 28.04000 319 ALA A O 1
ATOM 2468 N N . ALA A 1 320 ? 18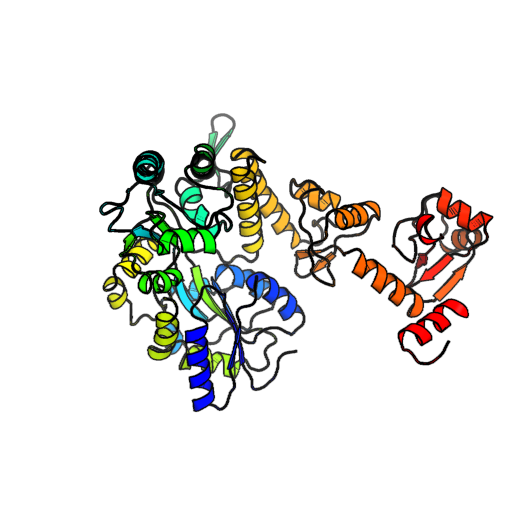.77700 58.45100 9.45600 1.000 26.80000 320 ALA A N 1
ATOM 2469 C CA . ALA A 1 320 ? 19.06100 59.88400 9.53100 1.000 27.74000 320 ALA A CA 1
ATOM 2470 C C . ALA A 1 320 ? 17.77900 60.70000 9.69900 1.000 28.99000 320 ALA A C 1
ATOM 2471 O O . ALA A 1 320 ? 17.77400 61.72400 10.39400 1.000 28.55000 320 ALA A O 1
ATOM 2473 N N . THR A 1 321 ? 16.68700 60.27800 9.05300 1.000 28.69000 321 THR A N 1
ATOM 2474 C CA . THR A 1 321 ? 15.42100 60.98500 9.23400 1.000 27.08000 321 THR A CA 1
ATOM 2475 C C . THR A 1 321 ? 14.98200 60.92600 10.69300 1.000 28.43000 321 THR A C 1
ATOM 2476 O O . THR A 1 321 ? 14.59700 61.94300 11.27200 1.000 28.13000 321 THR A O 1
ATOM 2480 N N . MET A 1 322 ? 15.03700 59.73600 11.30400 1.000 27.14000 322 MET A N 1
ATOM 2481 C CA . MET A 1 322 ? 14.62300 59.61700 12.70000 1.000 27.86000 322 MET A CA 1
ATOM 2482 C C . MET A 1 322 ? 15.57700 60.34700 13.63300 1.000 29.37000 322 MET A C 1
ATOM 2483 O O . MET A 1 322 ? 15.14700 60.85300 14.67400 1.000 31.53000 322 MET A O 1
ATOM 2488 N N . GLU A 1 323 ? 16.86500 60.43100 13.28400 1.000 26.25000 323 GLU A N 1
ATOM 2489 C CA . GLU A 1 323 ? 17.78300 61.18600 14.13500 1.000 31.91000 323 GLU A CA 1
ATOM 2490 C C . GLU A 1 323 ? 17.43200 62.67200 14.14000 1.000 31.22000 323 GLU A C 1
ATOM 2491 O O . GLU A 1 323 ? 17.35900 63.29900 15.20500 1.000 28.68000 323 GLU A O 1
ATOM 2497 N N . ASN A 1 324 ? 17.18500 63.25000 12.95900 1.000 27.28000 324 ASN A N 1
ATOM 2498 C CA . ASN A 1 324 ? 16.73900 64.64600 12.91200 1.000 29.14000 324 ASN A CA 1
ATOM 2499 C C . ASN A 1 324 ? 15.37800 64.81600 13.57900 1.000 28.73000 324 ASN A C 1
ATOM 2500 O O . ASN A 1 324 ? 15.12600 65.82500 14.25600 1.000 26.22000 324 ASN A O 1
ATOM 2505 N N . ALA A 1 325 ? 14.47500 63.84800 13.38700 1.000 26.23000 325 ALA A N 1
ATOM 2506 C CA . ALA A 1 325 ? 13.17000 63.92300 14.03400 1.000 26.32000 325 ALA A CA 1
ATOM 2507 C C . ALA A 1 325 ? 13.31100 63.95700 15.55700 1.000 32.19000 325 ALA A C 1
ATOM 2508 O O . ALA A 1 325 ? 12.63800 64.74100 16.23700 1.000 23.45000 325 ALA A O 1
ATOM 2510 N N . GLN A 1 326 ? 14.18500 63.10500 16.11500 1.000 29.54000 326 GLN A N 1
ATOM 2511 C CA . GLN A 1 326 ? 14.38200 63.09200 17.56800 1.000 32.22000 326 GLN A CA 1
ATOM 2512 C C . GLN A 1 326 ? 14.92700 64.42200 18.07900 1.000 31.28000 326 GLN A C 1
ATOM 2513 O O . GLN A 1 326 ? 14.67700 64.80400 19.23000 1.000 30.38000 326 GLN A O 1
ATOM 2519 N N . LYS A 1 327 ? 15.70900 65.11800 17.25900 1.000 32.45000 327 LYS A N 1
ATOM 2520 C CA . LYS A 1 327 ? 16.30600 66.37800 17.67300 1.000 32.13000 327 LYS A CA 1
ATOM 2521 C C . LYS A 1 327 ? 15.35100 67.54400 17.50900 1.000 29.53000 327 LYS A C 1
ATOM 2522 O O . LYS A 1 327 ? 15.54900 68.58500 18.13800 1.000 30.87000 327 LYS A O 1
ATOM 2528 N N . GLY A 1 328 ? 14.33000 67.39900 16.67700 1.000 31.58000 328 GLY A N 1
ATOM 2529 C CA . GLY A 1 328 ? 13.29200 68.39800 16.54300 1.000 30.27000 328 GLY A CA 1
ATOM 2530 C C . GLY A 1 328 ? 12.10300 68.10700 17.43700 1.000 33.14000 328 GLY A C 1
ATOM 2531 O O . GLY A 1 328 ? 12.20500 67.41500 18.45200 1.000 30.91000 328 GLY A O 1
ATOM 2532 N N . GLU A 1 329 ? 10.95500 68.65200 17.05200 1.000 30.23000 329 GLU A N 1
ATOM 2533 C CA . GLU A 1 329 ? 9.73900 68.53700 17.84700 1.000 32.67000 329 GLU A CA 1
ATOM 2534 C C . GLU A 1 329 ? 8.57600 68.22700 16.92400 1.000 28.67000 329 GLU A C 1
ATOM 2535 O O . GLU A 1 329 ? 8.53100 68.72000 15.79300 1.000 25.30000 329 GLU A O 1
ATOM 2541 N N . ILE A 1 330 ? 7.66000 67.38100 17.41100 1.000 27.03000 330 ILE A N 1
ATOM 2542 C CA . ILE A 1 330 ? 6.37500 67.16900 16.75200 1.000 28.12000 330 ILE A CA 1
ATOM 2543 C C . ILE A 1 330 ? 5.63400 68.49600 16.64800 1.000 27.94000 330 ILE A C 1
ATOM 2544 O O . ILE A 1 330 ? 5.50300 69.21400 17.63900 1.000 27.80000 330 ILE A O 1
ATOM 2549 N N . MET A 1 331 ? 5.12800 68.82200 15.45500 1.000 30.29000 331 MET A N 1
ATOM 2550 C CA . MET A 1 331 ? 4.32800 70.03500 15.28900 1.000 26.48000 331 MET A CA 1
ATOM 2551 C C . MET A 1 331 ? 3.09600 70.00700 16.18800 1.000 24.08000 331 MET A C 1
ATOM 2552 O O . MET A 1 331 ? 2.41800 68.97700 16.27600 1.000 25.77000 331 MET A O 1
ATOM 2561 N N . PRO A 1 332 ? 2.74400 71.11800 16.82900 1.000 28.51000 332 PRO A N 1
ATOM 2562 C CA . PRO A 1 332 ? 1.41200 71.19900 17.44500 1.000 28.79000 332 PRO A CA 1
ATOM 2563 C C . PRO A 1 332 ? 0.34700 71.07600 16.36200 1.000 28.29000 332 PRO A C 1
ATOM 2564 O O . PRO A 1 332 ? 0.60200 71.26000 15.16700 1.000 29.96000 332 PRO A O 1
ATOM 2568 N N . ASN A 1 333 ? -0.85900 70.71700 16.77300 1.000 28.47000 333 ASN A N 1
ATOM 2569 C CA . ASN A 1 333 ? -1.97300 70.71000 15.83900 1.000 29.96000 333 ASN A CA 1
ATOM 2570 C C . ASN A 1 333 ? -3.09400 71.64300 16.29100 1.000 34.82000 333 ASN A C 1
ATOM 2571 O O . ASN A 1 333 ? -4.24000 71.46100 15.87400 1.000 34.35000 333 ASN A O 1
ATOM 2576 N N . ILE A 1 334 ? -2.77900 72.65100 17.10500 1.000 33.28000 334 ILE A N 1
ATOM 2577 C CA . ILE A 1 334 ? -3.76700 73.63800 17.55500 1.000 36.21000 334 ILE A CA 1
ATOM 2578 C C . ILE A 1 334 ? -4.43400 74.26400 16.34000 1.000 30.81000 334 ILE A C 1
ATOM 2579 O O . ILE A 1 334 ? -3.81600 74.34900 15.26800 1.000 28.84000 334 ILE A O 1
ATOM 2584 N N . PRO A 1 335 ? -5.68700 74.70900 16.46000 1.000 34.96000 335 PRO A N 1
ATOM 2585 C CA . PRO A 1 335 ? -6.39600 75.22000 15.28100 1.000 34.88000 335 PRO A CA 1
ATOM 2586 C C . PRO A 1 335 ? -5.74000 76.42700 14.66200 1.000 35.45000 335 PRO A C 1
ATOM 2587 O O . PRO A 1 335 ? -6.06200 76.75800 13.52200 1.000 36.37000 335 PRO A O 1
ATOM 2591 N N . GLN A 1 336 ? -4.81800 77.08600 15.35800 1.000 34.17000 336 GLN A N 1
ATOM 2592 C CA . GLN A 1 336 ? -4.22600 78.31400 14.85800 1.000 37.61000 336 GLN A CA 1
ATOM 2593 C C . GLN A 1 336 ? -2.85500 78.08500 14.22600 1.000 39.98000 336 GLN A C 1
ATOM 2594 O O . GLN A 1 336 ? -2.10900 79.05000 14.01000 1.000 37.26000 336 GLN A O 1
ATOM 2600 N N . MET A 1 337 ? -2.50500 76.82800 13.92000 1.000 32.20000 337 MET A N 1
ATOM 2601 C CA . MET A 1 337 ? -1.20900 76.56400 13.29500 1.000 32.31000 337 MET A CA 1
ATOM 2602 C C . MET A 1 337 ? -1.05200 77.29000 11.96200 1.000 31.16000 337 MET A C 1
ATOM 2603 O O . MET A 1 337 ? 0.06200 77.68900 11.61200 1.000 32.68000 337 MET A O 1
ATOM 2608 N N . SER A 1 338 ? -2.13800 77.47100 11.19900 1.000 34.30000 338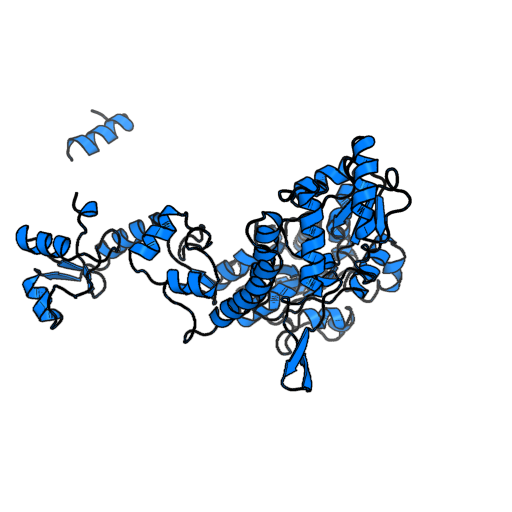 SER A N 1
ATOM 2609 C CA . SER A 1 338 ? -2.00900 78.20500 9.94400 1.000 35.15000 338 SER A CA 1
ATOM 2610 C C . SER A 1 338 ? -1.62500 79.66400 10.18800 1.000 36.89000 338 SER A C 1
ATOM 2611 O O . SER A 1 338 ? -0.89000 80.25300 9.38300 1.000 36.85000 338 SER A O 1
ATOM 2614 N N . ALA A 1 339 ? -2.08700 80.25400 11.29400 1.000 37.38000 339 ALA A N 1
ATOM 2615 C CA . ALA A 1 339 ? -1.67600 81.61400 11.64500 1.000 35.47000 339 ALA A CA 1
ATOM 2616 C C . ALA A 1 339 ? -0.20200 81.66000 12.04400 1.000 36.97000 339 ALA A C 1
ATOM 2617 O O . ALA A 1 339 ? 0.52600 82.58000 11.64900 1.000 37.12000 339 ALA A O 1
ATOM 2619 N N . PHE A 1 340 ? 0.25300 80.68100 12.83000 1.000 36.41000 340 PHE A N 1
ATOM 2620 C CA . PHE A 1 340 ? 1.67300 80.59300 13.15400 1.000 34.63000 340 PHE A CA 1
ATOM 2621 C C . PHE A 1 340 ? 2.51600 80.50700 11.89400 1.000 33.35000 340 PHE A C 1
ATOM 2622 O O . PHE A 1 340 ? 3.52400 81.20900 11.76000 1.000 31.58000 340 PHE A O 1
ATOM 2630 N N . TRP A 1 341 ? 2.13800 79.62000 10.96700 1.000 28.69000 341 TRP A N 1
ATOM 2631 C CA . TRP A 1 341 ? 2.95700 79.44100 9.77700 1.000 29.58000 341 TRP A CA 1
ATOM 2632 C C . TRP A 1 341 ? 2.94400 80.68200 8.89300 1.000 34.56000 341 TRP A C 1
ATOM 2633 O O . TRP A 1 341 ? 3.96700 81.02400 8.28700 1.000 29.59000 341 TRP A O 1
ATOM 2644 N N . TYR A 1 342 ? 1.79700 81.36300 8.78600 1.000 32.69000 342 TYR A N 1
ATOM 2645 C CA . TYR A 1 342 ? 1.75400 82.53900 7.92300 1.000 34.08000 342 TYR A CA 1
ATOM 2646 C C . TYR A 1 342 ? 2.62300 83.65700 8.49300 1.000 32.83000 342 TYR A C 1
ATOM 2647 O O . TYR A 1 342 ? 3.39000 84.29100 7.75700 1.000 36.03000 342 TYR A O 1
ATOM 2656 N N . ALA A 1 343 ? 2.56100 83.85800 9.81100 1.000 35.38000 343 ALA A N 1
ATOM 2657 C CA . ALA A 1 343 ? 3.38300 84.86500 10.47500 1.000 35.55000 343 ALA A CA 1
ATOM 2658 C C . ALA A 1 343 ? 4.86800 84.57000 10.31600 1.000 41.24000 343 ALA A C 1
ATOM 2659 O O . ALA A 1 343 ? 5.66400 85.47900 10.04400 1.000 39.66000 343 ALA A O 1
ATOM 2661 N N . VAL A 1 344 ? 5.27800 83.30700 10.48500 1.000 34.09000 344 VAL A N 1
ATOM 2662 C CA . VAL A 1 344 ? 6.70400 83.03200 10.36300 1.000 31.11000 344 VAL A CA 1
ATOM 2663 C C . VAL A 1 344 ? 7.15200 83.16300 8.90400 1.000 34.55000 344 VAL A C 1
ATOM 2664 O O . VAL A 1 344 ? 8.24200 83.67800 8.62500 1.000 33.49000 344 VAL A O 1
ATOM 2668 N N . ARG A 1 345 ? 6.32200 82.71400 7.95400 1.000 32.01000 345 ARG A N 1
ATOM 2669 C CA . ARG A 1 345 ? 6.67700 82.83700 6.53900 1.000 34.30000 345 ARG A CA 1
ATOM 2670 C C . ARG A 1 345 ? 6.97500 84.29000 6.16300 1.000 39.53000 345 ARG A C 1
ATOM 2671 O O . ARG A 1 345 ? 7.95900 84.58100 5.46500 1.000 40.30000 345 ARG A O 1
ATOM 2679 N N . THR A 1 346 ? 6.13800 85.21000 6.62300 1.000 37.48000 346 THR A N 1
ATOM 2680 C CA . THR A 1 346 ? 6.35600 86.62000 6.34500 1.000 42.37000 346 THR A CA 1
ATOM 2681 C C . THR A 1 346 ? 7.65400 87.10000 6.97800 1.000 43.51000 346 THR A C 1
ATOM 2682 O O . THR A 1 346 ? 8.49200 87.71600 6.30700 1.000 45.84000 346 THR A O 1
ATOM 2686 N N . ALA A 1 347 ? 7.84100 86.81000 8.26900 1.000 42.91000 347 ALA A N 1
ATOM 2687 C CA . ALA A 1 347 ? 9.04700 87.24900 8.96600 1.000 41.55000 347 ALA A CA 1
ATOM 2688 C C . ALA A 1 347 ? 10.31100 86.88200 8.19300 1.000 45.05000 347 ALA A C 1
ATOM 2689 O O . ALA A 1 347 ? 11.20200 87.71900 8.01400 1.000 49.34000 347 ALA A O 1
ATOM 2691 N N . VAL A 1 348 ? 10.38100 85.65000 7.68100 1.000 40.60000 348 VAL A N 1
ATOM 2692 C CA . VAL A 1 348 ? 11.59300 85.17400 7.02100 1.000 42.77000 348 VAL A CA 1
ATOM 2693 C C . VAL A 1 348 ? 11.78600 85.84900 5.67000 1.000 51.71000 348 VAL A C 1
ATOM 2694 O O . VAL A 1 348 ? 12.91400 86.21500 5.30600 1.000 51.00000 348 VAL A O 1
ATOM 2698 N N . ILE A 1 349 ? 10.70500 86.02100 4.90200 1.000 47.62000 349 ILE A N 1
ATOM 2699 C CA . ILE A 1 349 ? 10.82200 86.68400 3.60300 1.000 52.53000 349 ILE A CA 1
ATOM 2700 C C . ILE A 1 349 ? 11.18800 88.15300 3.78500 1.000 53.47000 349 ILE A C 1
ATOM 2701 O O . ILE A 1 349 ? 12.09800 88.66500 3.12400 1.000 57.59000 349 ILE A O 1
ATOM 2706 N N . ASN A 1 350 ? 10.48000 88.85600 4.67600 1.000 52.24000 350 ASN A N 1
ATOM 2707 C CA . ASN A 1 350 ? 10.83500 90.23600 4.97800 1.000 49.62000 350 ASN A CA 1
ATOM 2708 C C . ASN A 1 350 ? 12.28700 90.34700 5.42400 1.000 57.24000 350 ASN A C 1
ATOM 2709 O O . ASN A 1 350 ? 12.99500 91.28200 5.03400 1.000 57.55000 350 ASN A O 1
ATOM 2714 N N . ALA A 1 351 ? 12.75400 89.39900 6.23600 1.000 52.12000 351 ALA A N 1
ATOM 2715 C CA . ALA A 1 351 ? 14.14800 89.43600 6.66800 1.000 50.01000 351 ALA A CA 1
ATOM 2716 C C . ALA A 1 351 ? 15.08900 89.18300 5.49800 1.000 53.91000 351 ALA A C 1
ATOM 2717 O O . ALA A 1 351 ? 15.99700 89.98000 5.23100 1.000 60.72000 351 ALA A O 1
ATOM 2719 N N . ALA A 1 352 ? 14.88100 88.08100 4.77800 1.000 52.68000 352 ALA A N 1
ATOM 2720 C CA . ALA A 1 352 ? 15.75200 87.71400 3.66900 1.000 56.31000 352 ALA A CA 1
ATOM 2721 C C . ALA A 1 352 ? 15.68700 88.69900 2.51500 1.000 63.55000 352 ALA A C 1
ATOM 2722 O O . ALA A 1 352 ? 16.54100 88.63800 1.62200 1.000 61.54000 352 ALA A O 1
ATOM 2724 N N . SER A 1 353 ? 14.69500 89.58200 2.49800 1.000 58.45000 353 SER A N 1
ATOM 2725 C CA . SER A 1 353 ? 14.60900 90.63000 1.49900 1.000 61.74000 353 SER A CA 1
ATOM 2726 C C . SER A 1 353 ? 15.13300 91.95600 2.01500 1.000 61.77000 353 SER A C 1
ATOM 2727 O O . SER A 1 353 ? 14.97500 92.97800 1.34300 1.000 60.71000 353 SER A O 1
ATOM 2730 N N . GLY A 1 354 ? 15.73600 91.97000 3.19800 1.000 59.67000 354 GLY A N 1
ATOM 2731 C CA . GLY A 1 354 ? 16.19200 93.22800 3.75700 1.000 62.29000 354 GLY A CA 1
ATOM 2732 C C . GLY A 1 354 ? 15.09900 94.23600 4.04400 1.000 61.16000 354 GLY A C 1
ATOM 2733 O O . GLY A 1 354 ? 15.39900 95.41200 4.26700 1.000 65.70000 354 GLY A O 1
ATOM 2734 N N . ARG A 1 355 ? 13.83300 93.80900 4.05200 1.000 58.78000 355 ARG A N 1
ATOM 2735 C CA . ARG A 1 355 ? 12.72600 94.71800 4.33800 1.000 61.85000 355 ARG A CA 1
ATOM 2736 C C . ARG A 1 355 ? 12.65500 95.08900 5.81400 1.000 63.40000 355 ARG A C 1
ATOM 2737 O O . ARG A 1 355 ? 12.54600 96.26900 6.16000 1.000 64.99000 355 ARG A O 1
ATOM 2745 N N . GLN A 1 356 ? 12.68100 94.09400 6.69300 1.000 59.04000 356 GLN A N 1
ATOM 2746 C CA . GLN A 1 356 ? 12.71500 94.29600 8.13400 1.000 57.67000 356 GLN A CA 1
ATOM 2747 C C . GLN A 1 356 ? 14.08100 93.89700 8.67100 1.000 54.15000 356 GLN A C 1
ATOM 2748 O O . GLN A 1 356 ? 14.82100 93.14100 8.03800 1.000 54.88000 356 GLN A O 1
ATOM 2754 N N . THR A 1 357 ? 14.41100 94.40000 9.85600 1.000 52.83000 357 THR A N 1
ATOM 2755 C CA . THR A 1 357 ? 15.47200 93.73500 10.58700 1.000 54.89000 357 THR A CA 1
ATOM 2756 C C . THR A 1 357 ? 14.96300 92.38000 11.06900 1.000 55.79000 357 THR A C 1
ATOM 2757 O O . THR A 1 357 ? 13.75400 92.12900 11.15000 1.000 49.85000 357 THR A O 1
ATOM 2761 N N . VAL A 1 358 ? 15.90700 91.48900 11.36500 1.000 51.99000 358 VAL A N 1
ATOM 2762 C CA . VAL A 1 358 ? 15.54300 90.18500 11.90500 1.000 49.07000 358 VAL A CA 1
ATOM 2763 C C . VAL A 1 358 ? 14.73900 90.35200 13.18500 1.000 48.12000 358 VAL A C 1
ATOM 2764 O O . VAL A 1 358 ? 13.69800 89.71400 13.37400 1.000 45.40000 358 VAL A O 1
ATOM 2768 N N . ASP A 1 359 ? 15.20200 91.23000 14.07500 1.000 48.84000 359 ASP A N 1
ATOM 2769 C CA . ASP A 1 359 ? 14.53600 91.41100 15.35800 1.000 45.68000 359 ASP A CA 1
ATOM 2770 C C . ASP A 1 359 ? 13.10900 91.90900 15.17900 1.000 49.15000 359 ASP A C 1
ATOM 2771 O O . ASP A 1 359 ? 12.19100 91.45500 15.87600 1.000 48.15000 359 ASP A O 1
ATOM 2776 N N . ALA A 1 360 ? 12.90600 92.86300 14.26900 1.000 47.17000 360 ALA A N 1
ATOM 2777 C CA . ALA A 1 360 ? 11.56400 93.39100 14.05300 1.000 47.52000 360 ALA A CA 1
ATOM 2778 C C . ALA A 1 360 ? 10.67600 92.37000 13.36500 1.000 44.89000 360 ALA A C 1
ATOM 2779 O O . ALA A 1 360 ? 9.47800 92.30200 13.64600 1.000 46.03000 360 ALA A O 1
ATOM 2781 N N . ALA A 1 361 ? 11.25400 91.55800 12.48100 1.000 46.39000 361 ALA A N 1
ATOM 2782 C CA . ALA A 1 361 ? 10.47200 90.57200 11.74800 1.000 46.32000 361 ALA A CA 1
ATOM 2783 C C . ALA A 1 361 ? 9.96900 89.46600 12.66900 1.000 45.67000 361 ALA A C 1
ATOM 2784 O O . ALA A 1 361 ? 8.80500 89.06400 12.58000 1.000 42.99000 361 ALA A O 1
ATOM 2786 N N . LEU A 1 362 ? 10.82500 88.96900 13.56800 1.000 46.23000 362 LEU A N 1
ATOM 2787 C CA . LEU A 1 362 ? 10.40000 87.92100 14.49400 1.000 43.96000 362 LEU A CA 1
ATOM 2788 C C . LEU A 1 362 ? 9.53900 88.46300 15.62800 1.000 45.85000 362 LEU A C 1
ATOM 2789 O O . LEU A 1 362 ? 8.70100 87.72900 16.16900 1.000 44.20000 362 LEU A O 1
ATOM 2794 N N . ALA A 1 363 ? 9.72500 89.73300 16.00500 1.000 45.91000 363 ALA A N 1
ATOM 2795 C CA . ALA A 1 363 ? 8.84800 90.33500 17.00700 1.000 44.78000 363 ALA A CA 1
ATOM 2796 C C . ALA A 1 363 ? 7.47000 90.61500 16.42200 1.000 41.49000 363 ALA A C 1
ATOM 2797 O O . ALA A 1 363 ? 6.45600 90.43600 17.10000 1.000 42.92000 363 ALA A O 1
ATOM 2799 N N . ALA A 1 364 ? 7.41500 91.04600 15.16100 1.000 42.59000 364 ALA A N 1
ATOM 2800 C CA . ALA A 1 364 ? 6.13100 91.16800 14.48200 1.000 45.04000 364 ALA A CA 1
ATOM 2801 C C . ALA A 1 364 ? 5.49900 89.80100 14.24400 1.000 46.74000 364 ALA A C 1
ATOM 2802 O O . ALA A 1 364 ? 4.27600 89.65200 14.34700 1.000 46.88000 364 ALA A O 1
ATOM 2804 N N . ALA A 1 365 ? 6.31300 88.79900 13.89700 1.000 43.87000 365 ALA A N 1
ATOM 2805 C CA . ALA A 1 365 ? 5.79500 87.44500 13.71200 1.000 45.85000 365 ALA A CA 1
ATOM 2806 C C . ALA A 1 365 ? 4.98700 87.00700 14.92300 1.000 41.94000 365 ALA A C 1
ATOM 2807 O O . ALA A 1 365 ? 3.83900 86.57300 14.79300 1.000 45.86000 365 ALA A O 1
ATOM 2809 N N . GLN A 1 366 ? 5.55500 87.16800 16.11900 1.000 41.12000 366 GLN A N 1
ATOM 2810 C CA . GLN A 1 366 ? 4.85500 86.75400 17.32600 1.000 43.25000 366 GLN A CA 1
ATOM 2811 C C . GLN A 1 366 ? 3.54100 87.50900 17.50000 1.000 43.53000 366 GLN A C 1
ATOM 2812 O O . GLN A 1 366 ? 2.50700 86.91100 17.80900 1.000 46.65000 366 GLN A O 1
ATOM 2818 N N . THR A 1 367 ? 3.55100 88.82400 17.29800 1.000 47.67000 367 THR A N 1
ATOM 2819 C CA . THR A 1 367 ? 2.33100 89.57200 17.57600 1.000 47.72000 367 THR A CA 1
ATOM 2820 C C . THR A 1 367 ? 1.30400 89.44500 16.44800 1.000 41.30000 367 THR A C 1
ATOM 2821 O O . THR A 1 367 ? 0.10200 89.47200 16.71600 1.000 42.66000 367 THR A O 1
ATOM 2825 N N . ASN A 1 368 ? 1.74300 89.28100 15.19700 1.000 44.79000 368 ASN A N 1
ATOM 2826 C CA . ASN A 1 368 ? 0.79300 89.01000 14.11900 1.000 42.97000 368 ASN A CA 1
ATOM 2827 C C . ASN A 1 368 ? 0.08300 87.67400 14.32700 1.000 41.66000 368 ASN A C 1
ATOM 2828 O O . ASN A 1 368 ? -1.13400 87.57800 14.13400 1.000 41.41000 368 ASN A O 1
ATOM 2833 N N . ALA A 1 369 ? 0.81800 86.63000 14.73000 1.000 39.20000 369 ALA A N 1
ATOM 2834 C CA . ALA A 1 369 ? 0.16300 85.35000 15.00200 1.000 39.40000 369 ALA A CA 1
ATOM 2835 C C . ALA A 1 369 ? -0.82400 85.48000 16.15200 1.000 37.12000 369 ALA A C 1
ATOM 2836 O O . ALA A 1 369 ? -1.91100 84.88300 16.12500 1.000 37.41000 369 ALA A O 1
ATOM 2838 N N . ALA A 1 370 ? -0.45100 86.24000 17.17900 1.000 40.63000 370 ALA A N 1
ATOM 2839 C CA . ALA A 1 370 ? -1.37900 86.52400 18.26400 1.000 43.95000 370 ALA A CA 1
ATOM 2840 C C . ALA A 1 370 ? -2.62400 87.23500 17.73500 1.000 44.93000 370 ALA A C 1
ATOM 2841 O O . ALA A 1 370 ? -3.75500 86.82300 18.01000 1.000 40.79000 370 ALA A O 1
ATOM 2843 N N . ALA A 1 371 ? -2.43400 88.28200 16.93800 1.000 41.44000 371 ALA A N 1
ATOM 2844 C CA . ALA A 1 371 ? -3.58200 88.98600 16.37500 1.000 42.05000 371 ALA A CA 1
ATOM 2845 C C . ALA A 1 371 ? -4.42100 88.06400 15.48900 1.000 44.09000 371 ALA A C 1
ATOM 2846 O O . ALA A 1 371 ? -5.64700 87.99400 15.63100 1.000 38.80000 371 ALA A O 1
ATOM 2848 N N . MET A 1 372 ? -3.78000 87.34200 14.56500 1.000 40.79000 1001 MET A N 1
ATOM 2849 C CA . MET A 1 372 ? -4.53900 86.42500 13.72400 1.000 40.00000 1001 MET A CA 1
ATOM 2850 C C . MET A 1 372 ? -5.30700 85.41500 14.56900 1.000 42.01000 1001 MET A C 1
ATOM 2851 O O . MET A 1 372 ? -6.41900 85.01400 14.20400 1.000 43.53000 1001 MET A O 1
ATOM 2856 N N . ALA A 1 373 ? -4.76700 85.04000 15.72800 1.000 44.06000 1002 ALA A N 1
ATOM 2857 C CA . ALA A 1 373 ? -5.50200 84.14900 16.62100 1.000 45.93000 1002 ALA A CA 1
ATOM 2858 C C . ALA A 1 373 ? -6.81000 84.78400 17.07200 1.000 43.64000 1002 ALA A C 1
ATOM 2859 O O . ALA A 1 373 ? -7.82100 84.09200 17.22900 1.000 43.59000 1002 ALA A O 1
ATOM 2861 N N . ARG A 1 374 ? -6.81200 86.10500 17.26700 1.000 46.96000 1003 ARG A N 1
ATOM 2862 C CA . ARG A 1 374 ? -8.03700 86.83700 17.58000 1.000 45.97000 1003 ARG A CA 1
ATOM 2863 C C . ARG A 1 374 ? -9.07100 86.79800 16.45900 1.000 43.20000 1003 ARG A C 1
ATOM 2864 O O . ARG A 1 374 ? -10.21900 87.18900 16.69400 1.000 44.41000 1003 ARG A O 1
ATOM 2872 N N . PHE A 1 375 ? -8.71300 86.35600 15.25000 1.000 39.49000 1004 PHE A N 1
ATOM 2873 C CA . PHE A 1 375 ? -9.72900 86.30700 14.20400 1.000 41.11000 1004 PHE A CA 1
ATOM 2874 C C . PHE A 1 375 ? -10.87400 85.37900 14.58300 1.000 43.20000 1004 PHE A C 1
ATOM 2875 O O . PHE A 1 375 ? -11.93800 85.44400 13.96100 1.000 38.62000 1004 PHE A O 1
ATOM 2883 N N . GLU A 1 376 ? -10.68100 84.51600 15.59300 1.000 43.84000 1005 GLU A N 1
ATOM 2884 C CA . GLU A 1 376 ? -11.74500 83.61900 16.03300 1.000 39.80000 1005 GLU A CA 1
ATOM 2885 C C . GLU A 1 376 ? -12.76900 84.33000 16.90200 1.000 41.60000 1005 GLU A C 1
ATOM 2886 O O . GLU A 1 376 ? -13.88300 83.82800 17.05700 1.000 40.40000 1005 GLU A O 1
ATOM 2892 N N . ASP A 1 377 ? -12.42700 85.50300 17.43200 1.000 42.84000 1006 ASP A N 1
ATOM 2893 C CA . ASP A 1 377 ? -13.27600 86.24900 18.34600 1.000 41.69000 1006 ASP A CA 1
ATOM 2894 C C . ASP A 1 377 ? -14.05100 87.33200 17.58700 1.000 43.97000 1006 ASP A C 1
ATOM 2895 O O . ASP A 1 377 ? -13.48600 88.39900 17.29300 1.000 39.68000 1006 ASP A O 1
ATOM 2900 N N . PRO A 1 378 ? -15.34000 87.13000 17.28800 1.000 41.82000 1007 PRO A N 1
ATOM 2901 C CA . PRO A 1 378 ? -16.10500 88.16100 16.56400 1.000 41.32000 1007 PRO A CA 1
ATOM 2902 C C . PRO A 1 378 ? -16.21200 89.48600 17.30000 1.000 44.53000 1007 PRO A C 1
ATOM 2903 O O . PRO A 1 378 ? -16.48600 90.50800 16.66000 1.000 47.27000 1007 PRO A O 1
ATOM 2907 N N . THR A 1 379 ? -16.02100 89.50900 18.61400 1.000 42.35000 1008 THR A N 1
ATOM 2908 C CA . THR A 1 379 ? -16.12900 90.75400 19.35700 1.000 40.92000 1008 THR A CA 1
ATOM 2909 C C . THR A 1 379 ? -14.83400 91.54700 19.36500 1.000 44.30000 1008 THR A C 1
ATOM 2910 O O . THR A 1 379 ? -14.84700 92.70600 19.78000 1.000 47.16000 1008 THR A O 1
ATOM 2914 N N . ARG A 1 380 ? -13.71800 90.96600 18.93100 1.000 41.92000 1009 ARG A N 1
ATOM 2915 C CA . ARG A 1 380 ? -12.45600 91.68000 18.94900 1.000 45.55000 1009 ARG A CA 1
ATOM 2916 C C . ARG A 1 380 ? -11.75800 91.76700 17.59600 1.000 40.59000 1009 ARG A C 1
ATOM 2917 O O . ARG A 1 380 ? -10.80700 92.54600 17.46700 1.000 45.76000 1009 ARG A O 1
ATOM 2925 N N . ARG A 1 381 ? -12.20000 91.01500 16.59300 1.000 39.95000 1010 ARG A N 1
ATOM 2926 C CA . ARG A 1 381 ? -11.54400 91.01200 15.29600 1.000 40.04000 1010 ARG A CA 1
ATOM 2927 C C . ARG A 1 381 ? -11.82600 92.32900 14.56500 1.000 40.64000 1010 ARG A C 1
ATOM 2928 O O . ARG A 1 381 ? -12.91400 92.89600 14.70100 1.000 37.79000 1010 ARG A O 1
ATOM 2936 N N . PRO A 1 382 ? -10.86900 92.82200 13.77500 1.000 40.27000 1011 PRO A N 1
ATOM 2937 C CA . PRO A 1 382 ? -11.08300 94.07900 13.03800 1.000 38.35000 1011 PRO A CA 1
ATOM 2938 C C . PRO A 1 382 ? -12.00300 93.88900 11.84000 1.000 35.79000 1011 PRO A C 1
ATOM 2939 O O . PRO A 1 382 ? -11.89200 92.91700 11.08100 1.000 36.61000 1011 PRO A O 1
ATOM 2943 N N . TYR A 1 383 ? -12.92600 94.82800 11.66500 1.000 36.80000 1012 TYR A N 1
ATOM 2944 C CA . TYR A 1 383 ? -13.81900 94.78400 10.51700 1.000 37.50000 1012 TYR A CA 1
ATOM 2945 C C . TYR A 1 383 ? -13.53400 95.87100 9.48500 1.000 40.09000 1012 TYR A C 1
ATOM 2946 O O . TYR A 1 383 ? -14.27000 95.97800 8.49800 1.000 37.57000 1012 TYR A O 1
ATOM 2955 N N . LYS A 1 384 ? -12.50400 96.68200 9.68200 1.000 37.77000 1013 LYS A N 1
ATOM 2956 C CA . LYS A 1 384 ? -12.07300 97.64200 8.67600 1.000 41.14000 1013 LYS A CA 1
ATOM 2957 C C . LYS A 1 384 ? -10.70200 97.22700 8.16500 1.000 41.96000 1013 LYS A C 1
ATOM 2958 O O . LYS A 1 384 ? -9.83100 96.84000 8.94900 1.000 38.07000 1013 LYS A O 1
ATOM 2964 N N . LEU A 1 385 ? -10.52200 97.29900 6.85100 1.000 38.06000 1014 LEU A N 1
ATOM 2965 C CA . LEU A 1 385 ? -9.23300 96.96600 6.25500 1.000 36.51000 1014 LEU A CA 1
ATOM 2966 C C . LEU A 1 385 ? -8.04300 97.67800 6.89400 1.000 39.01000 1014 LEU A C 1
ATOM 2967 O O . LEU A 1 385 ? -7.01600 97.01100 7.11600 1.000 41.02000 1014 LEU A O 1
ATOM 2972 N N . PRO A 1 386 ? -8.08700 98.98500 7.20700 1.000 44.66000 1015 PRO A N 1
ATOM 2973 C CA . PRO A 1 386 ? -6.92500 99.59800 7.87500 1.000 42.79000 1015 PRO A CA 1
ATOM 2974 C C . PRO A 1 386 ? -6.70500 99.09900 9.28500 1.000 42.63000 1015 PRO A C 1
ATOM 2975 O O . PRO A 1 386 ? -5.54800 99.04000 9.72600 1.000 47.04000 1015 PRO A O 1
ATOM 2979 N N . ASP A 1 387 ? -7.77500 98.76800 10.02100 1.000 41.91000 1016 ASP A N 1
ATOM 2980 C CA . ASP A 1 387 ? -7.59100 98.20000 11.35100 1.000 44.63000 1016 ASP A CA 1
ATOM 2981 C C . ASP A 1 387 ? -6.91900 96.84200 11.26700 1.000 42.97000 1016 ASP A C 1
ATOM 2982 O O . ASP A 1 387 ? -6.03500 96.53300 12.07000 1.000 44.41000 1016 ASP A O 1
ATOM 2987 N N . LEU A 1 388 ? -7.33800 96.01600 10.30900 1.000 37.51000 1017 LEU A N 1
ATOM 2988 C CA . LEU A 1 388 ? -6.63300 94.77000 10.03000 1.000 42.40000 1017 LEU A CA 1
ATOM 2989 C C . LEU A 1 388 ? -5.14900 95.03800 9.79100 1.000 49.51000 1017 LEU A C 1
ATOM 2990 O O . LEU A 1 388 ? -4.28400 94.49300 10.48700 1.000 47.14000 1017 LEU A O 1
ATOM 2995 N N . CYS A 1 389 ? -4.84500 95.90300 8.81300 1.000 46.40000 1018 CYS A N 1
ATOM 2996 C CA . CYS A 1 389 ? -3.46300 96.28300 8.52700 1.000 48.78000 1018 CYS A CA 1
ATOM 2997 C C . CYS A 1 389 ? -2.73700 96.74100 9.78700 1.000 52.63000 1018 CYS A C 1
ATOM 2998 O O . CYS A 1 389 ? -1.62900 96.27500 10.08500 1.000 52.44000 1018 CYS A O 1
ATOM 3001 N N . THR A 1 390 ? -3.35700 97.65100 10.54600 1.000 51.59000 1019 THR A N 1
ATOM 3002 C CA . THR A 1 390 ? -2.73100 98.14800 11.77100 1.000 50.72000 1019 THR A CA 1
ATOM 3003 C C . THR A 1 390 ? -2.39600 97.00400 12.72000 1.000 53.06000 1019 THR A C 1
ATOM 3004 O O . THR A 1 390 ? -1.26900 96.89800 13.21400 1.000 52.35000 1019 THR A O 1
ATOM 3008 N N . GLU A 1 391 ? -3.36000 96.12300 12.97500 1.000 52.98000 1020 GLU A N 1
ATOM 3009 C CA . GLU A 1 391 ? -3.13400 95.06100 13.94600 1.000 52.22000 1020 GLU A CA 1
ATOM 3010 C C . GLU A 1 391 ? -2.15700 93.99400 13.45900 1.000 50.40000 1020 GLU A C 1
ATOM 3011 O O . GLU A 1 391 ? -1.68300 93.20000 14.27500 1.000 56.59000 1020 GLU A O 1
ATOM 3017 N N . LEU A 1 392 ? -1.82900 93.96000 12.17000 1.000 52.31000 1021 LEU A N 1
ATOM 3018 C CA . LEU A 1 392 ? -0.86400 93.00500 11.63800 1.000 54.61000 1021 LEU A CA 1
ATOM 3019 C C . LEU A 1 392 ? 0.45400 93.65900 11.25000 1.000 57.21000 1021 LEU A C 1
ATOM 3020 O O . LEU A 1 392 ? 1.26700 93.02500 10.56400 1.000 55.31000 1021 LEU A O 1
ATOM 3025 N N . ASN A 1 393 ? 0.67700 94.91200 11.65700 1.000 57.27000 1022 ASN A N 1
ATOM 3026 C CA . ASN A 1 393 ? 1.94000 95.60900 11.41800 1.000 55.46000 1022 ASN A CA 1
ATOM 3027 C C . ASN A 1 393 ? 2.30400 95.61200 9.94000 1.000 59.76000 1022 ASN A C 1
ATOM 3028 O O . ASN A 1 393 ? 3.46300 95.41600 9.56400 1.000 62.87000 1022 ASN A O 1
ATOM 3033 N N . THR A 1 394 ? 1.30800 95.82200 9.08600 1.000 54.80000 1023 THR A N 1
ATOM 3034 C CA . THR A 1 394 ? 1.51200 95.70900 7.65400 1.000 54.79000 1023 THR A CA 1
ATOM 3035 C C . THR A 1 394 ? 0.92800 96.92600 6.96100 1.000 55.50000 1023 THR A C 1
ATOM 3036 O O . THR A 1 394 ? -0.15400 97.40000 7.31800 1.000 58.52000 1023 THR A O 1
ATOM 3040 N N . SER A 1 395 ? 1.66000 97.43900 5.98500 1.000 52.27000 1024 SER A N 1
ATOM 3041 C CA . SER A 1 395 ? 1.10700 98.46800 5.12400 1.000 51.39000 1024 SER A CA 1
ATOM 3042 C C . SER A 1 395 ? -0.03900 97.89000 4.30200 1.000 48.89000 1024 SER A C 1
ATOM 3043 O O . SER A 1 395 ? 0.01200 96.74000 3.85500 1.000 47.43000 1024 SER A O 1
ATOM 3046 N N . LEU A 1 396 ? -1.09000 98.69800 4.12300 1.000 47.55000 1025 LEU A N 1
ATOM 3047 C CA . LEU A 1 396 ? -2.06200 98.44400 3.06500 1.000 43.78000 1025 LEU A CA 1
ATOM 3048 C C . LEU A 1 396 ? -1.36800 98.09400 1.75200 1.000 46.83000 1025 LEU A C 1
ATOM 3049 O O . LEU A 1 396 ? -1.90400 97.32000 0.94800 1.000 41.53000 1025 LEU A O 1
ATOM 3054 N N . GLN A 1 397 ? -0.17700 98.66500 1.52500 1.000 41.88000 1026 GLN A N 1
ATOM 3055 C CA . GLN A 1 397 ? 0.60600 98.41700 0.31700 1.000 46.98000 1026 GLN A CA 1
ATOM 3056 C C . GLN A 1 397 ? 1.03600 96.95800 0.21200 1.000 49.59000 1026 GLN A C 1
ATOM 3057 O O . GLN A 1 397 ? 1.28100 96.46600 -0.89400 1.000 52.30000 1026 GLN A O 1
ATOM 3063 N N . ASP A 1 398 ? 1.13700 96.25200 1.34400 1.000 46.80000 1027 ASP A N 1
ATOM 3064 C CA . ASP A 1 398 ? 1.68100 94.90200 1.36000 1.000 51.92000 1027 ASP A CA 1
ATOM 3065 C C . ASP A 1 398 ? 0.70200 93.82300 1.78900 1.000 53.51000 1027 ASP A C 1
ATOM 3066 O O . ASP A 1 398 ? 1.04900 92.64000 1.69400 1.000 56.13000 1027 ASP A O 1
ATOM 3071 N N . ILE A 1 399 ? -0.48800 94.18000 2.28500 1.000 50.73000 1028 ILE A N 1
ATOM 3072 C CA . ILE A 1 399 ? -1.39700 93.15900 2.78700 1.000 48.93000 1028 ILE A CA 1
ATOM 3073 C C . ILE A 1 399 ? -1.82600 92.26900 1.63800 1.000 45.13000 1028 ILE A C 1
ATOM 3074 O O . ILE A 1 399 ? -1.97400 92.71300 0.49200 1.000 46.85000 1028 ILE A O 1
ATOM 3079 N N . GLU A 1 400 ? -1.99300 90.99100 1.93400 1.000 45.92000 1029 GLU A N 1
ATOM 3080 C CA . GLU A 1 400 ? -2.57400 90.04700 0.99700 1.000 45.38000 1029 GLU A CA 1
ATOM 3081 C C . GLU A 1 400 ? -3.93000 89.63800 1.54900 1.000 46.62000 1029 GLU A C 1
ATOM 3082 O O . GLU A 1 400 ? -4.01900 89.12900 2.67400 1.000 43.24000 1029 GLU A O 1
ATOM 3088 N N . ILE A 1 401 ? -4.97700 89.88700 0.77400 1.000 37.74000 1030 ILE A N 1
ATOM 3089 C CA . ILE A 1 401 ? -6.33800 89.57300 1.17100 1.000 37.39000 1030 ILE A CA 1
ATOM 3090 C C . ILE A 1 401 ? -7.08400 89.14300 -0.08200 1.000 40.69000 1030 ILE A C 1
ATOM 3091 O O . ILE A 1 401 ? -6.85500 89.68400 -1.17100 1.000 41.11000 1030 ILE A O 1
ATOM 3096 N N . THR A 1 402 ? -7.94200 88.13900 0.06200 1.000 39.55000 1031 THR A N 1
ATOM 3097 C CA . THR A 1 402 ? -8.62800 87.53700 -1.06600 1.000 44.80000 1031 THR A CA 1
ATOM 3098 C C . THR A 1 402 ? -10.08500 87.96500 -1.07900 1.000 40.00000 1031 THR A C 1
ATOM 3099 O O . THR A 1 402 ? -10.66500 88.28600 -0.04100 1.000 40.98000 1031 THR A O 1
ATOM 3103 N N . CYS A 1 403 ? -10.66700 87.94400 -2.27000 1.000 45.38000 1032 CYS A N 1
ATOM 3104 C CA . CYS A 1 403 ? -12.07000 88.29100 -2.43500 1.000 43.26000 1032 CYS A CA 1
ATOM 3105 C C . CYS A 1 403 ? -12.93800 87.20300 -1.81600 1.000 46.64000 1032 CYS A C 1
ATOM 3106 O O . CYS A 1 403 ? -12.68000 86.01400 -2.02000 1.000 52.27000 1032 CYS A O 1
ATOM 3109 N N . VAL A 1 404 ? -13.95300 87.60600 -1.03900 1.000 41.68000 1033 VAL A N 1
ATOM 3110 C CA . VAL A 1 404 ? -14.82500 86.64200 -0.36900 1.000 45.05000 1033 VAL A CA 1
ATOM 3111 C C . VAL A 1 404 ? -15.57200 85.78200 -1.37100 1.000 50.90000 1033 VAL A C 1
ATOM 3112 O O . VAL A 1 404 ? -15.99200 84.67000 -1.04100 1.000 51.45000 1033 VAL A O 1
ATOM 3116 N N . TYR A 1 405 ? -15.73400 86.26400 -2.60100 1.000 50.08000 1034 TYR A N 1
ATOM 3117 C CA . TYR A 1 405 ? -16.52300 85.56400 -3.60400 1.000 51.34000 1034 TYR A CA 1
ATOM 3118 C C . TYR A 1 405 ? -15.64800 84.67500 -4.47800 1.000 52.65000 1034 TYR A C 1
ATOM 3119 O O . TYR A 1 405 ? -15.86200 83.46100 -4.55500 1.000 55.12000 1034 TYR A O 1
ATOM 3128 N N . CYS A 1 406 ? -14.65200 85.26600 -5.12900 1.000 50.95000 1035 CYS A N 1
ATOM 3129 C CA . CYS A 1 406 ? -13.86700 84.56600 -6.13100 1.000 51.29000 1035 CYS A CA 1
ATOM 3130 C C . CYS A 1 406 ? -12.49500 84.12500 -5.63200 1.000 55.56000 1035 CYS A C 1
ATOM 3131 O O . CYS A 1 406 ? -11.77400 83.45700 -6.37900 1.000 57.83000 1035 CYS A O 1
ATOM 3134 N N . LYS A 1 407 ? -12.10400 84.50700 -4.41600 1.000 50.15000 1036 LYS A N 1
ATOM 3135 C CA . LYS A 1 407 ? -10.89700 84.06600 -3.72800 1.000 46.77000 1036 LYS A CA 1
ATOM 3136 C C . LYS A 1 407 ? -9.60000 84.54200 -4.37100 1.000 47.40000 1036 LYS A C 1
ATOM 3137 O O . LYS A 1 407 ? -8.52400 84.22700 -3.84600 1.000 47.86000 1036 LYS A O 1
ATOM 3143 N N . THR A 1 408 ? -9.64700 85.29400 -5.47100 1.000 47.77000 1037 THR A N 1
ATOM 3144 C CA . THR A 1 408 ? -8.42200 85.89000 -5.99500 1.000 48.43000 1037 THR A CA 1
ATOM 3145 C C . THR A 1 408 ? -7.82900 86.84800 -4.96900 1.000 45.04000 1037 THR A C 1
ATOM 3146 O O . THR A 1 408 ? -8.54400 87.50700 -4.21100 1.000 48.67000 1037 THR A O 1
ATOM 3150 N N . VAL A 1 409 ? -6.50600 86.92900 -4.95100 1.000 40.77000 1038 VAL A N 1
ATOM 3151 C CA . VAL A 1 409 ? -5.84900 87.95200 -4.15700 1.000 44.19000 1038 VAL A CA 1
ATOM 3152 C C . VAL A 1 409 ? -6.14500 89.31100 -4.77300 1.000 45.96000 1038 VAL A C 1
ATOM 3153 O O . VAL A 1 409 ? -5.97400 89.51000 -5.98400 1.000 44.69000 1038 VAL A O 1
ATOM 3157 N N . LEU A 1 410 ? -6.61100 90.24900 -3.95100 1.000 42.89000 1039 LEU A N 1
ATOM 3158 C CA . LEU A 1 410 ? -6.89200 91.59100 -4.45500 1.000 45.18000 1039 LEU A CA 1
ATOM 3159 C C . LEU A 1 410 ? -5.61000 92.25700 -4.92400 1.000 41.94000 1039 LEU A C 1
ATOM 3160 O O . LEU A 1 410 ? -4.58900 92.21000 -4.23900 1.000 39.34000 1039 LEU A O 1
ATOM 3165 N N . GLU A 1 411 ? -5.66000 92.88000 -6.09400 1.000 40.46000 1040 GLU A N 1
ATOM 3166 C CA . GLU A 1 411 ? -4.50800 93.65200 -6.52000 1.000 47.56000 1040 GLU A CA 1
ATOM 3167 C C . GLU A 1 411 ? -4.48300 94.98500 -5.77100 1.000 45.64000 1040 GLU A C 1
ATOM 3168 O O . GLU A 1 411 ? -5.46700 95.38600 -5.13600 1.000 44.94000 1040 GLU A O 1
ATOM 3174 N N . LEU A 1 412 ? -3.33600 95.66700 -5.84100 1.000 41.12000 1041 LEU A N 1
ATOM 3175 C CA . LEU A 1 412 ? -3.13600 96.88300 -5.05300 1.000 47.36000 1041 LEU A CA 1
ATOM 3176 C C . LEU A 1 412 ? -4.20200 97.93300 -5.34700 1.000 45.50000 1041 LEU A C 1
ATOM 3177 O O . LEU A 1 412 ? -4.70700 98.57400 -4.42100 1.000 47.07000 1041 LEU A O 1
ATOM 3182 N N . THR A 1 413 ? -4.56500 98.12100 -6.62100 1.000 47.41000 1042 THR A N 1
ATOM 3183 C CA . THR A 1 413 ? -5.65600 99.03800 -6.94100 1.000 49.11000 1042 THR A CA 1
ATOM 3184 C C . THR A 1 413 ? -6.90600 98.67700 -6.15500 1.000 48.26000 1042 THR A C 1
ATOM 3185 O O . THR A 1 413 ? -7.55000 99.54300 -5.54800 1.000 43.63000 1042 THR A O 1
ATOM 3189 N N . GLU A 1 414 ? -7.24100 97.38300 -6.13000 1.000 48.54000 1043 GLU A N 1
ATOM 3190 C CA . GLU A 1 414 ? -8.46000 96.91900 -5.48100 1.000 42.78000 1043 GLU A CA 1
ATOM 3191 C C . GLU A 1 414 ? -8.39800 97.04800 -3.96600 1.000 40.03000 1043 GLU A C 1
ATOM 3192 O O . GLU A 1 414 ? -9.44300 97.21300 -3.31700 1.000 39.40000 1043 GLU A O 1
ATOM 3198 N N . VAL A 1 415 ? -7.20600 96.93600 -3.38400 1.000 38.49000 1044 VAL A N 1
ATOM 3199 C CA . VAL A 1 415 ? -7.07200 97.08900 -1.94000 1.000 41.44000 1044 VAL A CA 1
ATOM 3200 C C . VAL A 1 415 ? -7.30200 98.53800 -1.55300 1.000 39.27000 1044 VAL A C 1
ATOM 3201 O O . VAL A 1 415 ? -7.98300 98.83700 -0.56500 1.000 36.28000 1044 VAL A O 1
ATOM 3205 N N . PHE A 1 416 ? -6.73200 99.45400 -2.33100 1.000 40.20000 1045 PHE A N 1
ATOM 3206 C CA . PHE A 1 416 ? -6.97200 100.87700 -2.13100 1.000 38.78000 1045 PHE A CA 1
ATOM 3207 C C . PHE A 1 416 ? -8.44800 101.20400 -2.23500 1.000 31.14000 1045 PHE A C 1
ATOM 3208 O O . PHE A 1 416 ? -8.99300 101.91200 -1.38800 1.000 31.96000 1045 PHE A O 1
ATOM 3216 N N . GLU A 1 417 ? -9.10000 100.72400 -3.29700 1.000 36.15000 1046 GLU A N 1
ATOM 3217 C CA . GLU A 1 417 ? -10.51600 101.01600 -3.49700 1.000 36.16000 1046 GLU A CA 1
ATOM 3218 C C . GLU A 1 417 ? -11.34800 100.50400 -2.33500 1.000 38.36000 1046 GLU A C 1
ATOM 3219 O O . GLU A 1 417 ? -12.25300 101.19800 -1.85400 1.000 32.10000 1046 GLU A O 1
ATOM 3225 N N . PHE A 1 418 ? -11.06300 99.28000 -1.88100 1.000 35.52000 1047 PHE A N 1
ATOM 3226 C CA . PHE A 1 418 ? -11.81100 98.70900 -0.77400 1.000 34.14000 1047 PHE A CA 1
ATOM 3227 C C . PHE A 1 418 ? -11.73900 99.60500 0.45100 1.000 28.20000 1047 PHE A C 1
ATOM 3228 O O . PHE A 1 418 ? -12.75900 99.88200 1.08800 1.000 32.81000 1047 PHE A O 1
ATOM 3236 N N . ALA A 1 419 ? -10.53200 100.04100 0.81300 1.000 30.74000 1048 ALA A N 1
ATOM 3237 C CA . ALA A 1 419 ? -10.37600 100.93900 1.95500 1.000 31.15000 1048 ALA A CA 1
ATOM 3238 C C . ALA A 1 419 ? -11.04800 102.28100 1.67800 1.000 36.50000 1048 ALA A C 1
ATOM 3239 O O . ALA A 1 419 ? -11.75000 102.82900 2.53400 1.000 30.50000 1048 ALA A O 1
ATOM 3241 N N . ARG A 1 420 ? -10.84200 102.81300 0.46900 1.000 33.97000 1049 ARG A N 1
ATOM 3242 C CA . ARG A 1 420 ? -11.41200 104.09800 0.08400 1.000 33.94000 1049 ARG A CA 1
ATOM 3243 C C . ARG A 1 420 ? -12.93300 104.07300 0.14700 1.000 30.74000 1049 ARG A C 1
ATOM 3244 O O . ARG A 1 420 ? -13.55400 105.05700 0.54800 1.000 32.53000 1049 ARG A O 1
ATOM 3252 N N . LYS A 1 421 ? -13.55200 102.95000 -0.22600 1.000 29.12000 1050 LYS A N 1
ATOM 3253 C CA . LYS A 1 421 ? -15.00700 102.85000 -0.22800 1.000 30.17000 1050 LYS A CA 1
ATOM 3254 C C . LYS A 1 421 ? -15.59000 102.50900 1.13600 1.000 29.71000 1050 LYS A C 1
ATOM 3255 O O . LYS A 1 421 ? -16.80500 102.31200 1.23200 1.000 32.33000 1050 LYS A O 1
ATOM 3261 N N . ASP A 1 422 ? -14.76000 102.42700 2.17800 1.000 28.27000 1051 ASP A N 1
ATOM 3262 C CA . ASP A 1 422 ? -15.21300 102.19000 3.54300 1.000 33.26000 1051 ASP A CA 1
ATOM 3263 C C . ASP A 1 422 ? -16.04800 100.91500 3.63400 1.000 32.97000 1051 ASP A C 1
ATOM 3264 O O . ASP A 1 422 ? -17.12100 100.89800 4.22500 1.000 31.09000 1051 ASP A O 1
ATOM 3269 N N . LEU A 1 423 ? -15.55000 99.84800 3.01700 1.000 30.32000 1052 LEU A N 1
ATOM 3270 C CA . LEU A 1 423 ? -16.20900 98.55800 3.07600 1.000 30.45000 1052 LEU A CA 1
ATOM 3271 C C . LEU A 1 423 ? -15.70000 97.77400 4.28400 1.000 35.78000 1052 LEU A C 1
ATOM 3272 O O . LEU A 1 423 ? -14.78100 98.19400 4.99300 1.000 36.81000 1052 LEU A O 1
ATOM 3277 N N . PHE A 1 424 ? -16.31200 96.62200 4.53200 1.000 37.54000 1053 PHE A N 1
ATOM 3278 C CA . PHE A 1 424 ? -16.05400 95.87600 5.75600 1.000 35.28000 1053 PHE A CA 1
ATOM 3279 C C . PHE A 1 424 ? -15.44100 94.51800 5.43500 1.000 34.91000 1053 PHE A C 1
ATOM 3280 O O . PHE A 1 424 ? -15.93000 93.79400 4.56000 1.000 36.60000 1053 PHE A O 1
ATOM 3288 N N . VAL A 1 425 ? -14.34700 94.20200 6.13300 1.000 33.95000 1054 VAL A N 1
ATOM 3289 C CA . VAL A 1 425 ? -13.79700 92.85200 6.14700 1.000 37.34000 1054 VAL A CA 1
ATOM 3290 C C . VAL A 1 425 ? -14.88600 91.88600 6.59100 1.000 32.99000 1054 VAL A C 1
ATOM 3291 O O . VAL A 1 425 ? -15.59300 92.15200 7.56400 1.000 37.56000 1054 VAL A O 1
ATOM 3295 N N . VAL A 1 426 ? -15.04600 90.77900 5.87100 1.000 39.02000 1055 VAL A N 1
ATOM 3296 C CA . VAL A 1 426 ? -15.98000 89.72000 6.25200 1.000 36.76000 1055 VAL A CA 1
ATOM 3297 C C . VAL A 1 426 ? -15.18800 88.44900 6.55500 1.000 41.58000 1055 VAL A C 1
ATOM 3298 O O . VAL A 1 426 ? -14.24200 88.10200 5.83700 1.000 38.02000 1055 VAL A O 1
ATOM 3302 N N . TYR A 1 427 ? -15.58500 87.74600 7.61300 1.000 41.54000 1056 TYR A N 1
ATOM 3303 C CA . TYR A 1 427 ? -14.85400 86.58000 8.09400 1.000 43.42000 1056 TYR A CA 1
ATOM 3304 C C . TYR A 1 427 ? -15.59400 85.30800 7.71900 1.000 46.21000 1056 TYR A C 1
ATOM 3305 O O . TYR A 1 427 ? -16.77600 85.14700 8.04900 1.000 46.22000 1056 TYR A O 1
ATOM 3314 N N . ARG A 1 428 ? -14.89200 84.41500 7.02800 1.000 42.08000 1057 ARG A N 1
ATOM 3315 C CA . ARG A 1 428 ? -15.38200 83.08300 6.69400 1.000 45.75000 1057 ARG A CA 1
ATOM 3316 C C . ARG A 1 428 ? -14.43100 82.08100 7.33700 1.000 47.67000 1057 ARG A C 1
ATOM 3317 O O . ARG A 1 428 ? -13.25300 82.01300 6.96500 1.000 43.15000 1057 ARG A O 1
ATOM 3325 N N . ASP A 1 429 ? -14.94200 81.32400 8.30700 1.000 44.89000 1058 ASP A N 1
ATOM 3326 C CA . ASP A 1 429 ? -14.15400 80.34400 9.04700 1.000 42.18000 1058 ASP A CA 1
ATOM 3327 C C . ASP A 1 429 ? -12.92500 81.00800 9.65300 1.000 42.79000 1058 ASP A C 1
ATOM 3328 O O . ASP A 1 429 ? -11.80400 80.51300 9.54900 1.000 38.96000 1058 ASP A O 1
ATOM 3333 N N . SER A 1 430 ? -13.15800 82.18000 10.25500 1.000 40.53000 1059 SER A N 1
ATOM 3334 C CA . SER A 1 430 ? -12.15900 83.00500 10.92300 1.000 41.18000 1059 SER A CA 1
ATOM 3335 C C . SER A 1 430 ? -11.03400 83.47200 9.98900 1.000 38.68000 1059 SER A C 1
ATOM 3336 O O . SER A 1 430 ? -9.98200 83.91600 10.44800 1.000 42.29000 1059 SER A O 1
ATOM 3339 N N . ILE A 1 431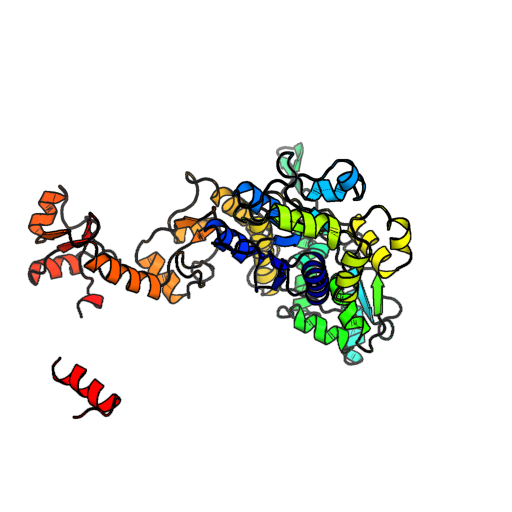 ? -11.24000 83.41000 8.68300 1.000 42.25000 1060 ILE A N 1
ATOM 3340 C CA . ILE A 1 431 ? -10.31900 83.98000 7.70300 1.000 40.52000 1060 ILE A CA 1
ATOM 3341 C C . ILE A 1 431 ? -10.91300 85.29600 7.20300 1.000 42.25000 1060 ILE A C 1
ATOM 3342 O O . ILE A 1 431 ? -12.06500 85.30300 6.76200 1.000 41.05000 1060 ILE A O 1
ATOM 3347 N N . PRO A 1 432 ? -10.17100 86.39600 7.24000 1.000 36.44000 1061 PRO A N 1
ATOM 3348 C CA . PRO A 1 432 ? -10.70600 87.67400 6.74500 1.000 40.85000 1061 PRO A CA 1
ATOM 3349 C C . PRO A 1 432 ? -10.63700 87.78500 5.22700 1.000 38.45000 1061 PRO A C 1
ATOM 3350 O O . PRO A 1 432 ? -9.64400 87.42000 4.58900 1.000 37.60000 1061 PRO A O 1
ATOM 3354 N N . HIS A 1 433 ? -11.72100 88.29000 4.64600 1.000 33.69000 1062 HIS A N 1
ATOM 3355 C CA . HIS A 1 433 ? -11.80400 88.51700 3.21600 1.000 36.83000 1062 HIS A CA 1
ATOM 3356 C C . HIS A 1 433 ? -12.23300 89.95300 2.94700 1.000 38.43000 1062 HIS A C 1
ATOM 3357 O O . HIS A 1 433 ? -12.85300 90.60700 3.78600 1.000 37.83000 1062 HIS A O 1
ATOM 3364 N N . ALA A 1 434 ? -11.88700 90.42800 1.75300 1.000 34.34000 1063 ALA A N 1
ATOM 3365 C CA . ALA A 1 434 ? -12.48400 91.63500 1.19900 1.000 39.51000 1063 ALA A CA 1
ATOM 3366 C C . ALA A 1 434 ? -13.24200 91.25500 -0.06900 1.000 40.38000 1063 ALA A C 1
ATOM 3367 O O . ALA A 1 434 ? -13.87200 90.19200 -0.12200 1.000 38.29000 1063 ALA A O 1
ATOM 3369 N N . ALA A 1 435 ? -13.18500 92.09700 -1.09900 1.000 38.25000 1064 ALA A N 1
ATOM 3370 C CA . ALA A 1 435 ? -13.83100 91.75600 -2.35900 1.000 38.74000 1064 ALA A CA 1
ATOM 3371 C C . ALA A 1 435 ? -13.12500 92.49200 -3.48500 1.000 38.11000 1064 ALA A C 1
ATOM 3372 O O . ALA A 1 435 ? -12.63300 93.61000 -3.28900 1.000 37.10000 1064 ALA A O 1
ATOM 3374 N N . CYS A 1 436 ? -13.06500 91.86400 -4.65400 1.000 38.03000 1065 CYS A N 1
ATOM 3375 C CA . CYS A 1 436 ? -12.33700 92.47700 -5.75400 1.000 43.27000 1065 CYS A CA 1
ATOM 3376 C C . CYS A 1 436 ? -13.25800 93.37200 -6.58700 1.000 39.58000 1065 CYS A C 1
ATOM 3377 O O . CYS A 1 436 ? -14.48900 93.31700 -6.48800 1.000 39.13000 1065 CYS A O 1
ATOM 3380 N N . HIS A 1 437 ? -12.63000 94.21900 -7.40200 1.000 45.96000 1066 HIS A N 1
ATOM 3381 C CA . HIS A 1 437 ? -13.37200 95.19200 -8.20000 1.000 46.04000 1066 HIS A CA 1
ATOM 3382 C C . HIS A 1 437 ? -14.45600 94.50600 -9.03000 1.000 52.11000 1066 HIS A C 1
ATOM 3383 O O . HIS A 1 437 ? -15.62100 94.92200 -9.02200 1.000 51.60000 1066 HIS A O 1
ATOM 3390 N N . LYS A 1 438 ? -14.09600 93.40700 -9.70400 1.000 52.35000 1067 LYS A N 1
ATOM 3391 C CA . LYS A 1 438 ? -15.03100 92.72000 -10.59300 1.000 49.46000 1067 LYS A CA 1
ATOM 3392 C C . LYS A 1 438 ? -16.21800 92.13800 -9.83400 1.000 54.85000 1067 LYS A C 1
ATOM 3393 O O . LYS A 1 438 ? -17.35600 92.17500 -10.32300 1.000 50.73000 1067 LYS A O 1
ATOM 3399 N N . CYS A 1 439 ? -15.98200 91.57800 -8.64500 1.000 51.20000 1068 CYS A N 1
ATOM 3400 C CA . CYS A 1 439 ? -17.09500 90.99700 -7.90100 1.000 45.88000 1068 CYS A CA 1
ATOM 3401 C C . CYS A 1 439 ? -18.02500 92.07200 -7.35600 1.000 51.31000 1068 CYS A C 1
ATOM 3402 O O . CYS A 1 439 ? -19.24900 91.89200 -7.34900 1.000 54.45000 1068 CYS A O 1
ATOM 3405 N N . ILE A 1 440 ? -17.46700 93.17500 -6.85200 1.000 48.64000 1069 ILE A N 1
ATOM 3406 C CA . ILE A 1 440 ? -18.31500 94.26600 -6.38700 1.000 48.58000 1069 ILE A CA 1
ATOM 3407 C C . ILE A 1 440 ? -19.19900 94.76000 -7.52300 1.000 51.68000 1069 ILE A C 1
ATOM 3408 O O . ILE A 1 440 ? -20.41900 94.88000 -7.37300 1.000 51.80000 1069 ILE A O 1
ATOM 3413 N N . ASP A 1 441 ? -18.59800 95.02400 -8.68600 1.000 54.63000 1070 ASP A N 1
ATOM 3414 C CA . ASP A 1 441 ? -19.35900 95.53900 -9.82100 1.000 56.72000 1070 ASP A CA 1
ATOM 3415 C C . ASP A 1 441 ? -20.46700 94.57300 -10.22100 1.000 57.00000 1070 ASP A C 1
ATOM 3416 O O . ASP A 1 441 ? -21.64800 94.93900 -10.25800 1.000 58.06000 1070 ASP A O 1
ATOM 3421 N N . PHE A 1 442 ? -20.09900 93.32500 -10.51600 1.000 59.33000 1071 PHE A N 1
ATOM 3422 C CA . PHE A 1 442 ? -21.08000 92.31100 -10.89000 1.000 59.55000 1071 PHE A CA 1
ATOM 3423 C C . PHE A 1 442 ? -22.22900 92.25300 -9.89000 1.000 58.49000 1071 PHE A C 1
ATOM 3424 O O . PHE A 1 442 ? -23.39900 92.40900 -10.25600 1.000 59.59000 1071 PHE A O 1
ATOM 3432 N N . TYR A 1 443 ? -21.91500 92.04300 -8.61300 1.000 53.60000 1072 TYR A N 1
ATOM 3433 C CA . TYR A 1 443 ? -22.98800 91.88700 -7.63800 1.000 56.23000 1072 TYR A CA 1
ATOM 3434 C C . TYR A 1 443 ? -23.65100 93.20600 -7.26300 1.000 57.47000 1072 TYR A C 1
ATOM 3435 O O . TYR A 1 443 ? -24.68200 93.18100 -6.58200 1.000 58.57000 1072 TYR A O 1
ATOM 3444 N N . SER A 1 444 ? -23.08100 94.34900 -7.66100 1.000 55.95000 1073 SER A N 1
ATOM 3445 C CA . SER A 1 444 ? -23.83500 95.60000 -7.61600 1.000 57.32000 1073 SER A CA 1
ATOM 3446 C C . SER A 1 444 ? -24.95600 95.57600 -8.64500 1.000 55.15000 1073 SER A C 1
ATOM 3447 O O . SER A 1 444 ? -26.10900 95.89300 -8.33100 1.000 60.20000 1073 SER A O 1
ATOM 3450 N N . ARG A 1 445 ? -24.62900 95.18000 -9.88000 1.000 57.66000 1074 ARG A N 1
ATOM 3451 C CA . ARG A 1 445 ? -25.62400 95.12600 -10.94900 1.000 56.90000 1074 ARG A CA 1
ATOM 3452 C C . ARG A 1 445 ? -26.71700 94.11200 -10.64300 1.000 63.25000 1074 ARG A C 1
ATOM 3453 O O . ARG A 1 445 ? -27.90800 94.39400 -10.83100 1.000 66.32000 1074 ARG A O 1
ATOM 3461 N N . ILE A 1 446 ? -26.33600 92.92500 -10.16800 1.000 60.84000 1075 ILE A N 1
ATOM 3462 C CA . ILE A 1 446 ? -27.34100 91.91400 -9.84700 1.000 63.58000 1075 ILE A CA 1
ATOM 3463 C C . ILE A 1 446 ? -28.24400 92.40300 -8.72100 1.000 63.04000 1075 ILE A C 1
ATOM 3464 O O . ILE A 1 446 ? -29.47400 92.27100 -8.78400 1.000 68.14000 1075 ILE A O 1
ATOM 3469 N N . ARG A 1 447 ? -27.64700 92.99500 -7.68500 1.000 62.11000 1076 ARG A N 1
ATOM 3470 C CA . ARG A 1 447 ? -28.40500 93.53900 -6.56200 1.000 61.70000 1076 ARG A CA 1
ATOM 3471 C C . ARG A 1 447 ? -29.40700 94.59300 -7.01700 1.000 61.95000 1076 ARG A C 1
ATOM 3472 O O . ARG A 1 447 ? -30.49400 94.71200 -6.43800 1.000 62.07000 1076 ARG A O 1
ATOM 3480 N N . GLU A 1 448 ? -29.05700 95.35300 -8.05800 1.000 59.17000 1077 GLU A N 1
ATOM 3481 C CA . GLU A 1 448 ? -29.90100 96.45100 -8.52500 1.000 67.11000 1077 GLU A CA 1
ATOM 3482 C C . GLU A 1 448 ? -31.22700 95.93300 -9.06900 1.000 70.82000 1077 GLU A C 1
ATOM 3483 O O . GLU A 1 448 ? -32.30500 96.41000 -8.68700 1.000 68.26000 1077 GLU A O 1
ATOM 3489 N N . LEU A 1 449 ? -31.16200 94.93200 -9.94900 1.000 72.33000 1078 LEU A N 1
ATOM 3490 C CA . LEU A 1 449 ? -32.36700 94.39200 -10.56900 1.000 68.26000 1078 LEU A CA 1
ATOM 3491 C C . LEU A 1 449 ? -33.22200 93.64000 -9.55500 1.000 72.28000 1078 LEU A C 1
ATOM 3492 O O . LEU A 1 449 ? -34.40400 93.95500 -9.36500 1.000 72.47000 1078 LEU A O 1
ATOM 3497 N N . ARG A 1 450 ? -32.62700 92.67200 -8.85800 1.000 69.55000 1079 ARG A N 1
ATOM 3498 C CA . ARG A 1 450 ? -33.38800 91.75500 -8.01700 1.000 71.45000 1079 ARG A CA 1
ATOM 3499 C C . ARG A 1 450 ? -33.92300 92.38600 -6.73600 1.000 72.71000 1079 ARG A C 1
ATOM 3500 O O . ARG A 1 450 ? -34.70300 91.73700 -6.03100 1.000 70.12000 1079 ARG A O 1
ATOM 3508 N N . HIS A 1 451 ? -33.53400 93.61400 -6.39600 1.000 76.01000 1080 HIS A N 1
ATOM 3509 C CA . HIS A 1 451 ? -33.93100 94.20400 -5.11600 1.000 73.44000 1080 HIS A CA 1
ATOM 3510 C C . HIS A 1 451 ? -34.27900 95.68300 -5.28100 1.000 69.92000 1080 HIS A C 1
ATOM 3511 O O . HIS A 1 451 ? -33.71500 96.55500 -4.63300 1.000 71.24000 1080 HIS A O 1
ATOM 3518 N N . TYR A 1 452 ? -35.24400 95.98100 -6.14500 1.000 76.96000 1081 TYR A N 1
ATOM 3519 C CA . TYR A 1 452 ? -35.55800 97.36300 -6.49200 1.000 71.80000 1081 TYR A CA 1
ATOM 3520 C C . TYR A 1 452 ? -36.83800 97.78500 -5.77500 1.000 72.90000 1081 TYR A C 1
ATOM 3521 O O . TYR A 1 452 ? -37.93700 97.73500 -6.32700 1.000 80.36000 1081 TYR A O 1
ATOM 3530 N N . SER A 1 453 ? -36.68400 98.22700 -4.52500 1.000 65.78000 1082 SER A N 1
ATOM 3531 C CA . SER A 1 453 ? -37.83800 98.60800 -3.71600 1.000 63.19000 1082 SER A CA 1
ATOM 3532 C C . SER A 1 453 ? -38.54800 99.82400 -4.30400 1.000 69.52000 1082 SER A C 1
ATOM 3533 O O . SER A 1 453 ? -39.55700 99.67900 -5.00000 1.000 72.48000 1082 SER A O 1
ATOM 3536 N N . ASP A 1 454 ? -38.02600 101.02200 -4.05700 1.000 70.35000 1083 ASP A N 1
ATOM 3537 C CA . ASP A 1 454 ? -38.68900 102.23800 -4.50600 1.000 66.64000 1083 ASP A CA 1
ATOM 3538 C C . ASP A 1 454 ? -37.63500 103.30100 -4.80100 1.000 68.16000 1083 ASP A C 1
ATOM 3539 O O . ASP A 1 454 ? -36.43300 103.02100 -4.85100 1.000 62.96000 1083 ASP A O 1
ATOM 3544 N N . SER A 1 455 ? -38.09400 104.53300 -5.00400 1.000 62.30000 1084 SER A N 1
ATOM 3545 C CA . SER A 1 455 ? -37.20600 105.64700 -5.28700 1.000 62.31000 1084 SER A CA 1
ATOM 3546 C C . SER A 1 455 ? -37.79400 106.90900 -4.67500 1.000 61.13000 1084 SER A C 1
ATOM 3547 O O . SER A 1 455 ? -39.01600 107.06900 -4.62200 1.000 59.27000 1084 SER A O 1
ATOM 3550 N N . VAL A 1 456 ? -36.91700 107.78900 -4.18600 1.000 59.22000 1085 VAL A N 1
ATOM 3551 C CA . VAL A 1 456 ? -37.32100 109.04800 -3.57400 1.000 53.97000 1085 VAL A CA 1
ATOM 3552 C C . VAL A 1 456 ? -36.32300 110.13400 -3.96300 1.000 58.78000 1085 VAL A C 1
ATOM 3553 O O . VAL A 1 456 ? -35.17900 109.86300 -4.33500 1.000 54.74000 1085 VAL A O 1
ATOM 3557 N N . TYR A 1 457 ? -36.77800 111.38000 -3.88100 1.000 56.63000 1086 TYR A N 1
ATOM 3558 C CA . TYR A 1 457 ? -35.88300 112.51100 -4.04100 1.000 52.53000 1086 TYR A CA 1
ATOM 3559 C C . TYR A 1 457 ? -35.18200 112.80400 -2.71600 1.000 49.23000 1086 TYR A C 1
ATOM 3560 O O . TYR A 1 457 ? -35.60100 112.35100 -1.64600 1.000 50.95000 1086 TYR A O 1
ATOM 3569 N N . GLY A 1 458 ? -34.09900 113.58000 -2.80000 1.000 51.20000 1087 GLY A N 1
ATOM 3570 C CA . GLY A 1 458 ? -33.25600 113.80100 -1.63300 1.000 43.67000 1087 GLY A CA 1
ATOM 3571 C C . GLY A 1 458 ? -33.99800 114.36100 -0.43800 1.000 47.76000 1087 GLY A C 1
ATOM 3572 O O . GLY A 1 458 ? -33.77300 113.93700 0.69900 1.000 47.83000 1087 GLY A O 1
ATOM 3573 N N . ASP A 1 459 ? -34.89400 115.32400 -0.66700 1.000 49.94000 1088 ASP A N 1
ATOM 3574 C CA . ASP A 1 459 ? -35.60800 115.90100 0.46500 1.000 47.89000 1088 ASP A CA 1
ATOM 3575 C C . ASP A 1 459 ? -36.58200 114.89900 1.07800 1.000 51.96000 1088 ASP A C 1
ATOM 3576 O O . ASP A 1 459 ? -36.81800 114.92300 2.29300 1.000 54.89000 1088 ASP A O 1
ATOM 3581 N N . THR A 1 460 ? -37.13500 113.99500 0.27300 1.000 51.09000 1089 THR A N 1
ATOM 3582 C CA . THR A 1 460 ? -37.93300 112.92100 0.85400 1.000 56.63000 1089 THR A CA 1
ATOM 3583 C C . THR A 1 460 ? -37.06900 112.02700 1.73900 1.000 57.15000 1089 THR A C 1
ATOM 3584 O O . THR A 1 460 ? -37.48200 111.63200 2.83900 1.000 57.13000 1089 THR A O 1
ATOM 3588 N N . LEU A 1 461 ? -35.85100 111.72000 1.28200 1.000 57.54000 1090 LEU A N 1
ATOM 3589 C CA . LEU A 1 461 ? -34.97500 110.82100 2.02700 1.000 52.34000 1090 LEU A CA 1
ATOM 3590 C C . LEU A 1 461 ? -34.67900 111.36100 3.41900 1.000 53.82000 1090 LEU A C 1
ATOM 3591 O O . LEU A 1 461 ? -34.57400 110.58900 4.37900 1.000 54.68000 1090 LEU A O 1
ATOM 3596 N N . GLU A 1 462 ? -34.56600 112.68800 3.55500 1.000 54.48000 1091 GLU A N 1
ATOM 3597 C CA . GLU A 1 462 ? -34.31100 113.28100 4.86600 1.000 56.08000 1091 GLU A CA 1
ATOM 3598 C C . GLU A 1 462 ? -35.42100 112.94700 5.85000 1.000 60.27000 1091 GLU A C 1
ATOM 3599 O O . GLU A 1 462 ? -35.16300 112.75300 7.04500 1.000 62.10000 1091 GLU A O 1
ATOM 3605 N N . LYS A 1 463 ? -36.66900 112.90100 5.37000 1.000 60.50000 1092 LYS A N 1
ATOM 3606 C CA . LYS A 1 463 ? -37.78700 112.53500 6.23300 1.000 63.24000 1092 LYS A CA 1
ATOM 3607 C C . LYS A 1 463 ? -37.69100 111.07200 6.65200 1.000 63.65000 1092 LYS A C 1
ATOM 3608 O O . LYS A 1 463 ? -37.87300 110.73700 7.82900 1.000 65.62000 1092 LYS A O 1
ATOM 3614 N N . LEU A 1 464 ? -37.39500 110.18900 5.69100 1.000 59.68000 1093 LEU A N 1
ATOM 3615 C CA . LEU A 1 464 ? -37.39100 108.75100 5.94800 1.000 64.81000 1093 LEU A CA 1
ATOM 3616 C C . LEU A 1 464 ? -36.32800 108.34700 6.96100 1.000 64.52000 1093 LEU A C 1
ATOM 3617 O O . LEU A 1 464 ? -36.46400 107.31400 7.62600 1.000 65.78000 1093 LEU A O 1
ATOM 3622 N N . THR A 1 465 ? -35.27300 109.14200 7.09800 1.000 61.79000 1094 THR A N 1
ATOM 3623 C CA . THR A 1 465 ? -34.14700 108.80100 7.95000 1.000 63.38000 1094 THR A CA 1
ATOM 3624 C C . THR A 1 465 ? -34.08800 109.62900 9.21900 1.000 64.39000 1094 THR A C 1
ATOM 3625 O O . THR A 1 465 ? -33.28600 109.31200 10.10800 1.000 63.84000 1094 THR A O 1
ATOM 3629 N N . ASN A 1 466 ? -34.90200 110.67900 9.32300 1.000 65.16000 1095 ASN A N 1
ATOM 3630 C CA . ASN A 1 466 ? -34.84100 111.59900 10.45300 1.000 65.24000 1095 ASN A CA 1
ATOM 3631 C C . ASN A 1 466 ? -33.43200 112.14700 10.63800 1.000 64.64000 1095 ASN A C 1
ATOM 3632 O O . ASN A 1 466 ? -32.98300 112.37400 11.76700 1.000 67.11000 1095 ASN A O 1
ATOM 3637 N N . THR A 1 467 ? -32.71300 112.32400 9.52700 1.000 61.33000 1096 THR A N 1
ATOM 3638 C CA . THR A 1 467 ? -31.37600 112.90100 9.54000 1.000 63.18000 1096 THR A CA 1
ATOM 3639 C C . THR A 1 467 ? -31.22700 113.78600 8.31200 1.000 63.31000 1096 THR A C 1
ATOM 3640 O O . THR A 1 467 ? -31.86500 113.55600 7.28000 1.000 60.93000 1096 THR A O 1
ATOM 3644 N N . GLY A 1 468 ? -30.39800 114.81800 8.44400 1.000 59.49000 1097 GLY A N 1
ATOM 3645 C CA . GLY A 1 468 ? -30.03000 115.60700 7.29000 1.000 57.22000 1097 GLY A CA 1
ATOM 3646 C C . GLY A 1 468 ? -29.23700 114.80000 6.28000 1.000 51.30000 1097 GLY A C 1
ATOM 3647 O O . GLY A 1 468 ? -28.55200 113.82800 6.60900 1.000 51.36000 1097 GLY A O 1
ATOM 3648 N N . LEU A 1 469 ? -29.34300 115.21800 5.02100 1.000 43.90000 1098 LEU A N 1
ATOM 3649 C CA . LEU A 1 469 ? -28.58100 114.59800 3.95200 1.000 43.93000 1098 LEU A CA 1
ATOM 3650 C C . LEU A 1 469 ? -27.07900 114.68600 4.16800 1.000 39.13000 1098 LEU A C 1
ATOM 3651 O O . LEU A 1 469 ? -26.34400 113.87400 3.60700 1.000 34.90000 1098 LEU A O 1
ATOM 3656 N N . TYR A 1 470 ? -26.60000 115.65900 4.94200 1.000 37.03000 1099 TYR A N 1
ATOM 3657 C CA . TYR A 1 470 ? -25.17500 115.97000 4.88800 1.000 39.03000 1099 TYR A CA 1
ATOM 3658 C C . TYR A 1 470 ? -24.33500 114.80900 5.41700 1.000 32.69000 1099 TYR A C 1
ATOM 3659 O O . TYR A 1 470 ? -23.38500 114.37700 4.76800 1.000 35.89000 1099 TYR A O 1
ATOM 3668 N N . ASN A 1 471 ? -24.69900 114.26100 6.56900 1.000 34.46000 1100 ASN A N 1
ATOM 3669 C CA . ASN A 1 471 ? -23.93900 113.18400 7.18200 1.000 36.31000 1100 ASN A CA 1
ATOM 3670 C C . ASN A 1 471 ? -24.47100 111.80600 6.85000 1.000 37.62000 1100 ASN A C 1
ATOM 3671 O O . ASN A 1 471 ? -23.80700 110.81300 7.16200 1.000 42.22000 1100 ASN A O 1
ATOM 3676 N N . LEU A 1 472 ? -25.63200 111.72300 6.21700 1.000 39.61000 1101 LEU A N 1
ATOM 3677 C CA . LEU A 1 472 ? -26.24800 110.43700 5.95100 1.000 35.68000 1101 LEU A CA 1
ATOM 3678 C C . LEU A 1 472 ? -25.37600 109.60900 5.01500 1.000 35.55000 1101 LEU A C 1
ATOM 3679 O O . LEU A 1 472 ? -24.99300 110.06700 3.93300 1.000 33.94000 1101 LEU A O 1
ATOM 3684 N N . LEU A 1 473 ? -25.03800 108.39700 5.43200 1.000 31.26000 1102 LEU A N 1
ATOM 3685 C CA . LEU A 1 473 ? -24.28500 107.51600 4.54900 1.000 31.95000 1102 LEU A CA 1
ATOM 3686 C C . LEU A 1 473 ? -25.18300 107.05100 3.40800 1.000 32.62000 1102 LEU A C 1
ATOM 3687 O O . LEU A 1 473 ? -26.21500 106.41100 3.63900 1.000 38.10000 1102 LEU A O 1
ATOM 3692 N N . ILE A 1 474 ? -24.80500 107.39500 2.18000 1.000 32.76000 1103 ILE A N 1
ATOM 3693 C CA . ILE A 1 474 ? -25.46300 106.92100 0.96900 1.000 37.43000 1103 ILE A CA 1
ATOM 3694 C C . ILE A 1 474 ? -24.37900 106.36200 0.05100 1.000 35.89000 1103 ILE A C 1
ATOM 3695 O O . ILE A 1 474 ? -23.48200 107.10100 -0.37300 1.000 35.29000 1103 ILE A O 1
ATOM 3700 N N . ARG A 1 475 ? -24.47600 105.08000 -0.28500 1.000 33.27000 1104 ARG A N 1
ATOM 3701 C CA . ARG A 1 475 ? -23.53100 104.44800 -1.19800 1.000 36.47000 1104 ARG A CA 1
ATOM 3702 C C . ARG A 1 475 ? -23.99000 104.53900 -2.64900 1.000 38.29000 1104 ARG A C 1
ATOM 3703 O O . ARG A 1 475 ? -25.18100 104.44000 -2.94400 1.000 43.88000 1104 ARG A O 1
ATOM 3711 N N . CYS A 1 476 ? -23.02800 104.71700 -3.55300 1.000 39.14000 1105 CYS A N 1
ATOM 3712 C CA . CYS A 1 476 ? -23.28800 104.57100 -4.97700 1.000 45.67000 1105 CYS A CA 1
ATOM 3713 C C . CYS A 1 476 ? -23.75400 103.14900 -5.27300 1.000 49.82000 1105 CYS A C 1
ATOM 3714 O O . CYS A 1 476 ? -23.16600 102.17900 -4.78600 1.000 47.45000 1105 CYS A O 1
ATOM 3717 N N . LEU A 1 477 ? -24.83600 103.02800 -6.05100 1.000 50.73000 1106 LEU A N 1
ATOM 3718 C CA . LEU A 1 477 ? -25.41500 101.71900 -6.33600 1.000 49.13000 1106 LEU A CA 1
ATOM 3719 C C . LEU A 1 477 ? -24.55000 100.89200 -7.27900 1.000 51.36000 1106 LEU A C 1
ATOM 3720 O O . LEU A 1 477 ? -24.74600 99.67700 -7.37000 1.000 56.19000 1106 LEU A O 1
ATOM 3725 N N . ARG A 1 478 ? -23.61100 101.52000 -7.98300 1.000 53.33000 1107 ARG A N 1
ATOM 3726 C CA . ARG A 1 478 ? -22.78400 100.82700 -8.96000 1.000 53.25000 1107 ARG A CA 1
ATOM 3727 C C . ARG A 1 478 ? -21.40300 100.45800 -8.43300 1.000 56.60000 1107 ARG A C 1
ATOM 3728 O O . ARG A 1 478 ? -20.85700 99.42700 -8.84000 1.000 61.42000 1107 ARG A O 1
ATOM 3736 N N . CYS A 1 479 ? -20.82100 101.25300 -7.53600 1.000 51.51000 1108 CYS A N 1
ATOM 3737 C CA . CYS A 1 479 ? -19.47500 100.97500 -7.06400 1.000 47.46000 1108 CYS A CA 1
ATOM 3738 C C . CYS A 1 479 ? -19.33600 100.95900 -5.55000 1.000 46.13000 1108 CYS A C 1
ATOM 3739 O O . CYS A 1 479 ? -18.23600 100.68500 -5.06000 1.000 47.11000 1108 CYS A O 1
ATOM 3742 N N . GLN A 1 480 ? -20.40800 101.23200 -4.80300 1.000 43.38000 1109 GLN A N 1
ATOM 3743 C CA . GLN A 1 480 ? -20.49800 101.18800 -3.34500 1.000 44.66000 1109 GLN A CA 1
ATOM 3744 C C . GLN A 1 480 ? -19.76300 102.33100 -2.64400 1.000 33.98000 1109 GLN A C 1
ATOM 3745 O O . GLN A 1 480 ? -19.77300 102.38400 -1.41300 1.000 35.48000 1109 GLN A O 1
ATOM 3751 N N . LYS A 1 481 ? -19.13800 103.24300 -3.37600 1.000 37.12000 1110 LYS A N 1
ATOM 3752 C CA . LYS A 1 481 ? -18.45700 104.35900 -2.73800 1.000 37.98000 1110 LYS A CA 1
ATOM 3753 C C . LYS A 1 481 ? -19.46600 105.22600 -1.98800 1.000 37.98000 1110 LYS A C 1
ATOM 3754 O O . LYS A 1 481 ? -20.55000 105.50200 -2.51100 1.000 36.73000 1110 LYS A O 1
ATOM 3760 N N . PRO A 1 482 ? -19.16400 105.64700 -0.75800 1.000 36.72000 1111 PRO A N 1
ATOM 3761 C CA . PRO A 1 482 ? -20.04600 106.61400 -0.08200 1.000 36.68000 1111 PRO A CA 1
ATOM 3762 C C . PRO A 1 482 ? -20.02000 107.94300 -0.82200 1.000 35.36000 1111 PRO A C 1
ATOM 3763 O O . PRO A 1 482 ? -18.95100 108.46600 -1.13900 1.000 33.44000 1111 PRO A O 1
ATOM 3767 N N . LEU A 1 483 ? -21.20700 108.46900 -1.12600 1.000 30.57000 1112 LEU A N 1
ATOM 3768 C CA . LEU A 1 483 ? -21.29300 109.76400 -1.79100 1.000 34.08000 1112 LEU A CA 1
ATOM 3769 C C . LEU A 1 483 ? -20.76600 110.87100 -0.89100 1.000 30.04000 1112 LEU A C 1
ATOM 3770 O O . LEU A 1 483 ? -21.05000 110.89900 0.30600 1.000 34.72000 1112 LEU A O 1
ATOM 3775 N N . ASN A 1 484 ? -20.01100 111.80200 -1.47300 1.000 33.69000 1113 ASN A N 1
ATOM 3776 C CA . ASN A 1 484 ? -19.58400 112.99400 -0.74700 1.000 33.45000 1113 ASN A CA 1
ATOM 3777 C C . ASN A 1 484 ? -20.64800 114.08000 -0.87000 1.000 33.76000 1113 ASN A C 1
ATOM 3778 O O . ASN A 1 484 ? -21.62400 113.92500 -1.60100 1.000 33.17000 1113 ASN A O 1
ATOM 3783 N N . PRO A 1 485 ? -20.52600 115.19000 -0.12500 1.000 35.36000 1114 PRO A N 1
ATOM 3784 C CA . PRO A 1 485 ? -21.59500 116.20400 -0.19300 1.000 33.13000 1114 PRO A CA 1
ATOM 3785 C C . PRO A 1 485 ? -21.83200 116.75900 -1.58900 1.000 33.45000 1114 PRO A C 1
ATOM 3786 O O . PRO A 1 485 ? -22.99000 116.99000 -1.95200 1.000 34.95000 1114 PRO A O 1
ATOM 3790 N N . ALA A 1 486 ? -20.77500 116.97700 -2.38200 1.000 32.10000 1115 ALA A N 1
ATOM 3791 C CA . ALA A 1 486 ? -20.95600 117.48000 -3.74300 1.000 35.84000 1115 ALA A CA 1
ATOM 3792 C C . ALA A 1 486 ? -21.79100 116.52000 -4.57800 1.000 41.33000 1115 ALA A C 1
ATOM 3793 O O . ALA A 1 486 ? -22.64700 116.95000 -5.36000 1.000 38.33000 1115 ALA A O 1
ATOM 3795 N N . GLU A 1 487 ? -21.55700 115.21400 -4.42300 1.000 36.73000 1116 GLU A N 1
ATOM 3796 C CA . GLU A 1 487 ? -22.31300 114.22300 -5.18500 1.000 38.71000 1116 GLU A CA 1
ATOM 3797 C C . GLU A 1 487 ? -23.76600 114.20100 -4.75400 1.000 37.86000 1116 GLU A C 1
ATOM 3798 O O . GLU A 1 487 ? -24.66100 113.97900 -5.57700 1.000 38.27000 1116 GLU A O 1
ATOM 3804 N N . LYS A 1 488 ? -24.01900 114.40500 -3.46000 1.000 38.29000 1117 LYS A N 1
ATOM 3805 C CA . LYS A 1 488 ? -25.39200 114.54000 -3.00200 1.000 33.33000 1117 LYS A CA 1
ATOM 3806 C C . LYS A 1 488 ? -26.03300 115.79000 -3.59700 1.000 42.02000 1117 LYS A C 1
ATOM 3807 O O . LYS A 1 488 ? -27.18400 115.74900 -4.05800 1.000 37.65000 1117 LYS A O 1
ATOM 3813 N N . LEU A 1 489 ? -25.28100 116.89700 -3.63100 1.000 33.28000 1118 LEU A N 1
ATOM 3814 C CA . LEU A 1 489 ? -25.77100 118.14400 -4.21400 1.000 39.84000 1118 LEU A CA 1
ATOM 3815 C C . LEU A 1 489 ? -26.11300 117.97200 -5.69000 1.000 41.11000 1118 LEU A C 1
ATOM 3816 O O . LEU A 1 489 ? -27.10500 118.52500 -6.16800 1.000 41.39000 1118 LEU A O 1
ATOM 3821 N N . ARG A 1 490 ? -25.30100 117.21100 -6.43000 1.000 42.57000 1119 ARG A N 1
ATOM 3822 C CA . ARG A 1 490 ? -25.63200 116.92400 -7.82600 1.000 46.32000 1119 ARG A CA 1
ATOM 3823 C C . ARG A 1 490 ? -26.97400 116.20900 -7.93700 1.000 47.07000 1119 ARG A C 1
ATOM 3824 O O . ARG A 1 490 ? -27.77400 116.51800 -8.82700 1.000 47.76000 1119 ARG A O 1
ATOM 3832 N N . HIS A 1 491 ? -27.23200 115.23400 -7.05900 1.000 44.67000 1120 HIS A N 1
ATOM 3833 C CA . HIS A 1 491 ? -28.53200 114.56800 -7.05000 1.000 43.47000 1120 HIS A CA 1
ATOM 3834 C C . HIS A 1 491 ? -29.66200 115.58600 -6.95000 1.000 50.61000 1120 HIS A C 1
ATOM 3835 O O . HIS A 1 491 ? -30.64400 115.52600 -7.70000 1.000 46.65000 1120 HIS A O 1
ATOM 3842 N N . LEU A 1 492 ? -29.53300 116.53500 -6.01700 1.000 45.33000 1121 LEU A N 1
ATOM 3843 C CA . LEU A 1 492 ? -30.59100 117.51200 -5.78900 1.000 45.01000 1121 LEU A CA 1
ATOM 3844 C C . LEU A 1 492 ? -30.75000 118.43700 -6.98700 1.000 46.86000 1121 LEU A C 1
ATOM 3845 O O . LEU A 1 492 ? -31.86700 118.66200 -7.46300 1.000 44.90000 1121 LEU A O 1
ATOM 3850 N N . ASN A 1 493 ? -29.63600 118.96400 -7.50400 1.000 47.10000 1122 ASN A N 1
ATOM 3851 C CA . ASN A 1 493 ? -29.71900 119.97900 -8.54600 1.000 48.35000 1122 ASN A CA 1
ATOM 3852 C C . ASN A 1 493 ? -30.14600 119.38100 -9.87800 1.000 54.73000 1122 ASN A C 1
ATOM 3853 O O . ASN A 1 493 ? -30.90000 120.01200 -10.63000 1.000 57.14000 1122 ASN A O 1
ATOM 3858 N N . GLU A 1 494 ? -29.66300 118.18100 -10.19800 1.000 49.31000 1123 GLU A N 1
ATOM 3859 C CA . GLU A 1 494 ? -30.04100 117.49600 -11.42600 1.000 48.84000 1123 GLU A CA 1
ATOM 3860 C C . GLU A 1 494 ? -31.30700 116.66400 -11.25400 1.000 48.93000 1123 GLU A C 1
ATOM 3861 O O . GLU A 1 494 ? -31.70100 115.95900 -12.18300 1.000 55.48000 1123 GLU A O 1
ATOM 3867 N N . LYS A 1 495 ? -31.93800 116.73500 -10.08100 1.000 47.54000 1124 LYS A N 1
ATOM 3868 C CA . LYS A 1 495 ? -33.23200 116.11100 -9.79900 1.000 52.74000 1124 LYS A CA 1
ATOM 3869 C C . LYS A 1 495 ? -33.21700 114.59600 -10.01100 1.000 54.91000 1124 LYS A C 1
ATOM 3870 O O . LYS A 1 495 ? -34.23700 113.99900 -10.36700 1.000 53.24000 1124 LYS A O 1
ATOM 3876 N N . ARG A 1 496 ? -32.06800 113.95600 -9.78000 1.000 54.80000 1125 ARG A N 1
ATOM 3877 C CA . ARG A 1 496 ? -31.99600 112.49900 -9.77900 1.000 50.14000 1125 ARG A CA 1
ATOM 3878 C C . ARG A 1 496 ? -32.41300 111.95900 -8.42000 1.000 50.17000 1125 ARG A C 1
ATOM 3879 O O . ARG A 1 496 ? -32.03500 112.49800 -7.37600 1.000 53.36000 1125 ARG A O 1
ATOM 3887 N N . ARG A 1 497 ? -33.19600 110.89200 -8.42900 1.000 51.21000 1126 ARG A N 1
ATOM 3888 C CA . ARG A 1 497 ? -33.68600 110.34200 -7.17800 1.000 53.43000 1126 ARG A CA 1
ATOM 3889 C C . ARG A 1 497 ? -32.65800 109.38800 -6.56600 1.000 52.10000 1126 ARG A C 1
ATOM 3890 O O . ARG A 1 497 ? -31.62200 109.07400 -7.15500 1.000 50.86000 1126 ARG A O 1
ATOM 3898 N N . PHE A 1 498 ? -32.95200 108.95700 -5.34800 1.000 49.17000 1127 PHE A N 1
ATOM 3899 C CA . PHE A 1 498 ? -32.20600 107.91900 -4.65700 1.000 55.32000 1127 PHE A CA 1
ATOM 3900 C C . PHE A 1 498 ? -33.04300 106.65000 -4.68500 1.000 57.14000 1127 PHE A C 1
ATOM 3901 O O . PHE A 1 498 ? -34.25600 106.70400 -4.45300 1.000 57.15000 1127 PHE A O 1
ATOM 3909 N N . HIS A 1 499 ? -32.40200 105.51900 -4.96900 1.000 53.84000 1128 HIS A N 1
ATOM 3910 C CA . HIS A 1 499 ? -33.09700 104.26000 -5.21300 1.000 58.29000 1128 HIS A CA 1
ATOM 3911 C C . HIS A 1 499 ? -32.88400 103.30700 -4.04400 1.000 58.77000 1128 HIS A C 1
ATOM 3912 O O . HIS A 1 499 ? -31.74500 103.07300 -3.62500 1.000 59.05000 1128 HIS A O 1
ATOM 3919 N N . ASN A 1 500 ? -33.97900 102.76900 -3.51800 1.000 59.12000 1129 ASN A N 1
ATOM 3920 C CA . ASN A 1 500 ? -33.93000 101.83600 -2.39700 1.000 58.43000 1129 ASN A CA 1
ATOM 3921 C C . ASN A 1 500 ? -33.59100 100.45800 -2.94700 1.000 64.02000 1129 ASN A C 1
ATOM 3922 O O . ASN A 1 500 ? -34.43400 99.78600 -3.54600 1.000 64.40000 1129 ASN A O 1
ATOM 3927 N N . ILE A 1 501 ? -32.34700 100.03900 -2.75000 1.000 59.49000 1130 ILE A N 1
ATOM 3928 C CA . ILE A 1 501 ? -31.86800 98.74000 -3.19600 1.000 57.32000 1130 ILE A CA 1
ATOM 3929 C C . ILE A 1 501 ? -31.49500 97.94800 -1.95400 1.000 60.06000 1130 ILE A C 1
ATOM 3930 O O . ILE A 1 501 ? -30.56100 98.31100 -1.22700 1.000 59.34000 1130 ILE A O 1
ATOM 3935 N N . ALA A 1 502 ? -32.25300 96.88200 -1.69800 1.000 60.37000 1131 ALA A N 1
ATOM 3936 C CA . ALA A 1 502 ? -31.98600 95.95000 -0.60500 1.000 56.09000 1131 ALA A CA 1
ATOM 3937 C C . ALA A 1 502 ? -32.00600 96.65500 0.74700 1.000 56.37000 1131 ALA A C 1
ATOM 3938 O O . ALA A 1 502 ? -31.12900 96.46100 1.58800 1.000 56.66000 1131 ALA A O 1
ATOM 3940 N N . GLY A 1 503 ? -33.02800 97.48200 0.95200 1.000 57.93000 1132 GLY A N 1
ATOM 3941 C CA . GLY A 1 503 ? -33.32600 98.01400 2.26200 1.000 53.53000 1132 GLY A CA 1
ATOM 3942 C C . GLY A 1 503 ? -32.63800 99.30900 2.62600 1.000 52.74000 1132 GLY A C 1
ATOM 3943 O O . GLY A 1 503 ? -32.80500 99.77500 3.76200 1.000 53.33000 1132 GLY A O 1
ATOM 3944 N N . HIS A 1 504 ? -31.85600 99.89600 1.72100 1.000 53.82000 1133 HIS A N 1
ATOM 3945 C CA . HIS A 1 504 ? -31.26200 101.20400 1.96100 1.000 56.69000 1133 HIS A CA 1
ATOM 3946 C C . HIS A 1 504 ? -31.23100 101.98500 0.66000 1.000 54.76000 1133 HIS A C 1
ATOM 3947 O O . HIS A 1 504 ? -31.18600 101.40100 -0.42600 1.000 51.20000 1133 HIS A O 1
ATOM 3954 N N . TYR A 1 505 ? -31.24100 103.31100 0.77300 1.000 51.57000 1134 TYR A N 1
ATOM 3955 C CA . TYR A 1 505 ? -31.27000 104.15400 -0.41400 1.000 50.75000 1134 TYR A CA 1
ATOM 3956 C C . TYR A 1 505 ? -29.86400 104.40800 -0.93100 1.000 46.98000 1134 TYR A C 1
ATOM 3957 O O . TYR A 1 505 ? -28.94700 104.71100 -0.16500 1.000 47.23000 1134 TYR A O 1
ATOM 3966 N N . ARG A 1 506 ? -29.70900 104.28600 -2.24200 1.000 45.30000 1135 ARG A N 1
ATOM 3967 C CA . ARG A 1 506 ? -28.43000 104.36200 -2.91500 1.000 47.27000 1135 ARG A CA 1
ATOM 3968 C C . ARG A 1 506 ? -28.44500 105.52400 -3.89400 1.000 47.59000 1135 ARG A C 1
ATOM 3969 O O . ARG A 1 506 ? -29.50300 105.99900 -4.30700 1.000 46.87000 1135 ARG A O 1
ATOM 3977 N N . GLY A 1 507 ? -27.25600 105.98000 -4.26700 1.000 43.15000 1136 GLY A N 1
ATOM 3978 C CA . GLY A 1 507 ? -27.15000 107.08400 -5.19500 1.000 42.20000 1136 GLY A CA 1
ATOM 3979 C C . GLY A 1 507 ? -26.19800 106.75000 -6.31400 1.000 43.60000 1136 GLY A C 1
ATOM 3980 O O . GLY A 1 507 ? -25.97100 105.57200 -6.60600 1.000 45.94000 1136 GLY A O 1
ATOM 3981 N N . GLN A 1 508 ? -25.63100 107.76800 -6.94700 1.000 40.41000 1137 GLN A N 1
ATOM 3982 C CA . GLN A 1 508 ? -24.60900 107.57700 -7.96400 1.000 43.98000 1137 GLN A CA 1
ATOM 3983 C C . GLN A 1 508 ? -23.45500 108.51300 -7.65300 1.000 44.91000 1137 GLN A C 1
ATOM 3984 O O . GLN A 1 508 ? -23.67600 109.66200 -7.26400 1.000 48.95000 1137 GLN A O 1
ATOM 3990 N N . CYS A 1 509 ? -22.22800 108.02200 -7.80600 1.000 43.25000 1138 CYS A N 1
ATOM 3991 C CA . CYS A 1 509 ? -21.06600 108.87800 -7.62100 1.000 46.36000 1138 CYS A CA 1
ATOM 3992 C C . CYS A 1 509 ? -20.78500 109.65600 -8.90100 1.000 42.55000 1138 CYS A C 1
ATOM 3993 O O . CYS A 1 509 ? -21.31000 109.33700 -9.96700 1.000 44.69000 1138 CYS A O 1
ATOM 3996 N N . HIS A 1 510 ? -19.95900 110.70300 -8.77100 1.000 46.32000 1139 HIS A N 1
ATOM 3997 C CA . HIS A 1 510 ? -19.56000 111.50800 -9.92600 1.000 44.41000 1139 HIS A CA 1
ATOM 3998 C C . HIS A 1 510 ? -19.06000 110.62300 -11.06400 1.000 55.21000 1139 HIS A C 1
ATOM 3999 O O . HIS A 1 510 ? -19.44600 110.79700 -12.22700 1.000 54.81000 1139 HIS A O 1
ATOM 4006 N N . SER A 1 511 ? -18.19500 109.66000 -10.73500 1.000 52.29000 1140 SER A N 1
ATOM 4007 C CA . SER A 1 511 ? -17.52700 108.85700 -11.75300 1.000 55.36000 1140 SER A CA 1
ATOM 4008 C C . SER A 1 511 ? -18.51500 107.95500 -12.48100 1.000 55.32000 1140 SER A C 1
ATOM 4009 O O . SER A 1 511 ? -18.49600 107.86300 -13.71300 1.000 61.82000 1140 SER A O 1
ATOM 4012 N N . CYS A 1 512 ? -19.39400 107.28900 -11.73500 1.000 51.15000 1141 CYS A N 1
ATOM 4013 C CA . CYS A 1 512 ? -20.34900 106.38900 -12.36500 1.000 52.44000 1141 CYS A CA 1
ATOM 4014 C C . CYS A 1 512 ? -21.42800 107.15300 -13.12000 1.000 64.33000 1141 CYS A C 1
ATOM 4015 O O . CYS A 1 512 ? -22.00500 106.62300 -14.07700 1.000 66.95000 1141 CYS A O 1
ATOM 4018 N N . CYS A 1 513 ? -21.72500 108.38600 -12.70100 1.000 62.36000 1142 CYS A N 1
ATOM 4019 C CA . CYS A 1 513 ? -22.73200 109.18300 -13.39400 1.000 63.60000 1142 CYS A CA 1
ATOM 4020 C C . CYS A 1 513 ? -22.37700 109.34300 -14.86600 1.000 68.07000 1142 CYS A C 1
ATOM 4021 O O . CYS A 1 513 ? -23.20400 109.08900 -15.74900 1.000 73.34000 1142 CYS A O 1
ATOM 4024 N N . ASN A 1 514 ? -21.14100 109.73500 -15.14700 1.000 64.92000 1143 ASN A N 1
ATOM 4025 C CA . ASN A 1 514 ? -20.65500 109.82800 -16.51600 1.000 71.00000 1143 ASN A CA 1
ATOM 4026 C C . ASN A 1 514 ? -20.43600 108.44200 -17.13700 1.000 70.13000 1143 ASN A C 1
ATOM 4027 O O . ASN A 1 514 ? -21.38800 107.68500 -17.37000 1.000 67.85000 1143 ASN A O 1
ATOM 4032 N N . ALA A 1 528 ? -29.09400 103.35800 -29.45700 1.000 82.91000 2379 ALA A N 1
ATOM 4033 C CA . ALA A 1 528 ? -28.34800 102.10600 -29.53300 1.000 81.59000 2379 ALA A CA 1
ATOM 4034 C C . ALA A 1 528 ? -28.79000 101.29500 -30.74200 1.000 84.96000 2379 ALA A C 1
ATOM 4035 O O . ALA A 1 528 ? -28.63800 100.07400 -30.77800 1.000 84.35000 2379 ALA A O 1
ATOM 4037 N N . GLU A 1 529 ? -29.34800 101.99200 -31.73400 1.000 86.43000 2380 GLU A N 1
ATOM 4038 C CA . GLU A 1 529 ? -29.69500 101.36600 -33.00500 1.000 85.52000 2380 GLU A CA 1
ATOM 4039 C C . GLU A 1 529 ? -28.46100 101.04000 -33.84200 1.000 84.71000 2380 GLU A C 1
ATOM 4040 O O . GLU A 1 529 ? -28.51400 100.14500 -34.69400 1.000 80.40000 2380 GLU A O 1
ATOM 4046 N N . SER A 1 530 ? -27.35000 101.74100 -33.61300 1.000 84.25000 2381 SER A N 1
ATOM 4047 C CA . SER A 1 530 ? -26.11300 101.50000 -34.34600 1.000 78.32000 2381 SER A CA 1
ATOM 4048 C C . SER A 1 530 ? -25.17400 100.55300 -33.61200 1.000 76.30000 2381 SER A C 1
ATOM 4049 O O . SER A 1 530 ? -24.43600 99.80100 -34.25900 1.000 73.36000 2381 SER A O 1
ATOM 4052 N N . SER A 1 531 ? -25.18500 100.57100 -32.27500 1.000 76.48000 2382 SER A N 1
ATOM 4053 C CA . SER A 1 531 ? -24.30400 99.69300 -31.51100 1.000 69.07000 2382 SER A CA 1
ATOM 4054 C C . SER A 1 531 ? -24.67800 98.23200 -31.72000 1.000 73.09000 2382 SER A C 1
ATOM 4055 O O . SER A 1 531 ? -23.81800 97.38700 -31.99700 1.000 70.24000 2382 SER A O 1
ATOM 4058 N N . GLU A 1 532 ? -25.96500 97.91800 -31.59600 1.000 74.39000 2383 GLU A N 1
ATOM 4059 C CA . GLU A 1 532 ? -26.42000 96.56000 -31.86300 1.000 71.89000 2383 GLU A CA 1
ATOM 4060 C C . GLU A 1 532 ? -26.24300 96.19200 -33.33100 1.000 69.11000 2383 GLU A C 1
ATOM 4061 O O . GLU A 1 532 ? -25.93200 95.03800 -33.64600 1.000 66.10000 2383 GLU A O 1
ATOM 4067 N N . LEU A 1 533 ? -26.40900 97.16000 -34.23500 1.000 68.91000 2384 LEU A N 1
ATOM 4068 C CA . LEU A 1 533 ? -26.32000 96.87200 -35.66500 1.000 67.94000 2384 LEU A CA 1
ATOM 4069 C C . LEU A 1 533 ? -24.88200 96.58800 -36.09600 1.000 62.88000 2384 LEU A C 1
ATOM 4070 O O . LEU A 1 533 ? -24.65500 95.88000 -37.08700 1.000 56.67000 2384 LEU A O 1
ATOM 4075 N N . THR A 1 534 ? -23.90400 97.12600 -35.37000 1.000 61.73000 2385 THR A N 1
ATOM 4076 C CA . THR A 1 534 ? -22.51500 96.75800 -35.61800 1.000 58.58000 2385 THR A CA 1
ATOM 4077 C C . THR A 1 534 ? -22.27500 95.29400 -35.27100 1.000 56.07000 2385 THR A C 1
ATOM 4078 O O . THR A 1 534 ? -21.57500 94.57700 -36.00200 1.000 52.50000 2385 THR A O 1
ATOM 4082 N N . PHE A 1 535 ? -22.87000 94.83400 -34.16400 1.000 53.00000 2386 PHE A N 1
ATOM 4083 C CA . PHE A 1 535 ? -22.73900 93.44200 -33.74100 1.000 55.44000 2386 PHE A CA 1
ATOM 4084 C C . PHE A 1 535 ? -23.15200 92.46600 -34.83900 1.000 51.94000 2386 PHE A C 1
ATOM 4085 O O . PHE A 1 535 ? -22.55500 91.39100 -34.97000 1.000 50.62000 2386 PHE A O 1
ATOM 4093 N N . GLN A 1 536 ? -24.14400 92.82800 -35.65000 1.000 50.77000 2387 GLN A N 1
ATOM 4094 C CA . GLN A 1 536 ? -24.56300 91.94000 -36.72600 1.000 54.16000 2387 GLN A CA 1
ATOM 4095 C C . GLN A 1 536 ? -23.54200 91.89700 -37.85500 1.000 54.86000 2387 GLN A C 1
ATOM 4096 O O . GLN A 1 536 ? -23.43600 90.88000 -38.5500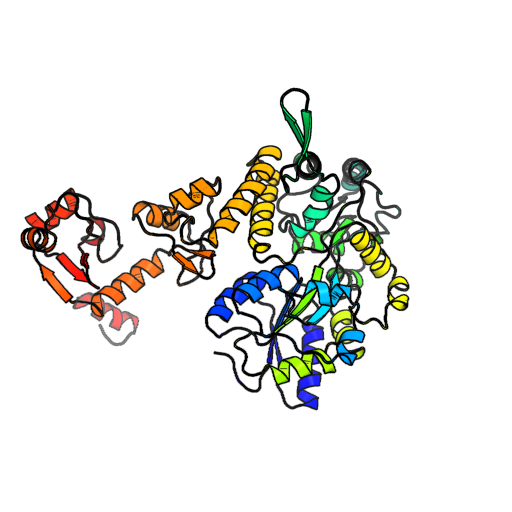0 1.000 53.35000 2387 GLN A O 1
ATOM 4102 N N . GLU A 1 537 ? -22.79100 92.98300 -38.06500 1.000 53.23000 2388 GLU A N 1
ATOM 4103 C CA . GLU A 1 537 ? -21.67800 92.92800 -39.01100 1.000 51.18000 2388 GLU A CA 1
ATOM 4104 C C . GLU A 1 537 ? -20.55600 92.04500 -38.48200 1.000 46.23000 2388 GLU A C 1
ATOM 4105 O O . GLU A 1 537 ? -19.90000 91.33600 -39.25300 1.000 46.29000 2388 GLU A O 1
ATOM 4111 N N . LEU A 1 538 ? -20.30700 92.09800 -37.16900 1.000 45.16000 2389 LEU A N 1
ATOM 4112 C CA . LEU A 1 538 ? -19.28900 91.24300 -36.56600 1.000 47.33000 2389 LEU A CA 1
ATOM 4113 C C . LEU A 1 538 ? -19.62900 89.76700 -36.73300 1.000 43.48000 2389 LEU A C 1
ATOM 4114 O O . LEU A 1 538 ? -18.72800 88.93400 -36.87000 1.000 42.32000 2389 LEU A O 1
ATOM 4119 N N . LEU A 1 539 ? -20.91700 89.42900 -36.73900 1.000 47.21000 2390 LEU A N 1
ATOM 4120 C CA . LEU A 1 539 ? -21.38400 88.06900 -36.97500 1.000 46.54000 2390 LEU A CA 1
ATOM 4121 C C . LEU A 1 539 ? -21.67500 87.80200 -38.44300 1.000 51.53000 2390 LEU A C 1
ATOM 4122 O O . LEU A 1 539 ? -22.05200 86.67800 -38.79000 1.000 47.54000 2390 LEU A O 1
ATOM 4127 N N . GLY A 1 540 ? -21.52900 88.80600 -39.30600 1.000 46.29000 2391 GLY A N 1
ATOM 4128 C CA . GLY A 1 540 ? -21.75600 88.61000 -40.72300 1.000 43.72000 2391 GLY A CA 1
ATOM 4129 C C . GLY A 1 540 ? -23.19400 88.31900 -41.08500 1.000 52.38000 2391 GLY A C 1
ATOM 4130 O O . GLY A 1 540 ? -23.44900 87.61900 -42.07200 1.000 55.60000 2391 GLY A O 1
ATOM 4131 N N . GLU A 1 541 ? -24.14600 88.84200 -40.31400 1.000 52.04000 2392 GLU A N 1
ATOM 4132 C CA . GLU A 1 541 ? -25.55400 88.53600 -40.53500 1.000 57.97000 2392 GLU A CA 1
ATOM 4133 C C . GLU A 1 541 ? -26.19500 89.52800 -41.50500 1.000 62.92000 2392 GLU A C 1
ATOM 4134 O O . GLU A 1 541 ? -26.89100 89.11100 -42.43300 1.000 68.65000 2392 GLU A O 1
ATOM 4140 N N . ARG A 1 542 ? -25.95400 90.82700 -41.31400 1.000 64.18000 2393 ARG A N 1
ATOM 4141 C CA . ARG A 1 542 ? -26.12700 91.85100 -42.34700 1.000 70.67000 2393 ARG A CA 1
ATOM 4142 C C . ARG A 1 542 ? -25.79400 93.20900 -41.74500 1.000 72.28000 2393 ARG A C 1
ATOM 4143 O O . ARG A 1 542 ? -25.72100 93.36500 -40.52300 1.000 70.31000 2393 ARG A O 1
ATOM 4151 N N . ARG A 1 543 ? -25.59900 94.18900 -42.62600 1.000 79.27000 2394 ARG A N 1
ATOM 4152 C CA . ARG A 1 543 ? -25.26400 95.56200 -42.24200 1.000 80.18000 2394 ARG A CA 1
ATOM 4153 C C . ARG A 1 543 ? -26.49900 96.35300 -41.82300 1.000 78.86000 2394 ARG A C 1
ATOM 4154 O O . ARG A 1 543 ? -26.53600 97.58200 -41.95300 1.000 76.46000 2394 ARG A O 1
#

B-factor: mean 41.97, std 12.56, range [20.37, 99.07]

Nearest PDB structures (foldseek):
  6sjv-assembly1_A-2  TM=1.002E+00  e=0.000E+00  Escherichia coli
  5h7q-assembly1_A  TM=9.598E-01  e=4.479E-70  Homo sapiens
  5h7n-assembly1_A  TM=9.587E-01  e=6.319E-70  Homo sapiens
  5cfv-assembly1_A  TM=9.578E-01  e=4.193E-69  Escherichia coli K-12
  5gpq-assembly1_A  TM=9.196E-01  e=2.673E-70  Escherichia coli O157:H7